Protein AF-D0LZI2-F1 (afdb_monomer)

Secondary structure (DSSP, 8-state):
-EEEEEE-TT--EEEEE--SSEEEEESSTT-SEE---TTS-SS-EEEEEETTTEEEEEE-S-SS-EEETTEEP-SEEEE-TT-EEEETTEEEEEEE-GGGSSS--------------------------------------------------------------------------------------------------PPP---------PPEEEEE-STTTTT-EEEE-SEEEEEESSTTSSEE---TTS-SEEEEEEEETTEEEEEE-S-SS-EEETTEE-SEEEE-TT-EEEETTEEEEEE-TT------GGG--PPP-----HHHHHHHHHHHHHHHHHHHTSS-----------------------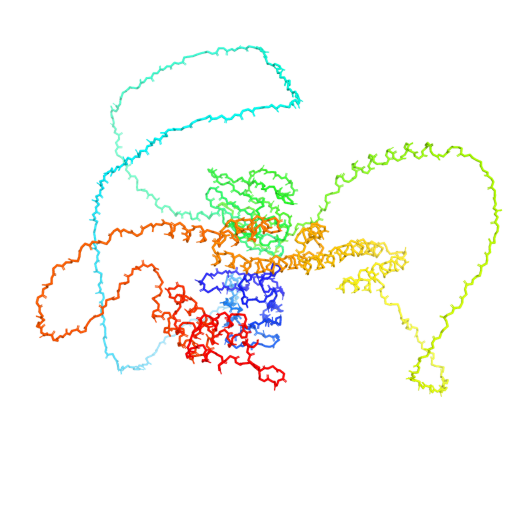--------------------------HHHHHHHHHHTT-HHHHHHHHHHHHHHTTT-HHHHHHHHHHHHHHHHHHHHHHHHHHHHHHHHTT-HHHHHHHHHTS-SSSTTHHHHHHHHHHHHHHHHHHHHHHHHHHHHTT-HHHHHHHHHHHHHH-HHHHHHHHHHHHHHHHHHHHHTSPPPPPPPPPPPPPPPPP-------------SSSPPHHHHHHHHHHHHHTT-HHHHHHHHHHHHHHSTT-HHHHHHHHHHHHHTT-HHHHHHHHHH--HHHHHHHHHH-EEEETTEEEES--

Organism: Haliangium ochraceum (strain DSM 14365 / JCM 11303 / SMP-2) (NCBI:txid502025)

Nearest PDB structures (foldseek):
  6i2p-assembly1_D  TM=9.419E-01  e=5.408E-08  Mycobacterium tuberculosis H37Rv
  8p5x-assembly1_G  TM=9.613E-01  e=8.010E-08  Corynebacterium glutamicum ATCC 13032
  7rj3-assembly3_C  TM=9.643E-01  e=1.444E-07  Mycobacterium tuberculosis
  3poa-assembly1_A  TM=9.545E-01  e=1.309E-07  Mycobacterium tuberculosis
  2kb4-assembly1_A  TM=6.415E-01  e=6.582E-08  Corynebacterium glutamicum

Mean predicted aligned error: 24.56 Å

Structure (mmCIF, N/CA/C/O backbone):
data_AF-D0LZI2-F1
#
_entry.id   AF-D0LZI2-F1
#
loop_
_atom_site.group_PDB
_atom_site.id
_atom_site.type_symbol
_atom_site.label_atom_id
_atom_site.label_alt_id
_atom_site.label_comp_id
_atom_site.label_asym_id
_atom_site.label_entity_id
_atom_site.label_seq_id
_atom_site.pdbx_PDB_ins_code
_atom_site.Cartn_x
_atom_site.Cartn_y
_atom_site.Cartn_z
_atom_site.occupancy
_atom_site.B_iso_or_equiv
_atom_site.auth_seq_id
_atom_site.auth_comp_id
_atom_site.auth_asym_id
_atom_site.auth_atom_id
_atom_site.pdbx_PDB_model_num
ATOM 1 N N . MET A 1 1 ? 21.015 -26.184 -4.230 1.00 70.06 1 MET A N 1
ATOM 2 C CA . MET A 1 1 ? 20.435 -24.818 -4.345 1.00 70.06 1 MET A CA 1
ATOM 3 C C . MET A 1 1 ? 20.454 -24.178 -2.949 1.00 70.06 1 MET A C 1
ATOM 5 O O . MET A 1 1 ? 20.970 -24.821 -2.039 1.00 70.06 1 MET A O 1
ATOM 9 N N . PHE A 1 2 ? 20.023 -22.926 -2.769 1.00 80.12 2 PHE A N 1
ATOM 10 C CA . PHE A 1 2 ? 19.838 -22.324 -1.442 1.00 80.12 2 PHE A CA 1
ATOM 11 C C . PHE A 1 2 ? 18.385 -21.895 -1.255 1.00 80.12 2 PHE A C 1
ATOM 13 O O . PHE A 1 2 ? 17.747 -21.439 -2.206 1.00 80.12 2 PHE A O 1
ATOM 20 N N . LYS A 1 3 ? 17.902 -21.945 -0.015 1.00 82.62 3 LYS A N 1
ATOM 21 C CA . LYS A 1 3 ? 16.569 -21.497 0.393 1.00 82.62 3 LYS A CA 1
ATOM 22 C C . LYS A 1 3 ? 16.627 -20.661 1.664 1.00 82.62 3 LYS A C 1
ATOM 24 O O . LYS A 1 3 ? 17.381 -20.953 2.590 1.00 82.62 3 LYS A O 1
ATOM 29 N N . LEU A 1 4 ? 15.810 -19.617 1.693 1.00 83.31 4 LEU A N 1
ATOM 30 C CA . LEU A 1 4 ? 15.556 -18.784 2.857 1.00 83.31 4 LEU A CA 1
ATOM 31 C C . LEU A 1 4 ? 14.408 -19.411 3.646 1.00 83.31 4 LEU A C 1
ATOM 33 O O . LEU A 1 4 ? 13.322 -19.618 3.107 1.00 83.31 4 LEU A O 1
ATOM 37 N N . VAL A 1 5 ? 14.652 -19.711 4.915 1.00 84.75 5 VAL A N 1
ATOM 38 C CA . VAL A 1 5 ? 13.642 -20.185 5.861 1.00 84.75 5 VAL A CA 1
ATOM 39 C C . VAL A 1 5 ? 13.272 -19.008 6.751 1.00 84.75 5 VAL A C 1
ATOM 41 O O . VAL A 1 5 ? 14.083 -18.563 7.560 1.00 84.75 5 VAL A O 1
ATOM 44 N N . ILE A 1 6 ? 12.070 -18.479 6.546 1.00 87.50 6 ILE A N 1
ATOM 45 C CA . ILE A 1 6 ? 11.542 -17.274 7.187 1.00 87.50 6 ILE A CA 1
ATOM 46 C C . ILE A 1 6 ? 10.562 -17.711 8.271 1.00 87.50 6 ILE A C 1
ATOM 48 O O . ILE A 1 6 ? 9.593 -18.397 7.959 1.00 87.50 6 ILE A O 1
ATOM 52 N N . GLN A 1 7 ? 10.783 -17.297 9.513 1.00 86.56 7 GLN A N 1
ATOM 53 C CA . GLN A 1 7 ? 9.899 -17.560 10.646 1.00 86.56 7 GLN A CA 1
ATOM 54 C C . GLN A 1 7 ? 9.341 -16.242 11.203 1.00 86.56 7 GLN A C 1
ATOM 56 O O . GLN A 1 7 ? 10.094 -15.279 11.360 1.00 86.56 7 GLN A O 1
ATOM 61 N N . ASP A 1 8 ? 8.037 -16.195 11.482 1.00 84.56 8 ASP A N 1
ATOM 62 C CA . ASP A 1 8 ? 7.358 -15.075 12.159 1.00 84.56 8 ASP A CA 1
ATOM 63 C C . ASP A 1 8 ? 7.297 -15.255 13.692 1.00 84.56 8 ASP A C 1
ATOM 65 O O . ASP A 1 8 ? 7.810 -16.240 14.231 1.00 84.56 8 ASP A O 1
ATOM 69 N N . ASP A 1 9 ? 6.711 -14.296 14.423 1.00 75.38 9 ASP A N 1
ATOM 70 C CA . ASP A 1 9 ? 6.623 -14.346 15.891 1.00 75.38 9 ASP A CA 1
ATOM 71 C C . ASP A 1 9 ? 5.506 -15.254 16.432 1.00 75.38 9 ASP A C 1
ATOM 73 O O . ASP A 1 9 ? 5.544 -15.623 17.609 1.00 75.38 9 ASP A O 1
ATOM 77 N N . GLU A 1 10 ? 4.583 -15.706 15.577 1.00 75.31 10 GLU A N 1
ATOM 78 C CA . GLU A 1 10 ? 3.695 -16.844 15.867 1.00 75.31 10 GLU A CA 1
ATOM 79 C C . GLU A 1 10 ? 4.410 -18.198 15.665 1.00 75.31 10 GLU A C 1
ATOM 81 O O . GLU A 1 10 ? 3.936 -19.242 16.120 1.00 75.31 10 GLU A O 1
ATOM 86 N N . GLY A 1 11 ? 5.592 -18.186 15.038 1.00 69.44 11 GLY A N 1
ATOM 87 C CA . GLY A 1 11 ? 6.448 -19.344 14.799 1.00 69.44 11 GLY A CA 1
ATOM 88 C C . GLY A 1 11 ? 6.156 -20.085 13.492 1.00 69.44 11 GLY A C 1
ATOM 89 O O . GLY A 1 11 ? 6.833 -21.081 13.202 1.00 69.44 11 GLY A O 1
ATOM 90 N N . LYS A 1 12 ? 5.197 -19.607 12.689 1.00 67.25 12 LYS A N 1
ATOM 91 C CA . LYS A 1 12 ? 4.894 -20.128 11.353 1.00 67.25 12 LYS A CA 1
ATOM 92 C C . LYS A 1 12 ? 6.088 -19.865 10.435 1.00 67.25 12 LYS A C 1
ATOM 94 O O . LYS A 1 12 ? 6.808 -18.878 10.560 1.00 67.25 12 LYS A O 1
ATOM 99 N N . THR A 1 13 ? 6.347 -20.820 9.543 1.00 70.69 13 THR A N 1
ATOM 100 C CA . THR A 1 13 ? 7.556 -20.850 8.713 1.00 70.69 13 THR A CA 1
ATOM 101 C C . THR A 1 13 ? 7.195 -20.857 7.231 1.00 70.69 13 THR A C 1
ATOM 103 O O . THR A 1 13 ? 6.404 -21.685 6.790 1.00 70.69 13 THR A O 1
ATOM 106 N N . THR A 1 14 ? 7.803 -19.954 6.463 1.00 69.62 14 THR A N 1
ATOM 107 C CA . THR A 1 14 ? 7.693 -19.846 5.001 1.00 69.62 14 THR A CA 1
ATOM 108 C C . THR A 1 14 ? 9.060 -20.122 4.377 1.00 69.62 14 THR A C 1
ATOM 110 O O . THR A 1 14 ? 10.078 -19.645 4.880 1.00 69.62 14 THR A O 1
ATOM 113 N N . VAL A 1 15 ? 9.108 -20.882 3.282 1.00 72.19 15 VAL A N 1
ATOM 114 C CA . VAL A 1 15 ? 10.356 -21.224 2.579 1.00 72.19 15 VAL A CA 1
ATOM 115 C C . VAL A 1 15 ? 10.374 -20.542 1.214 1.00 72.19 15 VAL A C 1
ATOM 117 O O . VAL A 1 15 ? 9.426 -20.680 0.449 1.00 72.19 15 VAL A O 1
ATOM 120 N N . VAL A 1 16 ? 11.446 -19.805 0.908 1.00 71.62 16 VAL A N 1
ATOM 121 C CA . VAL A 1 16 ? 11.609 -19.061 -0.354 1.00 71.62 16 VAL A CA 1
ATOM 122 C C . VAL A 1 16 ? 12.954 -19.426 -0.995 1.00 71.62 16 VAL A C 1
ATOM 124 O O . VAL A 1 16 ? 13.994 -19.156 -0.389 1.00 71.62 16 VAL A O 1
ATOM 127 N N . PRO A 1 17 ? 12.994 -20.028 -2.197 1.00 64.94 17 PRO A N 1
ATOM 128 C CA . PRO A 1 17 ? 14.251 -20.423 -2.824 1.00 64.94 17 PRO A CA 1
ATOM 129 C C . PRO A 1 17 ? 15.030 -19.207 -3.359 1.00 64.94 17 PRO A C 1
ATOM 131 O O . PRO A 1 17 ? 14.485 -18.291 -3.978 1.00 64.94 17 PRO A O 1
ATOM 134 N N . LEU A 1 18 ? 16.342 -19.194 -3.120 1.00 70.62 18 LEU A N 1
ATOM 135 C CA . LEU A 1 18 ? 17.259 -18.090 -3.424 1.00 70.62 18 LEU A CA 1
ATOM 136 C C . LEU A 1 18 ? 17.770 -18.181 -4.876 1.00 70.62 18 LEU A C 1
ATOM 138 O O . LEU A 1 18 ? 18.963 -18.343 -5.140 1.00 70.62 18 LEU A O 1
ATOM 142 N N . ILE A 1 19 ? 16.840 -18.112 -5.831 1.00 64.94 19 ILE A N 1
ATOM 143 C CA . ILE A 1 19 ? 17.110 -18.309 -7.269 1.00 64.94 19 ILE A CA 1
ATOM 144 C C . ILE A 1 19 ? 17.586 -17.052 -8.016 1.00 64.94 19 ILE A C 1
ATOM 146 O O . ILE A 1 19 ? 18.018 -17.169 -9.162 1.00 64.94 19 ILE A O 1
ATOM 150 N N . ARG A 1 20 ? 17.512 -15.866 -7.395 1.00 62.53 20 ARG A N 1
ATOM 151 C CA . ARG A 1 20 ? 17.868 -14.566 -8.002 1.00 62.53 20 ARG A CA 1
ATOM 152 C C . ARG A 1 20 ? 19.135 -13.979 -7.379 1.00 62.53 20 ARG A C 1
ATOM 154 O O . ARG A 1 20 ? 19.423 -14.235 -6.211 1.00 62.53 20 ARG A O 1
ATOM 161 N N . ASP A 1 21 ? 19.825 -13.138 -8.145 1.00 75.38 21 ASP A N 1
ATOM 162 C CA . ASP A 1 21 ? 21.045 -12.443 -7.707 1.00 75.38 21 ASP A CA 1
ATOM 163 C C . ASP A 1 21 ? 20.745 -11.225 -6.808 1.00 75.38 21 ASP A C 1
ATOM 165 O O . ASP A 1 21 ? 21.573 -10.845 -5.982 1.00 75.38 21 ASP A O 1
ATOM 169 N N . GLU A 1 22 ? 19.531 -10.663 -6.889 1.00 79.50 22 GLU A N 1
ATOM 170 C CA . GLU A 1 22 ? 18.967 -9.742 -5.892 1.00 79.50 22 GLU A CA 1
ATOM 171 C C . GLU A 1 22 ? 17.542 -10.175 -5.495 1.00 79.50 22 GLU A C 1
ATOM 173 O O . GLU A 1 22 ? 16.706 -10.503 -6.341 1.00 79.50 22 GLU A O 1
ATOM 178 N N . ILE A 1 23 ? 17.257 -10.157 -4.190 1.00 82.56 23 ILE A N 1
ATOM 179 C CA . ILE A 1 23 ? 15.934 -10.366 -3.588 1.00 82.56 23 ILE A CA 1
ATOM 180 C C . ILE A 1 23 ? 15.651 -9.207 -2.630 1.00 82.56 23 ILE A C 1
ATOM 182 O O . ILE A 1 23 ? 16.409 -8.969 -1.690 1.00 82.56 23 ILE A O 1
ATOM 186 N N . THR A 1 24 ? 14.543 -8.493 -2.836 1.00 84.31 24 THR A N 1
ATOM 187 C CA . THR A 1 24 ? 14.137 -7.368 -1.973 1.00 84.31 24 THR A CA 1
ATOM 188 C C . THR A 1 24 ? 13.210 -7.825 -0.850 1.00 84.31 24 THR A C 1
ATOM 190 O O . THR A 1 24 ? 12.344 -8.675 -1.055 1.00 84.31 24 THR A O 1
ATOM 193 N N . VAL A 1 25 ? 13.375 -7.254 0.345 1.00 89.31 25 VAL A N 1
ATOM 194 C CA . VAL A 1 25 ? 12.631 -7.623 1.559 1.00 89.31 25 VAL A CA 1
ATOM 195 C C . VAL A 1 25 ? 12.028 -6.369 2.195 1.00 89.31 25 VAL A C 1
ATOM 197 O O . VAL A 1 25 ? 12.748 -5.402 2.454 1.00 89.31 25 VAL A O 1
ATOM 200 N N . GLY A 1 26 ? 10.726 -6.366 2.487 1.00 83.06 26 GLY A N 1
ATOM 201 C CA . GLY A 1 26 ? 10.047 -5.214 3.100 1.00 83.06 26 GLY A CA 1
ATOM 202 C C . GLY A 1 26 ? 8.530 -5.377 3.213 1.00 83.06 26 GLY A C 1
ATOM 203 O O . GLY A 1 26 ? 7.976 -6.349 2.712 1.00 83.06 26 GLY A O 1
ATOM 204 N N . ARG A 1 27 ? 7.840 -4.423 3.857 1.00 79.19 27 ARG A N 1
ATOM 205 C CA . ARG A 1 27 ? 6.373 -4.503 4.062 1.00 79.19 27 ARG A CA 1
ATOM 206 C C . ARG A 1 27 ? 5.504 -3.916 2.954 1.00 79.19 27 ARG A C 1
ATOM 208 O O . ARG A 1 27 ? 4.287 -4.077 2.999 1.00 79.19 27 ARG A O 1
ATOM 215 N N . LYS A 1 28 ? 6.084 -3.178 2.000 1.00 67.75 28 LYS A N 1
ATOM 216 C CA . LYS A 1 28 ? 5.323 -2.661 0.850 1.00 67.75 28 LYS A CA 1
ATOM 217 C C . LYS A 1 28 ? 5.045 -3.803 -0.132 1.00 67.75 28 LYS A C 1
ATOM 219 O O . LYS A 1 28 ? 5.882 -4.691 -0.299 1.00 67.75 28 LYS A O 1
ATOM 224 N N . GLU A 1 29 ? 3.910 -3.740 -0.818 1.00 49.00 29 GLU A N 1
ATOM 225 C CA . GLU A 1 29 ? 3.664 -4.546 -2.018 1.00 49.00 29 GLU A CA 1
ATOM 226 C C . GLU A 1 29 ? 4.789 -4.287 -3.045 1.00 49.00 29 GLU A C 1
ATOM 228 O O . GLU A 1 29 ? 5.324 -3.175 -3.124 1.00 49.00 29 GLU A O 1
ATOM 233 N N . GLY A 1 30 ? 5.193 -5.319 -3.791 1.00 53.12 30 GLY A N 1
ATOM 234 C CA . GLY A 1 30 ? 6.291 -5.237 -4.764 1.00 53.12 30 GLY A CA 1
ATOM 235 C C . GLY A 1 30 ? 7.706 -5.504 -4.225 1.00 53.12 30 GLY A C 1
ATOM 236 O O . GLY A 1 30 ? 8.647 -5.481 -5.014 1.00 53.12 30 GLY A O 1
ATOM 237 N N . ASN A 1 31 ? 7.891 -5.802 -2.930 1.00 67.56 31 ASN A N 1
ATOM 238 C CA . ASN A 1 31 ? 9.111 -6.499 -2.490 1.00 67.56 31 ASN A CA 1
ATOM 239 C C . ASN A 1 31 ? 9.022 -7.982 -2.882 1.00 67.56 31 ASN A C 1
ATOM 241 O O . ASN A 1 31 ? 7.947 -8.573 -2.807 1.00 67.56 31 ASN A O 1
ATOM 245 N N . THR A 1 32 ? 10.155 -8.596 -3.227 1.00 73.94 32 THR A N 1
ATOM 246 C CA . THR A 1 32 ? 10.256 -10.032 -3.547 1.00 73.94 32 THR A CA 1
ATOM 247 C C . THR A 1 32 ? 9.830 -10.916 -2.371 1.00 73.94 32 THR A C 1
ATOM 249 O O . THR A 1 32 ? 9.230 -11.967 -2.565 1.00 73.94 32 THR A O 1
ATOM 252 N N . ILE A 1 33 ? 10.131 -10.479 -1.146 1.00 80.44 33 ILE A N 1
ATOM 253 C CA . ILE A 1 33 ? 9.667 -11.073 0.107 1.00 80.44 33 ILE A CA 1
ATOM 254 C C . ILE A 1 33 ? 8.896 -9.989 0.864 1.00 80.44 33 ILE A C 1
ATOM 256 O O . ILE A 1 33 ? 9.488 -9.053 1.419 1.00 80.44 33 ILE A O 1
ATOM 260 N N . ARG A 1 34 ? 7.564 -10.111 0.879 1.00 83.19 34 ARG A N 1
ATOM 261 C CA . ARG A 1 34 ? 6.681 -9.246 1.667 1.00 83.19 34 ARG A CA 1
ATOM 262 C C . ARG A 1 34 ? 6.668 -9.728 3.116 1.00 83.19 34 ARG A C 1
ATOM 264 O O . ARG A 1 34 ? 6.134 -10.788 3.413 1.00 83.19 34 ARG A O 1
ATOM 271 N N . LEU A 1 35 ? 7.233 -8.926 4.011 1.00 83.31 35 LEU A N 1
ATOM 272 C CA . LEU A 1 35 ? 7.170 -9.126 5.459 1.00 83.31 35 LEU A CA 1
ATOM 273 C C . LEU A 1 35 ? 6.229 -8.059 6.019 1.00 83.31 35 LEU A C 1
ATOM 275 O O . LEU A 1 35 ? 6.608 -6.892 6.078 1.00 83.31 35 LEU A O 1
ATOM 279 N N . THR A 1 36 ? 4.984 -8.424 6.326 1.00 76.56 36 THR A N 1
ATOM 280 C CA . THR A 1 36 ? 3.870 -7.477 6.527 1.00 76.56 36 THR A CA 1
ATOM 281 C C . THR A 1 36 ? 3.997 -6.609 7.779 1.00 76.56 36 THR A C 1
ATOM 283 O O . THR A 1 36 ? 3.414 -5.521 7.815 1.00 76.56 36 THR A O 1
ATOM 286 N N . GLU A 1 37 ? 4.781 -7.036 8.775 1.00 79.44 37 GLU A N 1
ATOM 287 C CA . GLU A 1 37 ? 4.765 -6.404 10.094 1.00 79.44 37 GLU A CA 1
ATOM 288 C C . GLU A 1 37 ? 5.142 -4.921 10.155 1.00 79.44 37 GLU A C 1
ATOM 290 O O . GLU A 1 37 ? 5.981 -4.393 9.419 1.00 79.44 37 GLU A O 1
ATOM 295 N N . ARG A 1 38 ? 4.536 -4.223 11.121 1.00 77.62 38 ARG A N 1
ATOM 296 C CA . ARG A 1 38 ? 4.619 -2.757 11.244 1.00 77.62 38 ARG A CA 1
ATOM 297 C C . ARG A 1 38 ? 6.013 -2.249 11.611 1.00 77.62 38 ARG A C 1
ATOM 299 O O . ARG A 1 38 ? 6.289 -1.064 11.421 1.00 77.62 38 ARG A O 1
ATOM 306 N N . ASN A 1 39 ? 6.883 -3.113 12.134 1.00 82.44 39 ASN A N 1
ATOM 307 C CA . ASN A 1 39 ? 8.285 -2.803 12.413 1.00 82.44 39 ASN A CA 1
ATOM 308 C C . ASN A 1 39 ? 9.226 -3.067 11.219 1.00 82.44 39 ASN A C 1
ATOM 310 O O . ASN A 1 39 ? 10.416 -2.746 11.298 1.00 82.44 39 ASN A O 1
ATOM 314 N N . VAL A 1 40 ? 8.713 -3.562 10.094 1.00 89.19 40 VAL A N 1
ATOM 315 C CA . VAL A 1 40 ? 9.464 -3.685 8.848 1.00 89.19 40 VAL A CA 1
ATOM 316 C C . VAL A 1 40 ? 9.340 -2.377 8.038 1.00 89.19 40 VAL A C 1
ATOM 318 O O . VAL A 1 40 ? 8.269 -1.774 7.943 1.00 89.19 40 VAL A O 1
ATOM 321 N N . SER A 1 41 ? 10.437 -1.883 7.449 1.00 78.75 41 SER A N 1
ATOM 322 C CA . SER A 1 41 ? 10.393 -0.744 6.513 1.00 78.75 41 SER A CA 1
ATOM 323 C C . SER A 1 41 ? 9.719 -1.113 5.181 1.00 78.75 41 SER A C 1
ATOM 325 O O . SER A 1 41 ? 9.659 -2.279 4.792 1.00 78.75 41 SER A O 1
ATOM 327 N N . ARG A 1 42 ? 9.219 -0.103 4.448 1.00 79.25 42 ARG A N 1
ATOM 328 C CA . ARG A 1 42 ? 8.534 -0.282 3.147 1.00 79.25 42 ARG A CA 1
ATOM 329 C C . ARG A 1 42 ? 9.389 -1.067 2.143 1.00 79.25 42 ARG A C 1
ATOM 331 O O . ARG A 1 42 ? 8.902 -2.048 1.597 1.00 79.25 42 ARG A O 1
ATOM 338 N N . ARG A 1 43 ? 10.656 -0.683 1.985 1.00 86.75 43 ARG A N 1
ATOM 339 C CA . ARG A 1 43 ? 11.779 -1.547 1.582 1.00 86.75 43 ARG A CA 1
ATOM 340 C C . ARG A 1 43 ? 12.699 -1.588 2.804 1.00 86.75 43 ARG A C 1
ATOM 342 O O . ARG A 1 43 ? 12.917 -0.535 3.396 1.00 86.75 43 ARG A O 1
ATOM 349 N N . HIS A 1 44 ? 13.134 -2.760 3.254 1.00 90.69 44 HIS A N 1
ATOM 350 C CA . HIS A 1 44 ? 13.894 -2.927 4.503 1.00 90.69 44 HIS A CA 1
ATOM 351 C C . HIS A 1 44 ? 15.309 -3.422 4.232 1.00 90.69 44 HIS A C 1
ATOM 353 O O . HIS A 1 44 ? 16.267 -2.871 4.761 1.00 90.69 44 HIS A O 1
ATOM 359 N N . ALA A 1 45 ? 15.441 -4.443 3.393 1.00 93.88 45 ALA A N 1
ATOM 360 C CA . ALA A 1 45 ? 16.724 -5.020 3.042 1.00 93.88 45 ALA A CA 1
ATOM 361 C C . ALA A 1 45 ? 16.728 -5.485 1.587 1.00 93.88 45 ALA A C 1
ATOM 363 O O . ALA A 1 45 ? 15.671 -5.659 0.971 1.00 93.88 45 ALA A O 1
ATOM 364 N N . ARG A 1 46 ? 17.921 -5.764 1.070 1.00 92.50 46 ARG A N 1
ATOM 365 C CA . ARG A 1 46 ? 18.090 -6.678 -0.059 1.00 92.50 46 ARG A CA 1
ATOM 366 C C . ARG A 1 46 ? 19.090 -7.769 0.284 1.00 92.50 46 ARG A C 1
ATOM 368 O O . ARG A 1 46 ? 20.097 -7.504 0.936 1.00 92.50 46 ARG A O 1
ATOM 375 N N . ILE A 1 47 ? 18.792 -8.983 -0.157 1.00 89.81 47 ILE A N 1
ATOM 376 C CA . ILE A 1 47 ? 19.705 -10.121 -0.137 1.00 89.81 47 ILE A CA 1
ATOM 377 C C . ILE A 1 47 ? 20.312 -10.205 -1.536 1.00 89.81 47 ILE A C 1
ATOM 379 O O . ILE A 1 47 ? 19.588 -10.204 -2.530 1.00 89.81 47 ILE A O 1
ATOM 383 N N . LEU A 1 48 ? 21.637 -10.225 -1.596 1.00 86.06 48 LEU A N 1
ATOM 384 C CA . LEU A 1 48 ? 22.437 -10.270 -2.812 1.00 86.06 48 LEU A CA 1
ATOM 385 C C . LEU A 1 48 ? 23.153 -11.617 -2.882 1.00 86.06 48 LEU A C 1
ATOM 387 O O . LEU A 1 48 ? 23.767 -12.032 -1.897 1.00 86.06 48 LEU A O 1
ATOM 391 N N . ARG A 1 49 ? 23.128 -12.261 -4.045 1.00 80.94 49 ARG A N 1
ATOM 392 C CA . ARG A 1 49 ? 23.876 -13.487 -4.333 1.00 80.94 49 ARG A CA 1
ATOM 393 C C . ARG A 1 49 ? 24.862 -13.210 -5.465 1.00 80.94 49 ARG A C 1
ATOM 395 O O . ARG A 1 49 ? 24.485 -12.678 -6.501 1.00 80.94 49 ARG A O 1
ATOM 402 N N . ALA A 1 50 ? 26.129 -13.545 -5.254 1.00 72.50 50 ALA A N 1
ATOM 403 C CA . ALA A 1 50 ? 27.206 -13.398 -6.225 1.00 72.50 50 ALA A CA 1
ATOM 404 C C . ALA A 1 50 ? 27.912 -14.744 -6.435 1.00 72.50 50 ALA A C 1
ATOM 406 O O . ALA A 1 50 ? 27.890 -15.606 -5.560 1.00 72.50 50 ALA A O 1
ATOM 407 N N . ASN A 1 51 ? 28.512 -14.940 -7.613 1.00 64.69 51 ASN A N 1
ATOM 408 C CA . ASN A 1 51 ? 29.329 -16.116 -7.959 1.00 64.69 51 ASN A CA 1
ATOM 409 C C . ASN A 1 51 ? 28.652 -17.493 -7.756 1.00 64.69 51 ASN A C 1
ATOM 411 O O . ASN A 1 51 ? 29.321 -18.518 -7.756 1.00 64.69 51 ASN A O 1
ATOM 415 N N . GLY A 1 52 ? 27.330 -17.536 -7.569 1.00 61.34 52 GLY A N 1
ATOM 416 C CA . GLY A 1 52 ? 26.575 -18.744 -7.234 1.00 61.34 52 GLY A CA 1
ATOM 417 C C . GLY A 1 52 ? 26.585 -19.130 -5.746 1.00 61.34 52 GLY A C 1
ATOM 418 O O . GLY A 1 52 ? 25.578 -19.676 -5.287 1.00 61.34 52 GLY A O 1
ATOM 419 N N . GLU A 1 53 ? 27.642 -18.810 -4.996 1.00 69.00 53 GLU A N 1
ATOM 420 C CA . GLU A 1 53 ? 27.849 -19.260 -3.605 1.00 69.00 53 GLU A CA 1
ATOM 421 C C . GLU A 1 53 ? 27.928 -18.125 -2.568 1.00 69.00 53 GLU A C 1
ATOM 423 O O . GLU A 1 53 ? 27.503 -18.316 -1.430 1.00 69.00 53 GLU A O 1
ATOM 428 N N . ASP A 1 54 ? 28.394 -16.930 -2.946 1.00 82.06 54 ASP A N 1
ATOM 429 C CA . ASP A 1 54 ? 28.532 -15.795 -2.027 1.00 82.06 54 ASP A CA 1
ATOM 430 C C . ASP A 1 54 ? 27.168 -15.145 -1.756 1.00 82.06 54 ASP A C 1
ATOM 432 O O . ASP A 1 54 ? 26.580 -14.528 -2.648 1.00 82.06 54 ASP A O 1
ATOM 436 N N . ILE A 1 55 ? 26.676 -15.204 -0.517 1.00 89.88 55 ILE A N 1
ATOM 437 C CA . ILE A 1 55 ? 25.445 -14.512 -0.104 1.00 89.88 55 ILE A CA 1
ATOM 438 C C . ILE A 1 55 ? 25.799 -13.321 0.792 1.00 89.88 55 ILE A C 1
ATOM 440 O O . ILE A 1 55 ? 26.675 -13.389 1.652 1.00 89.88 55 ILE A O 1
ATOM 444 N N . ALA A 1 56 ? 25.110 -12.201 0.598 1.00 90.94 56 ALA A N 1
ATOM 445 C CA . ALA A 1 56 ? 25.218 -11.008 1.426 1.00 90.94 56 ALA A CA 1
ATOM 446 C C . ALA A 1 56 ? 23.842 -10.367 1.645 1.00 90.94 56 ALA A C 1
ATOM 448 O O . ALA A 1 56 ? 22.911 -10.587 0.876 1.00 90.94 56 ALA A O 1
ATOM 449 N N . ILE A 1 57 ? 23.725 -9.526 2.666 1.00 94.69 57 ILE A N 1
ATOM 450 C CA . ILE A 1 57 ? 22.540 -8.709 2.934 1.00 94.69 57 ILE A CA 1
ATOM 451 C C . ILE A 1 57 ? 22.928 -7.247 3.141 1.00 94.69 57 ILE A C 1
ATOM 453 O O . ILE A 1 57 ? 24.003 -6.945 3.653 1.00 94.69 57 ILE A O 1
ATOM 457 N N . GLU A 1 58 ? 22.054 -6.332 2.742 1.00 92.94 58 GLU A N 1
ATOM 458 C CA . GLU A 1 58 ? 22.247 -4.890 2.876 1.00 92.94 58 GLU A CA 1
ATOM 459 C C . GLU A 1 58 ? 20.992 -4.236 3.474 1.00 92.94 58 GLU A C 1
ATOM 461 O O . GLU A 1 58 ? 19.876 -4.485 3.011 1.00 92.94 58 GLU A O 1
ATOM 466 N N . ASP A 1 59 ? 21.180 -3.425 4.522 1.00 95.19 59 ASP A N 1
ATOM 467 C CA . ASP A 1 59 ? 20.129 -2.635 5.184 1.00 95.19 59 ASP A CA 1
ATOM 468 C C . ASP A 1 59 ? 19.784 -1.414 4.311 1.00 95.19 59 ASP A C 1
ATOM 470 O O . ASP A 1 59 ? 20.610 -0.514 4.152 1.00 95.19 59 ASP A O 1
ATOM 474 N N . LEU A 1 60 ? 18.575 -1.377 3.738 1.00 90.12 60 LEU A N 1
ATOM 475 C CA . LEU A 1 60 ? 18.101 -0.302 2.851 1.00 90.12 60 LEU A CA 1
ATOM 476 C C . LEU A 1 60 ? 17.576 0.886 3.675 1.00 90.12 60 LEU A C 1
ATOM 478 O O . LEU A 1 60 ? 16.400 1.242 3.600 1.00 90.12 60 LEU A O 1
ATOM 482 N N . GLU A 1 61 ? 18.456 1.441 4.513 1.00 87.94 61 GLU A N 1
ATOM 483 C CA . GLU A 1 61 ? 18.183 2.527 5.468 1.00 87.94 61 GLU A CA 1
ATOM 484 C C . GLU A 1 61 ? 16.938 2.273 6.341 1.00 87.94 61 GLU A C 1
ATOM 486 O O . GLU A 1 61 ? 16.123 3.159 6.614 1.00 87.94 61 GLU A O 1
ATOM 491 N N . SER A 1 62 ? 16.754 1.028 6.788 1.00 88.50 62 SER A N 1
ATOM 492 C CA . SER A 1 62 ? 15.544 0.650 7.507 1.00 88.50 62 SER A CA 1
ATOM 493 C C . SER A 1 62 ? 15.465 1.259 8.910 1.00 88.50 62 SER A C 1
ATOM 495 O O . SER A 1 62 ? 16.452 1.397 9.644 1.00 88.50 62 SER A O 1
ATOM 497 N N . TYR A 1 63 ? 14.234 1.571 9.322 1.00 75.81 63 TYR A N 1
ATOM 498 C CA . TYR A 1 63 ? 13.954 2.268 10.575 1.00 75.81 63 TYR A CA 1
ATOM 499 C C . TYR A 1 63 ? 14.442 1.462 11.793 1.00 75.81 63 TYR A C 1
ATOM 501 O O . TYR A 1 63 ? 15.180 1.972 12.636 1.00 75.81 63 TYR A O 1
ATOM 509 N N . ASN A 1 64 ? 14.104 0.168 11.847 1.00 83.31 64 ASN A N 1
ATOM 510 C CA . ASN A 1 64 ? 14.480 -0.720 12.954 1.00 83.31 64 ASN A CA 1
ATOM 511 C C . ASN A 1 64 ? 15.804 -1.474 12.742 1.00 83.31 64 ASN A C 1
ATOM 513 O O . ASN A 1 64 ? 16.373 -1.977 13.720 1.00 83.31 64 ASN A O 1
ATOM 517 N N . GLY A 1 65 ? 16.316 -1.516 11.511 1.00 90.75 65 GLY A N 1
ATOM 518 C CA . GLY A 1 65 ? 17.583 -2.143 11.155 1.00 90.75 65 GLY A CA 1
ATOM 519 C C . GLY A 1 65 ? 17.527 -3.635 10.893 1.00 90.75 65 GLY A C 1
ATOM 520 O O . GLY A 1 65 ? 16.869 -4.379 11.624 1.00 90.75 65 GLY A O 1
ATOM 521 N N . VAL A 1 66 ? 18.361 -4.067 9.949 1.00 96.00 66 VAL A N 1
ATOM 522 C CA . VAL A 1 66 ? 18.743 -5.473 9.793 1.00 96.00 66 VAL A CA 1
ATOM 523 C C . VAL A 1 66 ? 19.719 -5.859 10.908 1.00 96.00 66 VAL A C 1
ATOM 525 O O . VAL A 1 66 ? 20.674 -5.130 11.199 1.00 96.00 66 VAL A O 1
ATOM 528 N N . ARG A 1 67 ? 19.510 -7.020 11.533 1.00 93.31 67 ARG A N 1
ATOM 529 C CA . ARG A 1 67 ? 20.483 -7.642 12.448 1.00 93.31 67 ARG A CA 1
ATOM 530 C C . ARG A 1 67 ? 20.971 -8.964 11.877 1.00 93.31 67 ARG A C 1
ATOM 532 O O . ARG A 1 67 ? 20.194 -9.682 11.261 1.00 93.31 67 ARG A O 1
ATOM 539 N N . VAL A 1 68 ? 22.232 -9.295 12.131 1.00 95.25 68 VAL A N 1
ATOM 540 C CA . VAL A 1 68 ? 22.837 -10.599 11.837 1.00 95.25 68 VAL A CA 1
ATOM 541 C C . VAL A 1 68 ? 23.460 -11.110 13.131 1.00 95.25 68 VAL A C 1
ATOM 543 O O . VAL A 1 68 ? 24.212 -10.386 13.785 1.00 95.25 68 VAL A O 1
ATOM 546 N N . ASN A 1 69 ? 23.085 -12.317 13.558 1.00 90.44 69 ASN A N 1
ATOM 547 C CA . ASN A 1 69 ? 23.490 -12.917 14.836 1.00 90.44 69 ASN A CA 1
ATOM 548 C C . ASN A 1 69 ? 23.277 -11.961 16.034 1.00 90.44 69 ASN A C 1
ATOM 550 O O . ASN A 1 69 ? 24.133 -11.801 16.903 1.00 90.44 69 ASN A O 1
ATOM 554 N N . GLY A 1 70 ? 22.135 -11.261 16.037 1.00 84.12 70 GLY A N 1
ATOM 555 C CA . GLY A 1 70 ? 21.748 -10.260 17.042 1.00 84.12 70 GLY A CA 1
ATOM 556 C C . GLY A 1 70 ? 22.399 -8.873 16.897 1.00 84.12 70 GLY A C 1
ATOM 557 O O . GLY A 1 70 ? 21.896 -7.907 17.470 1.00 84.12 70 GLY A O 1
ATOM 558 N N . SER A 1 71 ? 23.461 -8.729 16.100 1.00 87.50 71 SER A N 1
ATOM 559 C CA . SER A 1 71 ? 24.181 -7.460 15.910 1.00 87.50 71 SER A CA 1
ATOM 560 C C . SER A 1 71 ? 23.606 -6.657 14.738 1.00 87.50 71 SER A C 1
ATOM 562 O O . SER A 1 71 ? 23.443 -7.200 13.648 1.00 87.50 71 SER A O 1
ATOM 564 N N . ARG A 1 72 ? 23.297 -5.361 14.923 1.00 91.19 72 ARG A N 1
ATOM 565 C CA . ARG A 1 72 ? 22.814 -4.499 13.820 1.00 91.19 72 ARG A CA 1
ATOM 566 C C . ARG A 1 72 ? 23.956 -4.214 12.838 1.00 91.19 72 ARG A C 1
ATOM 568 O O . ARG A 1 72 ? 25.000 -3.712 13.252 1.00 91.19 72 ARG A O 1
ATOM 575 N N . ILE A 1 73 ? 23.733 -4.493 11.555 1.00 93.31 73 ILE A N 1
ATOM 576 C CA . ILE A 1 73 ? 24.715 -4.246 10.488 1.00 93.31 73 ILE A CA 1
ATOM 577 C C . ILE A 1 73 ? 24.711 -2.777 10.040 1.00 93.31 73 ILE A C 1
ATOM 579 O O . ILE A 1 73 ? 23.817 -2.003 10.389 1.00 93.31 73 ILE A O 1
ATOM 583 N N . LYS A 1 74 ? 25.721 -2.385 9.256 1.00 79.81 74 LYS A N 1
ATOM 584 C CA . LYS A 1 74 ? 25.791 -1.090 8.564 1.00 79.81 74 LYS A CA 1
ATOM 585 C C . LYS A 1 74 ? 26.340 -1.314 7.155 1.00 79.81 74 LYS A C 1
ATOM 587 O O . LYS A 1 74 ? 27.481 -1.744 7.023 1.00 79.81 74 LYS A O 1
ATOM 592 N N . GLY A 1 75 ? 25.541 -1.022 6.129 1.00 79.56 75 GLY A N 1
ATOM 593 C CA . GLY A 1 75 ? 25.867 -1.365 4.740 1.00 79.56 75 GLY A CA 1
ATOM 594 C C . GLY A 1 75 ? 25.777 -2.872 4.462 1.00 79.56 75 GLY A C 1
ATOM 595 O O . GLY A 1 75 ? 25.076 -3.601 5.168 1.00 79.56 75 GLY A O 1
ATOM 596 N N . ARG A 1 76 ? 26.476 -3.327 3.416 1.00 91.12 76 ARG A N 1
ATOM 597 C CA . ARG A 1 76 ? 26.493 -4.724 2.956 1.00 91.12 76 ARG A CA 1
ATOM 598 C C . ARG A 1 76 ? 27.326 -5.633 3.874 1.00 91.12 76 ARG A C 1
ATOM 600 O O . ARG A 1 76 ? 28.519 -5.411 4.057 1.00 91.12 76 ARG A O 1
ATOM 607 N N . GLN A 1 77 ? 26.707 -6.702 4.366 1.00 92.06 77 GLN A N 1
ATOM 608 C CA . GLN A 1 77 ? 27.282 -7.729 5.237 1.00 92.06 77 GLN A CA 1
ATOM 609 C C . GLN A 1 77 ? 27.223 -9.107 4.542 1.00 92.06 77 GLN A C 1
ATOM 611 O O . GLN A 1 77 ? 26.126 -9.533 4.179 1.00 92.06 77 GLN A O 1
ATOM 616 N N . PRO A 1 78 ? 28.346 -9.832 4.362 1.00 92.00 78 PRO A N 1
ATOM 617 C CA . PRO A 1 78 ? 28.332 -11.239 3.943 1.00 92.00 78 PRO A CA 1
ATOM 618 C C . PRO A 1 78 ? 27.608 -12.139 4.955 1.00 92.00 78 PRO A C 1
ATOM 620 O O . PRO A 1 78 ? 27.677 -11.878 6.159 1.00 92.00 78 PRO A O 1
ATOM 623 N N . LEU A 1 79 ? 26.945 -13.191 4.466 1.00 90.94 79 LEU A N 1
ATOM 624 C CA . LEU A 1 79 ? 26.181 -14.160 5.254 1.00 90.94 79 LEU A CA 1
ATOM 625 C C . LEU A 1 79 ? 26.652 -15.597 5.010 1.00 90.94 79 LEU A C 1
ATOM 627 O O . LEU A 1 79 ? 26.844 -16.029 3.876 1.00 90.94 79 LEU A O 1
ATOM 631 N N . SER A 1 80 ? 26.743 -16.349 6.099 1.00 88.19 80 SER A N 1
ATOM 632 C CA . SER A 1 80 ? 27.006 -17.786 6.157 1.00 88.19 80 SER A CA 1
ATOM 633 C C . SER A 1 80 ? 25.695 -18.568 6.292 1.00 88.19 80 SER A C 1
ATOM 635 O O . SER A 1 80 ? 24.707 -18.049 6.806 1.00 88.19 80 SER A O 1
ATOM 637 N N . LEU A 1 81 ? 25.695 -19.863 5.958 1.00 85.94 81 LEU A N 1
ATOM 638 C CA . LEU A 1 81 ? 24.531 -20.745 6.183 1.00 85.94 81 LEU A CA 1
ATOM 639 C C . LEU A 1 81 ? 24.158 -20.909 7.672 1.00 85.94 81 LEU A C 1
ATOM 641 O O . LEU A 1 81 ? 23.032 -21.258 8.006 1.00 85.94 81 LEU A O 1
ATOM 645 N N . SER A 1 82 ? 25.097 -20.631 8.577 1.00 82.38 82 SER A N 1
ATOM 646 C CA . SER A 1 82 ? 24.871 -20.634 10.028 1.00 82.38 82 SER A CA 1
ATOM 647 C C . SER A 1 82 ? 24.298 -19.317 10.570 1.00 82.38 82 SER A C 1
ATOM 649 O O . SER A 1 82 ? 23.993 -19.246 11.761 1.00 82.38 82 SER A O 1
ATOM 651 N N . ASP A 1 83 ? 24.207 -18.264 9.749 1.00 90.50 83 ASP A N 1
ATOM 652 C CA . ASP A 1 83 ? 23.884 -16.918 10.223 1.00 90.50 83 ASP A CA 1
ATOM 653 C C . ASP A 1 83 ? 22.376 -16.680 10.329 1.00 90.50 83 ASP A C 1
ATOM 655 O O . ASP A 1 83 ? 21.583 -17.018 9.448 1.00 90.50 83 ASP A O 1
ATOM 659 N N . ARG A 1 84 ? 21.985 -16.033 11.430 1.00 91.81 84 ARG A N 1
ATOM 660 C CA . ARG A 1 84 ? 20.602 -15.669 11.738 1.00 91.81 84 ARG A CA 1
ATOM 661 C C . ARG A 1 84 ? 20.360 -14.199 11.455 1.00 91.81 84 ARG A C 1
ATOM 663 O O . ARG A 1 84 ? 20.792 -13.330 12.216 1.00 91.81 84 ARG A O 1
ATOM 670 N N . VAL A 1 85 ? 19.649 -13.929 10.367 1.00 95.69 85 VAL A N 1
ATOM 671 C CA . VAL A 1 85 ? 19.188 -12.592 9.990 1.00 95.69 85 VAL A CA 1
ATOM 672 C C . VAL A 1 85 ? 17.883 -12.293 10.729 1.00 95.69 85 VAL A C 1
ATOM 674 O O . VAL A 1 85 ? 16.976 -13.115 10.723 1.00 95.69 85 VAL A O 1
ATOM 677 N N . GLN A 1 86 ? 17.751 -11.113 11.333 1.00 94.38 86 GLN A N 1
ATOM 678 C CA . GLN A 1 86 ? 16.489 -10.637 11.908 1.00 94.38 86 GLN A CA 1
ATOM 679 C C . GLN A 1 86 ? 16.054 -9.332 11.233 1.00 94.38 86 GLN A C 1
ATOM 681 O O . GLN A 1 86 ? 16.834 -8.376 11.144 1.00 94.38 86 GLN A O 1
ATOM 686 N N . ILE A 1 87 ? 14.793 -9.296 10.794 1.00 94.44 87 ILE A N 1
ATOM 687 C CA . ILE A 1 87 ? 14.144 -8.165 10.121 1.00 94.44 87 ILE A CA 1
ATOM 688 C C . ILE A 1 87 ? 12.787 -7.929 10.791 1.00 94.44 87 ILE A C 1
ATOM 690 O O . ILE A 1 87 ? 11.832 -8.669 10.573 1.00 94.44 87 ILE A O 1
ATOM 694 N N . GLY A 1 88 ? 12.698 -6.890 11.625 1.00 91.06 88 GLY A N 1
ATOM 695 C CA . GLY A 1 88 ? 11.524 -6.697 12.480 1.00 91.06 88 GLY A CA 1
ATOM 696 C C . GLY A 1 88 ? 11.405 -7.817 13.519 1.00 91.06 88 GLY A C 1
ATOM 697 O O . GLY A 1 88 ? 12.387 -8.126 14.198 1.00 91.06 88 GLY A O 1
ATOM 698 N N . ASP A 1 89 ? 10.222 -8.423 13.629 1.00 86.62 89 ASP A N 1
ATOM 699 C CA . ASP A 1 89 ? 10.007 -9.615 14.461 1.00 86.62 89 ASP A CA 1
ATOM 700 C C . ASP A 1 89 ? 10.334 -10.936 13.716 1.00 86.62 89 ASP A C 1
ATOM 702 O O . ASP A 1 89 ? 10.459 -11.972 14.362 1.00 86.62 89 ASP A O 1
ATOM 706 N N . TYR A 1 90 ? 10.575 -10.912 12.393 1.00 92.06 90 TYR A N 1
ATOM 707 C CA . TYR A 1 90 ? 10.915 -12.113 11.614 1.00 92.06 90 TYR A CA 1
ATOM 708 C C . TYR A 1 90 ? 12.380 -12.545 11.770 1.00 92.06 90 TYR A C 1
ATOM 710 O O . TYR A 1 90 ? 13.301 -11.718 11.738 1.00 92.06 90 TYR A O 1
ATOM 718 N N . LEU A 1 91 ? 12.591 -13.862 11.817 1.00 92.06 91 LEU A N 1
ATOM 719 C CA . LEU A 1 91 ? 13.888 -14.534 11.729 1.00 92.06 91 LEU A CA 1
ATOM 720 C C . LEU A 1 91 ? 14.052 -15.163 10.336 1.00 92.06 91 LEU A C 1
ATOM 722 O O . LEU A 1 91 ? 13.123 -15.777 9.823 1.00 92.06 91 LEU A O 1
ATOM 726 N N . ILE A 1 92 ? 15.230 -15.038 9.726 1.00 92.62 92 ILE A N 1
ATOM 727 C CA . ILE A 1 92 ? 15.564 -15.655 8.437 1.00 92.62 92 ILE A CA 1
ATOM 728 C C . ILE A 1 92 ? 16.866 -16.450 8.591 1.00 92.62 92 ILE A C 1
ATOM 730 O O . ILE A 1 92 ? 17.901 -15.898 8.972 1.00 92.62 92 ILE A O 1
ATOM 734 N N . GLU A 1 93 ? 16.809 -17.744 8.281 1.00 90.19 93 GLU A N 1
ATOM 735 C CA . GLU A 1 93 ? 17.964 -18.647 8.169 1.00 90.19 93 GLU A CA 1
ATOM 736 C C . GLU A 1 93 ? 18.199 -19.009 6.695 1.00 90.19 93 GLU A C 1
ATOM 738 O O . GLU A 1 93 ? 17.241 -19.220 5.949 1.00 90.19 93 GLU A O 1
ATOM 743 N N . ILE A 1 94 ? 19.459 -19.135 6.270 1.00 89.62 94 ILE A N 1
ATOM 744 C CA . ILE A 1 94 ? 19.804 -19.647 4.934 1.00 89.62 94 ILE A CA 1
ATOM 745 C C . ILE A 1 94 ? 20.120 -21.137 5.047 1.00 89.62 94 ILE A C 1
ATOM 747 O O . ILE A 1 94 ? 20.941 -21.528 5.869 1.00 89.62 94 ILE A O 1
ATOM 751 N N . LYS A 1 95 ? 19.517 -21.979 4.205 1.00 85.75 95 LYS A N 1
ATOM 752 C CA . LYS A 1 95 ? 19.824 -23.417 4.144 1.00 85.75 95 LYS A CA 1
ATOM 753 C C . LYS A 1 95 ? 20.224 -23.812 2.733 1.00 85.75 95 LYS A C 1
ATOM 755 O O . LYS A 1 95 ? 19.711 -23.257 1.761 1.00 85.75 95 LYS A O 1
ATOM 760 N N . ALA A 1 96 ? 21.136 -24.771 2.626 1.00 80.69 96 ALA A N 1
ATOM 761 C CA . ALA A 1 96 ? 21.353 -25.481 1.377 1.00 80.69 96 ALA A CA 1
ATOM 762 C C . ALA A 1 96 ? 20.160 -26.407 1.082 1.00 80.69 96 ALA A C 1
ATOM 764 O O . ALA A 1 96 ? 19.431 -26.835 1.981 1.00 80.69 96 ALA A O 1
ATOM 765 N N . ASP A 1 97 ? 19.963 -26.708 -0.195 1.00 68.50 97 ASP A N 1
ATOM 766 C CA . ASP A 1 97 ? 19.215 -27.878 -0.639 1.00 68.50 97 ASP A CA 1
ATOM 767 C C . ASP A 1 97 ? 20.197 -29.033 -0.811 1.00 68.50 97 ASP A C 1
ATOM 769 O O . ASP A 1 97 ? 20.899 -29.105 -1.823 1.00 68.50 97 ASP A O 1
ATOM 773 N N . ASP A 1 98 ? 20.226 -29.923 0.181 1.00 52.44 98 ASP A N 1
ATOM 774 C CA . ASP A 1 98 ? 21.101 -31.101 0.213 1.00 52.44 98 ASP A CA 1
ATOM 775 C C . ASP A 1 98 ? 20.686 -32.194 -0.801 1.00 52.44 98 ASP A C 1
ATOM 777 O O . ASP A 1 98 ? 21.418 -33.157 -1.017 1.00 52.44 98 ASP A O 1
ATOM 781 N N . GLU A 1 99 ? 19.568 -32.016 -1.517 1.00 48.50 99 GLU A N 1
ATOM 782 C CA . GLU A 1 99 ? 19.132 -32.878 -2.634 1.00 48.50 99 GLU A CA 1
ATOM 783 C C . GLU A 1 99 ? 19.906 -32.629 -3.951 1.00 48.50 99 GLU A C 1
ATOM 785 O O . GLU A 1 99 ? 19.467 -33.013 -5.031 1.00 48.50 99 GLU A O 1
ATOM 790 N N . ALA A 1 100 ? 21.083 -31.999 -3.874 1.00 37.00 100 ALA A N 1
ATOM 791 C CA . ALA A 1 100 ? 21.965 -31.729 -5.013 1.00 37.00 100 ALA A CA 1
ATOM 792 C C . ALA A 1 100 ? 23.389 -32.310 -4.855 1.00 37.00 100 ALA A C 1
ATOM 794 O O . ALA A 1 100 ? 24.308 -31.861 -5.535 1.00 37.00 100 ALA A O 1
ATOM 795 N N . VAL A 1 101 ? 23.587 -33.317 -3.989 1.00 39.69 101 VAL A N 1
ATOM 796 C CA . VAL A 1 101 ? 24.889 -34.003 -3.796 1.00 39.69 101 VAL A CA 1
ATOM 797 C C . VAL A 1 101 ? 24.760 -35.525 -3.988 1.00 39.69 101 VAL A C 1
ATOM 799 O O . VAL A 1 101 ? 25.178 -36.327 -3.157 1.00 39.69 101 VAL A O 1
ATOM 802 N N . ALA A 1 102 ? 24.150 -35.933 -5.106 1.00 38.25 102 ALA A N 1
ATOM 803 C CA . ALA A 1 102 ? 23.945 -37.343 -5.469 1.00 38.25 102 ALA A CA 1
ATOM 804 C C . ALA A 1 102 ? 24.203 -37.646 -6.965 1.00 38.25 102 ALA A C 1
ATOM 806 O O . ALA A 1 102 ? 23.686 -38.629 -7.492 1.00 38.25 102 ALA A O 1
ATOM 807 N N . ALA A 1 103 ? 24.978 -36.799 -7.660 1.00 37.81 103 ALA A N 1
ATOM 808 C CA . ALA A 1 103 ? 25.153 -36.871 -9.119 1.00 37.81 103 ALA A CA 1
ATOM 809 C C . ALA A 1 103 ? 26.600 -36.701 -9.640 1.00 37.81 103 ALA A C 1
ATOM 811 O O . ALA A 1 103 ? 26.796 -36.666 -10.851 1.00 37.81 103 ALA A O 1
ATOM 812 N N . GLU A 1 104 ? 27.620 -36.673 -8.773 1.00 32.97 104 GLU A N 1
ATOM 813 C CA . GLU A 1 104 ? 29.015 -36.883 -9.192 1.00 32.97 104 GLU A CA 1
ATOM 814 C C . GLU A 1 104 ? 29.587 -38.125 -8.503 1.00 32.97 104 GLU A C 1
ATOM 816 O O . GLU A 1 104 ? 29.643 -38.207 -7.278 1.00 32.97 104 GLU A O 1
ATOM 821 N N . VAL A 1 105 ? 29.997 -39.112 -9.305 1.00 35.38 105 VAL A N 1
ATOM 822 C CA . VAL A 1 105 ? 30.610 -40.363 -8.838 1.00 35.38 105 VAL A CA 1
ATOM 823 C C . VAL A 1 105 ? 32.131 -40.246 -8.968 1.00 35.38 105 VAL A C 1
ATOM 825 O O . VAL A 1 105 ? 32.635 -40.245 -10.096 1.00 35.38 105 VAL A O 1
ATOM 828 N N . PRO A 1 106 ? 32.900 -40.207 -7.864 1.00 38.97 106 PRO A N 1
ATOM 829 C CA . PRO A 1 106 ? 34.351 -40.300 -7.934 1.00 38.97 106 PRO A CA 1
ATOM 830 C C . PRO A 1 106 ? 34.741 -41.721 -8.355 1.00 38.97 106 PRO A C 1
ATOM 832 O O . PRO A 1 106 ? 34.504 -42.686 -7.626 1.00 38.97 106 PRO A O 1
ATOM 835 N N . VAL A 1 107 ? 35.337 -41.870 -9.540 1.00 36.62 107 VAL A N 1
ATOM 836 C CA . VAL A 1 107 ? 35.795 -43.175 -10.039 1.00 36.62 107 VAL A CA 1
ATOM 837 C C . VAL A 1 107 ? 37.007 -43.637 -9.227 1.00 36.62 107 VAL A C 1
ATOM 839 O O . VAL A 1 107 ? 38.117 -43.135 -9.405 1.00 36.62 107 VAL A O 1
ATOM 842 N N . ALA A 1 108 ? 36.798 -44.609 -8.340 1.00 36.72 108 ALA A N 1
ATOM 843 C CA . ALA A 1 108 ? 37.860 -45.214 -7.543 1.00 36.72 108 ALA A CA 1
ATOM 844 C C . ALA A 1 108 ? 38.594 -46.333 -8.319 1.00 36.72 108 ALA A C 1
ATOM 846 O O . ALA A 1 108 ? 37.937 -47.245 -8.829 1.00 36.72 108 ALA A O 1
ATOM 847 N N . PRO A 1 109 ? 39.940 -46.325 -8.379 1.00 39.19 109 PRO A N 1
ATOM 848 C CA . PRO A 1 109 ? 40.729 -47.516 -8.687 1.00 39.19 109 PRO A CA 1
ATOM 849 C C . PRO A 1 109 ? 40.854 -48.436 -7.444 1.00 39.19 109 PRO A C 1
ATOM 851 O O . PRO A 1 109 ? 40.685 -47.957 -6.320 1.00 39.19 109 PRO A O 1
ATOM 854 N N . PRO A 1 110 ? 41.118 -49.747 -7.617 1.00 48.59 110 PRO A N 1
ATOM 855 C CA . PRO A 1 110 ? 40.905 -50.753 -6.568 1.00 48.59 110 PRO A CA 1
ATOM 856 C C . PRO A 1 110 ? 42.158 -51.130 -5.738 1.00 48.59 110 PRO A C 1
ATOM 858 O O . PRO A 1 110 ? 43.245 -50.592 -5.927 1.00 48.59 110 PRO A O 1
ATOM 861 N N . ASP A 1 111 ? 41.954 -52.135 -4.875 1.00 33.53 111 ASP A N 1
ATOM 862 C CA . ASP A 1 111 ? 42.930 -53.034 -4.231 1.00 33.53 111 ASP A CA 1
ATOM 863 C C . ASP A 1 111 ? 43.762 -52.528 -3.032 1.00 33.53 111 ASP A C 1
ATOM 865 O O . ASP A 1 111 ? 44.865 -52.005 -3.184 1.00 33.53 111 ASP A O 1
ATOM 869 N N . SER A 1 112 ? 43.299 -52.861 -1.812 1.00 35.41 112 SER A N 1
ATOM 870 C CA . SER A 1 112 ? 44.091 -53.571 -0.773 1.00 35.41 112 SER A CA 1
ATOM 871 C C . SER A 1 112 ? 43.248 -53.935 0.468 1.00 35.41 112 SER A C 1
ATOM 873 O O . SER A 1 112 ? 42.804 -53.054 1.201 1.00 35.41 112 SER A O 1
ATOM 875 N N . GLU A 1 113 ? 43.084 -55.234 0.745 1.00 31.05 113 GLU A N 1
ATOM 876 C CA . GLU A 1 113 ? 42.611 -55.768 2.042 1.00 31.05 113 GLU A CA 1
ATOM 877 C C . GLU A 1 113 ? 43.818 -56.164 2.962 1.00 31.05 113 GLU A C 1
ATOM 879 O O . GLU A 1 113 ? 44.949 -55.778 2.669 1.00 31.05 113 GLU A O 1
ATOM 884 N N . PRO A 1 114 ? 43.661 -56.885 4.098 1.00 50.62 114 PRO A N 1
ATOM 885 C CA . PRO A 1 114 ? 43.275 -56.289 5.381 1.00 50.62 114 PRO A CA 1
ATOM 886 C C . PRO A 1 114 ? 44.223 -56.672 6.548 1.00 50.62 114 PRO A C 1
ATOM 888 O O . PRO A 1 114 ? 44.931 -57.680 6.504 1.00 50.62 114 PRO A O 1
ATOM 891 N N . THR A 1 115 ? 44.200 -55.946 7.676 1.00 31.05 115 THR A N 1
ATOM 892 C CA . THR A 1 115 ? 44.824 -56.433 8.932 1.00 31.05 115 THR A CA 1
ATOM 893 C C . THR A 1 115 ? 44.125 -55.894 10.187 1.00 31.05 115 THR A C 1
ATOM 895 O O . THR A 1 115 ? 43.760 -54.725 10.244 1.00 31.05 115 THR A O 1
ATOM 898 N N . GLN A 1 116 ? 43.939 -56.757 11.194 1.00 34.66 116 GLN A N 1
ATOM 899 C CA . GLN A 1 116 ? 43.406 -56.426 12.530 1.00 34.66 116 GLN A CA 1
ATOM 900 C C . GLN A 1 116 ? 44.544 -56.467 13.605 1.00 34.66 116 GLN A C 1
ATOM 902 O O . GLN A 1 116 ? 45.704 -56.307 13.229 1.00 34.66 116 GLN A O 1
ATOM 907 N N . PRO A 1 117 ? 44.295 -56.650 14.924 1.00 62.88 117 PRO A N 1
ATOM 908 C CA . PRO A 1 117 ? 44.045 -55.569 15.891 1.00 62.88 117 PRO A CA 1
ATOM 909 C C . PRO A 1 117 ? 44.980 -55.621 17.131 1.00 62.88 117 PRO A C 1
ATOM 911 O O . PRO A 1 117 ? 45.721 -56.586 17.296 1.00 62.88 117 PRO A O 1
ATOM 914 N N . ILE A 1 118 ? 44.887 -54.651 18.060 1.00 36.56 118 ILE A N 1
ATOM 915 C CA . ILE A 1 118 ? 45.237 -54.844 19.494 1.00 36.56 118 ILE A CA 1
ATOM 916 C C . ILE A 1 118 ? 44.581 -53.807 20.435 1.00 36.56 118 ILE A C 1
ATOM 918 O O . ILE A 1 118 ? 44.156 -52.738 20.003 1.00 36.56 118 ILE A O 1
ATOM 922 N N . ASP A 1 119 ? 44.518 -54.175 21.722 1.00 34.72 119 ASP A N 1
ATOM 923 C CA . ASP A 1 119 ? 44.019 -53.447 22.908 1.00 34.72 119 ASP A CA 1
ATOM 924 C C . ASP A 1 119 ? 44.843 -52.159 23.268 1.00 34.72 119 ASP A C 1
ATOM 926 O O . ASP A 1 119 ? 45.809 -51.837 22.584 1.00 34.72 119 ASP A O 1
ATOM 930 N N . ALA A 1 120 ? 44.586 -51.358 24.326 1.00 32.31 120 ALA A N 1
ATOM 931 C CA . ALA A 1 120 ? 43.833 -51.603 25.568 1.00 32.31 120 ALA A CA 1
ATOM 932 C C . ALA A 1 120 ? 43.480 -50.328 26.387 1.00 32.31 120 ALA A C 1
ATOM 934 O O . ALA A 1 120 ? 44.225 -49.356 26.334 1.00 32.31 120 ALA A O 1
ATOM 935 N N . LEU A 1 121 ? 42.481 -50.453 27.291 1.00 34.38 121 LEU A N 1
ATOM 936 C CA . LEU A 1 121 ? 42.325 -49.745 28.598 1.00 34.38 121 LEU A CA 1
ATOM 937 C C . LEU A 1 121 ? 42.100 -48.196 28.586 1.00 34.38 121 LEU A C 1
ATOM 939 O O . LEU A 1 121 ? 42.612 -47.490 27.734 1.00 34.38 121 LEU A O 1
ATOM 943 N N . ALA A 1 122 ? 41.349 -47.550 29.501 1.00 32.78 122 ALA A N 1
ATOM 944 C CA . ALA A 1 122 ? 40.619 -47.981 30.710 1.00 32.78 122 ALA A CA 1
ATOM 945 C C . ALA A 1 122 ? 39.327 -47.142 30.981 1.00 32.78 122 ALA A C 1
ATOM 947 O O . ALA A 1 122 ? 38.986 -46.215 30.252 1.00 32.78 122 ALA A O 1
ATOM 948 N N . ARG A 1 123 ? 38.620 -47.476 32.072 1.00 30.78 123 ARG A N 1
ATOM 949 C CA . ARG A 1 123 ? 37.377 -46.898 32.661 1.00 30.78 123 ARG A CA 1
ATOM 950 C C . ARG A 1 123 ? 37.518 -46.976 34.208 1.00 30.78 123 ARG A C 1
ATOM 952 O O . ARG A 1 123 ? 38.459 -47.645 34.638 1.00 30.78 123 ARG A O 1
ATOM 959 N N . PRO A 1 124 ? 36.545 -46.576 35.064 1.00 61.69 124 PRO A N 1
ATOM 960 C CA . PRO A 1 124 ? 35.529 -45.496 35.079 1.00 61.69 124 PRO A CA 1
ATOM 961 C C . PRO A 1 124 ? 35.690 -44.729 36.447 1.00 61.69 124 PRO A C 1
ATOM 963 O O . PRO A 1 124 ? 36.850 -44.521 36.801 1.00 61.69 124 PRO A O 1
ATOM 966 N N . PRO A 1 125 ? 34.685 -44.399 37.314 1.00 57.69 125 PRO A N 1
ATOM 967 C CA . PRO A 1 125 ? 33.232 -44.130 37.187 1.00 57.69 125 PRO A CA 1
ATOM 968 C C . PRO A 1 125 ? 32.739 -42.805 37.842 1.00 57.69 125 PRO A C 1
ATOM 970 O O . PRO A 1 125 ? 33.503 -42.090 38.482 1.00 57.69 125 PRO A O 1
ATOM 973 N N . GLY A 1 126 ? 31.430 -42.506 37.732 1.00 29.98 126 GLY A N 1
ATOM 974 C CA . GLY A 1 126 ? 30.799 -41.332 38.376 1.00 29.98 126 GLY A CA 1
ATOM 975 C C . GLY A 1 126 ? 29.258 -41.227 38.312 1.00 29.98 126 GLY A C 1
ATOM 976 O O . GLY A 1 126 ? 28.729 -40.124 38.321 1.00 29.98 126 GLY A O 1
ATOM 977 N N . SER A 1 127 ? 28.536 -42.347 38.199 1.00 35.53 127 SER A N 1
ATOM 978 C CA . SER A 1 127 ? 27.056 -42.466 38.273 1.00 35.53 127 SER A CA 1
ATOM 979 C C . SER A 1 127 ? 26.602 -42.828 39.711 1.00 35.53 127 SER A C 1
ATOM 981 O O . SER A 1 127 ? 27.497 -43.091 40.519 1.00 35.53 127 SER A O 1
ATOM 983 N N . PRO A 1 128 ? 25.299 -42.975 40.073 1.00 49.66 128 PRO A N 1
ATOM 984 C CA . PRO A 1 128 ? 24.043 -42.959 39.290 1.00 49.66 128 PRO A CA 1
ATOM 985 C C . PRO A 1 128 ? 23.042 -41.906 39.851 1.00 49.66 128 PRO A C 1
ATOM 987 O O . PRO A 1 128 ? 23.517 -40.913 40.386 1.00 49.66 128 PRO A O 1
ATOM 990 N N . GLU A 1 129 ? 21.699 -41.947 39.791 1.00 34.56 129 GLU A N 1
ATOM 991 C CA . GLU A 1 129 ? 20.584 -42.788 39.253 1.00 34.56 129 GLU A CA 1
ATOM 992 C C . GLU A 1 129 ? 19.438 -41.778 38.894 1.00 34.56 129 GLU A C 1
ATOM 994 O O . GLU A 1 129 ? 19.574 -40.599 39.211 1.00 34.56 129 GLU A O 1
ATOM 999 N N . ALA A 1 130 ? 18.240 -42.066 38.359 1.00 30.03 130 ALA A N 1
ATOM 1000 C CA . ALA A 1 130 ? 17.625 -43.081 37.486 1.00 30.03 130 ALA A CA 1
ATOM 1001 C C . ALA A 1 130 ? 16.082 -43.031 37.683 1.00 30.03 130 ALA A C 1
ATOM 1003 O O . ALA A 1 130 ? 15.632 -42.820 38.804 1.00 30.03 130 ALA A O 1
ATOM 1004 N N . ARG A 1 131 ? 15.303 -43.377 36.635 1.00 29.41 131 ARG A N 1
ATOM 1005 C CA . ARG A 1 131 ? 13.888 -43.860 36.677 1.00 29.41 131 ARG A CA 1
ATOM 1006 C C . ARG A 1 131 ? 12.779 -42.894 37.178 1.00 29.41 131 ARG A C 1
ATOM 1008 O O . ARG A 1 131 ? 13.042 -41.961 37.915 1.00 29.41 131 ARG A O 1
ATOM 1015 N N . ALA A 1 132 ? 11.488 -43.093 36.860 1.00 28.53 132 ALA A N 1
ATOM 1016 C CA . ALA A 1 132 ? 10.830 -43.748 35.710 1.00 28.53 132 ALA A CA 1
ATOM 1017 C C . ALA A 1 132 ? 9.315 -43.399 35.658 1.00 28.53 132 ALA A C 1
ATOM 1019 O O . ALA A 1 132 ? 8.742 -42.997 36.661 1.00 28.53 132 ALA A O 1
ATOM 1020 N N . ALA A 1 133 ? 8.712 -43.606 34.478 1.00 29.70 133 ALA A N 1
ATOM 1021 C CA . ALA A 1 133 ? 7.294 -43.828 34.130 1.00 29.70 133 ALA A CA 1
ATOM 1022 C C . ALA A 1 133 ? 6.159 -43.674 35.177 1.00 29.70 133 ALA A C 1
ATOM 1024 O O . ALA A 1 133 ? 6.185 -44.326 36.216 1.00 29.70 133 ALA A O 1
ATOM 1025 N N . ALA A 1 134 ? 5.045 -43.049 34.755 1.00 29.58 134 ALA A N 1
ATOM 1026 C CA . ALA A 1 134 ? 3.728 -43.715 34.654 1.00 29.58 134 ALA A CA 1
ATOM 1027 C C . ALA A 1 134 ? 2.661 -42.833 33.960 1.00 29.58 134 ALA A C 1
ATOM 1029 O O . ALA A 1 134 ? 2.630 -41.621 34.150 1.00 29.58 134 ALA A O 1
ATOM 1030 N N . ALA A 1 135 ? 1.742 -43.469 33.228 1.00 33.97 135 ALA A N 1
ATOM 1031 C CA . ALA A 1 135 ? 0.403 -42.945 32.928 1.00 33.97 135 ALA A CA 1
ATOM 1032 C C . ALA A 1 135 ? -0.638 -43.720 33.764 1.00 33.97 135 ALA A C 1
ATOM 1034 O O . ALA A 1 135 ? -0.313 -44.776 34.316 1.00 33.97 135 ALA A O 1
ATOM 1035 N N . PRO A 1 136 ? -1.890 -43.243 33.845 1.00 43.25 136 PRO A N 1
ATOM 1036 C CA . PRO A 1 136 ? -2.967 -44.094 33.318 1.00 43.25 136 PRO A CA 1
ATOM 1037 C C . PRO A 1 136 ? -4.065 -43.313 32.570 1.00 43.25 136 PRO A C 1
ATOM 1039 O O . PRO A 1 136 ? -4.135 -42.089 32.633 1.00 43.25 136 PRO A O 1
ATOM 1042 N N . ALA A 1 137 ? -4.956 -44.045 31.894 1.00 31.09 137 ALA A N 1
ATOM 1043 C CA . ALA A 1 137 ? -6.115 -43.507 31.178 1.00 31.09 137 ALA A CA 1
ATOM 1044 C C . ALA A 1 137 ? -7.440 -44.095 31.701 1.00 31.09 137 ALA A C 1
ATOM 1046 O O . ALA A 1 137 ? -7.501 -45.276 32.039 1.00 31.09 137 ALA A O 1
ATOM 1047 N N . ALA A 1 138 ? -8.489 -43.267 31.730 1.00 30.62 138 ALA A N 1
ATOM 1048 C CA . ALA A 1 138 ? -9.907 -43.599 31.938 1.00 30.62 138 ALA A CA 1
ATOM 1049 C C . ALA A 1 138 ? -10.742 -42.309 31.753 1.00 30.62 138 ALA A C 1
ATOM 1051 O O . ALA A 1 138 ? -10.201 -41.224 31.946 1.00 30.62 138 ALA A O 1
ATOM 1052 N N . ALA A 1 139 ? -12.048 -42.305 31.476 1.00 28.95 139 ALA A N 1
ATOM 1053 C CA . ALA A 1 139 ? -12.950 -43.244 30.795 1.00 28.95 139 ALA A CA 1
ATOM 1054 C C . ALA A 1 139 ? -14.279 -42.485 30.527 1.00 28.95 139 ALA A C 1
ATOM 1056 O O . ALA A 1 139 ? -14.524 -41.439 31.125 1.00 28.95 139 ALA A O 1
ATOM 1057 N N . ALA A 1 140 ? -15.126 -42.979 29.621 1.00 28.98 140 ALA A N 1
ATOM 1058 C CA . ALA A 1 140 ? -16.315 -42.261 29.146 1.00 28.98 140 ALA A CA 1
ATOM 1059 C C . ALA A 1 140 ? -17.473 -42.138 30.162 1.00 28.98 140 ALA A C 1
ATOM 1061 O O . ALA A 1 140 ? -17.684 -43.021 30.992 1.00 28.98 140 ALA A O 1
ATOM 1062 N N . ALA A 1 141 ? -18.313 -41.113 29.973 1.00 30.67 141 ALA A N 1
ATOM 1063 C CA . ALA A 1 141 ? -19.747 -41.141 30.279 1.00 30.67 141 ALA A CA 1
ATOM 1064 C C . ALA A 1 141 ? -20.496 -40.131 29.385 1.00 30.67 141 ALA A C 1
ATOM 1066 O O . ALA A 1 141 ? -19.956 -39.075 29.061 1.00 30.67 141 ALA A O 1
ATOM 1067 N N . ALA A 1 142 ? -21.737 -40.443 29.001 1.00 28.91 142 ALA A N 1
ATOM 1068 C CA . ALA A 1 142 ? -22.603 -39.572 28.203 1.00 28.91 142 ALA A CA 1
ATOM 1069 C C . ALA A 1 142 ? -24.015 -39.514 28.805 1.00 28.91 142 ALA A C 1
ATOM 1071 O O . ALA A 1 142 ? -24.484 -40.503 29.366 1.00 28.91 142 ALA A O 1
ATOM 1072 N N . ALA A 1 143 ? -24.699 -38.378 28.651 1.00 31.59 143 ALA A N 1
ATOM 1073 C CA . ALA A 1 143 ? -26.141 -38.242 28.856 1.00 31.59 143 ALA A CA 1
ATOM 1074 C C . ALA A 1 143 ? -26.662 -36.992 28.126 1.00 31.59 143 ALA A C 1
ATOM 1076 O O . ALA A 1 143 ? -25.998 -35.957 28.127 1.00 31.59 143 ALA A O 1
ATOM 1077 N N . ALA A 1 144 ? -27.858 -37.080 27.546 1.00 32.03 144 ALA A N 1
ATOM 1078 C CA . ALA A 1 144 ? -28.586 -35.957 26.955 1.00 32.03 144 ALA A CA 1
ATOM 1079 C C . ALA A 1 144 ? -29.985 -35.864 27.580 1.00 32.03 144 ALA A C 1
ATOM 1081 O O . ALA A 1 144 ? -30.582 -36.895 27.887 1.00 32.03 144 ALA A O 1
ATOM 1082 N N . VAL A 1 145 ? -30.509 -34.644 27.745 1.00 33.03 145 VAL A N 1
ATOM 1083 C CA . VAL A 1 145 ? -31.927 -34.365 28.043 1.00 33.03 145 VAL A CA 1
ATOM 1084 C C . VAL A 1 145 ? -32.346 -33.094 27.286 1.00 33.03 145 VAL A C 1
ATOM 1086 O O . VAL A 1 145 ? -31.506 -32.287 26.891 1.00 33.03 145 VAL A O 1
ATOM 1089 N N . GLU A 1 146 ? -33.644 -32.964 27.038 1.00 31.03 146 GLU A N 1
ATOM 1090 C CA . GLU A 1 146 ? -34.282 -32.148 26.001 1.00 31.03 146 GLU A CA 1
ATOM 1091 C C . GLU A 1 146 ? -35.143 -30.999 26.584 1.00 31.03 146 GLU A C 1
ATOM 1093 O O . GLU A 1 146 ? -35.460 -30.996 27.775 1.00 31.03 146 GLU A O 1
ATOM 1098 N N . SER A 1 147 ? -35.622 -30.097 25.712 1.00 32.38 147 SER A N 1
ATOM 1099 C CA . SER A 1 147 ? -36.660 -29.061 25.932 1.00 32.38 147 SER A CA 1
ATOM 1100 C C . SER A 1 147 ? -36.264 -27.824 26.774 1.00 32.38 147 SER A C 1
ATOM 1102 O O . SER A 1 147 ? -35.376 -27.878 27.614 1.00 32.38 147 SER A O 1
ATOM 1104 N N . GLY A 1 148 ? -36.875 -26.645 26.581 1.00 29.89 148 GLY A N 1
ATOM 1105 C CA . GLY A 1 148 ? -37.899 -26.263 25.596 1.00 29.89 148 GLY A CA 1
ATOM 1106 C C . GLY A 1 148 ? -38.185 -24.747 25.597 1.00 29.89 148 GLY A C 1
ATOM 1107 O O . GLY A 1 148 ? -37.888 -24.053 26.567 1.00 29.89 148 GLY A O 1
ATOM 1108 N N . VAL A 1 149 ? -38.750 -24.225 24.502 1.00 38.78 149 VAL A N 1
ATOM 1109 C CA . VAL A 1 149 ? -39.038 -22.786 24.287 1.00 38.78 149 VAL A CA 1
ATOM 1110 C C . VAL A 1 149 ? -40.490 -22.457 24.668 1.00 38.78 149 VAL A C 1
ATOM 1112 O O . VAL A 1 149 ? -41.373 -23.289 24.457 1.00 38.78 149 VAL A O 1
ATOM 1115 N N . PRO A 1 150 ? -40.777 -21.237 25.164 1.00 47.81 150 PRO A N 1
ATOM 1116 C CA . PRO A 1 150 ? -41.884 -20.492 24.549 1.00 47.81 150 PRO A CA 1
ATOM 1117 C C . PRO A 1 150 ? -41.622 -18.986 24.342 1.00 47.81 150 PRO A C 1
ATOM 1119 O O . PRO A 1 150 ? -40.935 -18.321 25.115 1.00 47.81 150 PRO A O 1
ATOM 1122 N N . VAL A 1 151 ? -42.258 -18.444 23.301 1.00 40.38 151 VAL A N 1
ATOM 1123 C CA . VAL A 1 151 ? -42.343 -17.011 22.950 1.00 40.38 151 VAL A CA 1
ATOM 1124 C C . VAL A 1 151 ? -43.737 -16.478 23.321 1.00 40.38 151 VAL A C 1
ATOM 1126 O O . VAL A 1 151 ? -44.699 -17.245 23.257 1.00 40.38 151 VAL A O 1
ATOM 1129 N N . PRO A 1 152 ? -43.898 -15.174 23.617 1.00 47.09 152 PRO A N 1
ATOM 1130 C CA . PRO A 1 152 ? -45.187 -14.500 23.445 1.00 47.09 152 PRO A CA 1
ATOM 1131 C C . PRO A 1 152 ? -45.129 -13.275 22.505 1.00 47.09 152 PRO A C 1
ATOM 1133 O O . PRO A 1 152 ? -44.180 -12.494 22.523 1.00 47.09 152 PRO A O 1
ATOM 1136 N N . GLN A 1 153 ? -46.197 -13.074 21.724 1.00 38.03 153 GLN A N 1
ATOM 1137 C CA . GLN A 1 153 ? -46.498 -11.850 20.960 1.00 38.03 153 GLN A CA 1
ATOM 1138 C C . GLN A 1 153 ? -47.787 -11.196 21.485 1.00 38.03 153 GLN A C 1
ATOM 1140 O O . GLN A 1 153 ? -48.666 -11.920 21.942 1.00 38.03 153 GLN A O 1
ATOM 1145 N N . VAL A 1 154 ? -47.951 -9.877 21.296 1.00 34.75 154 VAL A N 1
ATOM 1146 C CA . VAL A 1 154 ? -49.234 -9.206 20.955 1.00 34.75 154 VAL A CA 1
ATOM 1147 C C . VAL A 1 154 ? -48.983 -7.767 20.456 1.00 34.75 154 VAL A C 1
ATOM 1149 O O . VAL A 1 154 ? -48.094 -7.088 20.962 1.00 34.75 154 VAL A O 1
ATOM 1152 N N . GLY A 1 155 ? -49.777 -7.300 19.481 1.00 32.91 155 GLY A N 1
ATOM 1153 C CA . GLY A 1 155 ? -49.963 -5.872 19.129 1.00 32.91 155 GLY A CA 1
ATOM 1154 C C . GLY A 1 155 ? -51.330 -5.372 19.640 1.00 32.91 155 GLY A C 1
ATOM 1155 O O . GLY A 1 155 ? -51.758 -5.856 20.689 1.00 32.91 155 GLY A O 1
ATOM 1156 N N . PRO A 1 156 ? -52.104 -4.540 18.902 1.00 61.34 156 PRO A N 1
ATOM 1157 C CA . PRO A 1 156 ? -51.780 -3.659 17.759 1.00 61.34 156 PRO A CA 1
ATOM 1158 C C . PRO A 1 156 ? -52.386 -2.225 17.902 1.00 61.34 156 PRO A C 1
ATOM 1160 O O . PRO A 1 156 ? -53.187 -1.997 18.799 1.00 61.34 156 PRO A O 1
ATOM 1163 N N . TYR A 1 157 ? -52.102 -1.281 16.984 1.00 37.00 157 TYR A N 1
ATOM 1164 C CA . TYR A 1 157 ? -52.917 -0.059 16.730 1.00 37.00 157 TYR A CA 1
ATOM 1165 C C . TYR A 1 157 ? -52.738 0.454 15.277 1.00 37.00 157 TYR A C 1
ATOM 1167 O O . TYR A 1 157 ? -51.804 0.024 14.602 1.00 37.00 157 TYR A O 1
ATOM 1175 N N . ALA A 1 158 ? -53.637 1.321 14.776 1.00 30.44 158 ALA A N 1
ATOM 1176 C CA . ALA A 1 158 ? -53.763 1.667 13.346 1.00 30.44 158 ALA A CA 1
ATOM 1177 C C . ALA A 1 158 ? -54.251 3.114 13.056 1.00 30.44 158 ALA A C 1
ATOM 1179 O O . ALA A 1 158 ? -54.823 3.742 13.941 1.00 30.44 158 ALA A O 1
ATOM 1180 N N . GLU A 1 159 ? -54.099 3.548 11.785 1.00 30.67 159 GLU A N 1
ATOM 1181 C CA . GLU A 1 159 ? -54.760 4.695 11.092 1.00 30.67 159 GLU A CA 1
ATOM 1182 C C . GLU A 1 159 ? -54.493 6.137 11.609 1.00 30.67 159 GLU A C 1
ATOM 1184 O O . GLU A 1 159 ? -54.233 6.342 12.785 1.00 30.67 159 GLU A O 1
ATOM 1189 N N . THR A 1 160 ? -54.525 7.241 10.832 1.00 30.00 160 THR A N 1
ATOM 1190 C CA . THR A 1 160 ? -54.661 7.582 9.378 1.00 30.00 160 THR A CA 1
ATOM 1191 C C . THR A 1 160 ? -53.829 8.882 9.112 1.00 30.00 160 THR A C 1
ATOM 1193 O O . THR A 1 160 ? -53.471 9.568 10.062 1.00 30.00 160 THR A O 1
ATOM 1196 N N . THR A 1 161 ? -53.436 9.335 7.902 1.00 32.38 161 THR A N 1
ATOM 1197 C CA . THR A 1 161 ? -54.293 9.930 6.839 1.00 32.38 161 THR A CA 1
ATOM 1198 C C . THR A 1 161 ? -53.534 10.336 5.543 1.00 32.38 161 THR A C 1
ATOM 1200 O O . THR A 1 161 ? -52.463 10.919 5.608 1.00 32.38 161 THR A O 1
ATOM 1203 N N . LYS A 1 162 ? -54.223 10.173 4.394 1.00 28.44 162 LYS A N 1
ATOM 1204 C CA . LYS A 1 162 ? -54.277 11.024 3.164 1.00 28.44 162 LYS A CA 1
ATOM 1205 C C . LYS A 1 162 ? -53.083 11.203 2.176 1.00 28.44 162 LYS A C 1
ATOM 1207 O O . LYS A 1 162 ? -52.118 11.911 2.418 1.00 28.44 162 LYS A O 1
ATOM 1212 N N . MET A 1 163 ? -53.344 10.677 0.967 1.00 28.73 163 MET A N 1
ATOM 1213 C CA . MET A 1 163 ? -52.894 11.021 -0.412 1.00 28.73 163 MET A CA 1
ATOM 1214 C C . MET A 1 163 ? -53.246 12.472 -0.867 1.00 28.73 163 MET A C 1
ATOM 1216 O O . MET A 1 163 ? -53.965 13.117 -0.095 1.00 28.73 163 MET A O 1
ATOM 1220 N N . PRO A 1 164 ? -52.855 13.002 -2.074 1.00 49.31 164 PRO A N 1
ATOM 1221 C CA . PRO A 1 164 ? -52.579 12.333 -3.385 1.00 49.31 164 PRO A CA 1
ATOM 1222 C C . PRO A 1 164 ? -51.280 12.748 -4.152 1.00 49.31 164 PRO A C 1
ATOM 1224 O O . PRO A 1 164 ? -50.693 13.778 -3.857 1.00 49.31 164 PRO A O 1
ATOM 1227 N N . SER A 1 165 ? -50.677 11.875 -4.988 1.00 37.41 165 SER A N 1
ATOM 1228 C CA . SER A 1 165 ? -50.780 11.743 -6.483 1.00 37.41 165 SER A CA 1
ATOM 1229 C C . SER A 1 165 ? -50.227 12.940 -7.300 1.00 37.41 165 SER A C 1
ATOM 1231 O O . SER A 1 165 ? -50.463 14.079 -6.930 1.00 37.41 165 SER A O 1
ATOM 1233 N N . GLN A 1 166 ? -49.511 12.764 -8.426 1.00 31.39 166 GLN A N 1
ATOM 1234 C CA . GLN A 1 166 ? -49.947 12.062 -9.653 1.00 31.39 166 GLN A CA 1
ATOM 1235 C C . GLN A 1 166 ? -48.816 11.556 -10.597 1.00 31.39 166 GLN A C 1
ATOM 1237 O O . GLN A 1 166 ? -47.804 12.227 -10.720 1.00 31.39 166 GLN A O 1
ATOM 1242 N N . LEU A 1 167 ? -49.129 10.458 -11.325 1.00 34.56 167 LEU A N 1
ATOM 1243 C CA . LEU A 1 167 ? -48.823 10.100 -12.743 1.00 34.56 167 LEU A CA 1
ATOM 1244 C C . LEU A 1 167 ? -47.352 10.075 -13.269 1.00 34.56 167 LEU A C 1
ATOM 1246 O O . LEU A 1 167 ? -46.510 10.832 -12.818 1.00 34.56 167 LEU A O 1
ATOM 1250 N N . SER A 1 168 ? -46.973 9.244 -14.260 1.00 31.89 168 SER A N 1
ATOM 1251 C CA . SER A 1 168 ? -47.732 8.255 -15.070 1.00 31.89 168 SER A CA 1
ATOM 1252 C C . SER A 1 168 ? -46.829 7.288 -15.868 1.00 31.89 168 SER A C 1
ATOM 1254 O O . SER A 1 168 ? -45.901 7.771 -16.501 1.00 31.89 168 SER A O 1
ATOM 1256 N N . LEU A 1 169 ? -47.268 6.015 -15.978 1.00 34.12 169 LEU A N 1
ATOM 1257 C CA . LEU A 1 169 ? -47.179 5.111 -17.159 1.00 34.12 169 LEU A CA 1
ATOM 1258 C C . LEU A 1 169 ? -45.761 4.678 -17.660 1.00 34.12 169 LEU A C 1
ATOM 1260 O O . LEU A 1 169 ? -44.776 5.359 -17.429 1.00 34.12 169 LEU A O 1
ATOM 1264 N N . GLU A 1 170 ? -45.554 3.528 -18.324 1.00 30.95 170 GLU A N 1
ATOM 1265 C CA . GLU A 1 170 ? -46.469 2.429 -18.697 1.00 30.95 170 GLU A CA 1
ATOM 1266 C C . GLU A 1 170 ? -45.771 1.046 -18.701 1.00 30.95 170 GLU A C 1
ATOM 1268 O O . GLU A 1 170 ? -44.561 0.934 -18.525 1.00 30.95 170 GLU A O 1
ATOM 1273 N N . THR A 1 171 ? -46.528 -0.037 -18.906 1.00 34.06 171 THR A N 1
ATOM 1274 C CA . THR A 1 171 ? -46.005 -1.408 -19.069 1.00 34.06 171 THR A CA 1
ATOM 1275 C C . THR A 1 171 ? -46.818 -2.153 -20.124 1.00 34.06 171 THR A C 1
ATOM 1277 O O . THR A 1 171 ? -48.044 -2.161 -20.059 1.00 34.06 171 THR A O 1
ATOM 1280 N N . THR A 1 172 ? -46.147 -2.840 -21.050 1.00 30.42 172 THR A N 1
ATOM 1281 C CA . THR A 1 172 ? -46.769 -3.764 -22.015 1.00 30.42 172 THR A CA 1
ATOM 1282 C C . THR A 1 172 ? -46.272 -5.200 -21.813 1.00 30.42 172 THR A C 1
ATOM 1284 O O . THR A 1 172 ? -45.234 -5.441 -21.199 1.00 30.42 172 THR A O 1
ATOM 1287 N N . LYS A 1 173 ? -47.083 -6.180 -22.234 1.00 29.45 173 LYS A N 1
ATOM 1288 C CA . LYS A 1 173 ? -46.957 -7.608 -21.887 1.00 29.45 173 LYS A CA 1
ATOM 1289 C C . LYS A 1 173 ? -47.599 -8.478 -22.982 1.00 29.45 173 LYS A C 1
ATOM 1291 O O . LYS A 1 173 ? -48.455 -7.982 -23.707 1.00 29.45 173 LYS A O 1
ATOM 1296 N N . MET A 1 174 ? -47.307 -9.787 -22.950 1.00 30.88 174 MET A N 1
ATOM 1297 C CA . MET A 1 174 ? -47.925 -10.893 -23.723 1.00 30.88 174 MET A CA 1
ATOM 1298 C C . MET A 1 174 ? -47.366 -11.093 -25.150 1.00 30.88 174 MET A C 1
ATOM 1300 O O . MET A 1 174 ? -46.796 -10.149 -25.689 1.00 30.88 174 MET A O 1
ATOM 1304 N N . PRO A 1 175 ? -47.563 -12.273 -25.793 1.00 48.00 175 PRO A N 1
ATOM 1305 C CA . PRO A 1 175 ? -48.161 -13.535 -25.308 1.00 48.00 175 PRO A CA 1
ATOM 1306 C C . PRO A 1 175 ? -47.267 -14.793 -25.481 1.00 48.00 175 PRO A C 1
ATOM 1308 O O . PRO A 1 175 ? -46.163 -14.743 -26.011 1.00 48.00 175 PRO A O 1
ATOM 1311 N N . SER A 1 176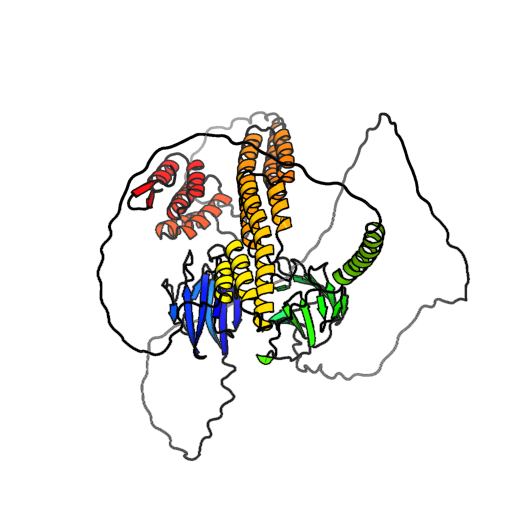 ? -47.792 -15.957 -25.082 1.00 36.59 176 SER A N 1
ATOM 1312 C CA . SER A 1 176 ? -47.302 -17.302 -25.451 1.00 36.59 176 SER A CA 1
ATOM 1313 C C . SER A 1 176 ? -48.489 -18.185 -25.852 1.00 36.59 176 SER A C 1
ATOM 1315 O O . SER A 1 176 ? -49.530 -18.041 -25.211 1.00 36.59 176 SER A O 1
ATOM 1317 N N . GLN A 1 177 ? -48.354 -19.110 -26.823 1.00 36.28 177 GLN A N 1
ATOM 1318 C CA . GLN A 1 177 ? -49.286 -20.249 -27.007 1.00 36.28 177 GLN A CA 1
ATOM 1319 C C . GLN A 1 177 ? -48.864 -21.290 -28.084 1.00 36.28 177 GLN A C 1
ATOM 1321 O O . GLN A 1 177 ? -48.450 -20.882 -29.161 1.00 36.28 177 GLN A O 1
ATOM 1326 N N . LEU A 1 178 ? -49.139 -22.587 -27.802 1.00 38.56 178 LEU A N 1
ATOM 1327 C CA . LEU A 1 178 ? -49.399 -23.739 -28.724 1.00 38.56 178 LEU A CA 1
ATOM 1328 C C . LEU A 1 178 ? -48.209 -24.253 -29.606 1.00 38.56 178 LEU A C 1
ATOM 1330 O O . LEU A 1 178 ? -47.436 -23.435 -30.078 1.00 38.56 178 LEU A O 1
ATOM 1334 N N . VAL A 1 179 ? -47.971 -25.542 -29.961 1.00 34.41 179 VAL A N 1
ATOM 1335 C CA . VAL A 1 179 ? -48.472 -26.944 -29.702 1.00 34.41 179 VAL A CA 1
ATOM 1336 C C . VAL A 1 179 ? -47.499 -27.963 -30.400 1.00 34.41 179 VAL A C 1
ATOM 1338 O O . VAL A 1 179 ? -46.673 -27.476 -31.172 1.00 34.41 179 VAL A O 1
ATOM 1341 N N . PRO A 1 180 ? -47.611 -29.327 -30.334 1.00 50.34 180 PRO A N 1
ATOM 1342 C CA . PRO A 1 180 ? -48.200 -30.265 -29.347 1.00 50.34 180 PRO A CA 1
ATOM 1343 C C . PRO A 1 180 ? -47.330 -31.524 -28.981 1.00 50.34 180 PRO A C 1
ATOM 1345 O O . PRO A 1 180 ? -46.224 -31.736 -29.461 1.00 50.34 180 PRO A O 1
ATOM 1348 N N . GLU A 1 181 ? -47.935 -32.367 -28.134 1.00 34.53 181 GLU A N 1
ATOM 1349 C CA . GLU A 1 181 ? -47.650 -33.718 -27.586 1.00 34.53 181 GLU A CA 1
ATOM 1350 C C . GLU A 1 181 ? -46.977 -34.845 -28.418 1.00 34.53 181 GLU A C 1
ATOM 1352 O O . GLU A 1 181 ? -47.234 -35.001 -29.610 1.00 34.53 181 GLU A O 1
ATOM 1357 N N . ALA A 1 182 ? -46.352 -35.799 -27.689 1.00 29.11 182 ALA A N 1
ATOM 1358 C CA . ALA A 1 182 ? -46.489 -37.256 -27.917 1.00 29.11 182 ALA A CA 1
ATOM 1359 C C . ALA A 1 182 ? -46.223 -38.125 -26.642 1.00 29.11 182 ALA A C 1
ATOM 1361 O O . ALA A 1 182 ? -45.099 -38.175 -26.165 1.00 29.11 182 ALA A O 1
ATOM 1362 N N . LEU A 1 183 ? -47.273 -38.801 -26.128 1.00 32.62 183 LEU A N 1
ATOM 1363 C CA . LEU A 1 183 ? -47.370 -40.080 -25.350 1.00 32.62 183 LEU A CA 1
ATOM 1364 C C . LEU A 1 183 ? -46.238 -40.513 -24.352 1.00 32.62 183 LEU A C 1
ATOM 1366 O O . LEU A 1 183 ? -45.088 -40.629 -24.744 1.00 32.62 183 LEU A O 1
ATOM 1370 N N . LYS A 1 184 ? -46.459 -40.772 -23.038 1.00 33.66 184 LYS A N 1
ATOM 1371 C CA . LYS A 1 184 ? -47.279 -41.815 -22.322 1.00 33.66 184 LYS A CA 1
ATOM 1372 C C . LYS A 1 184 ? -46.725 -43.266 -22.398 1.00 33.66 184 LYS A C 1
ATOM 1374 O O . LYS A 1 184 ? -46.393 -43.686 -23.495 1.00 33.66 184 LYS A O 1
ATOM 1379 N N . GLN A 1 185 ? -46.706 -44.125 -21.351 1.00 33.25 185 GLN A N 1
ATOM 1380 C CA . GLN A 1 185 ? -47.012 -44.042 -19.889 1.00 33.25 185 GLN A CA 1
ATOM 1381 C C . GLN A 1 185 ? -46.533 -45.342 -19.139 1.00 33.25 185 GLN A C 1
ATOM 1383 O O . GLN A 1 185 ? -45.911 -46.173 -19.786 1.00 33.25 185 GLN A O 1
ATOM 1388 N N . VAL A 1 186 ? -46.922 -45.534 -17.851 1.00 32.94 186 VAL A N 1
ATOM 1389 C CA . VAL A 1 186 ? -46.858 -46.742 -16.944 1.00 32.94 186 VAL A CA 1
ATOM 1390 C C . VAL A 1 186 ? -45.519 -47.118 -16.258 1.00 32.94 186 VAL A C 1
ATOM 1392 O O . VAL A 1 186 ? -44.473 -46.926 -16.864 1.00 32.94 186 VAL A O 1
ATOM 1395 N N . ALA A 1 187 ? -45.459 -47.712 -15.042 1.00 33.47 187 ALA A N 1
ATOM 1396 C CA . ALA A 1 187 ? -46.343 -47.740 -13.835 1.00 33.47 187 ALA A CA 1
ATOM 1397 C C . ALA A 1 187 ? -45.597 -48.371 -12.609 1.00 33.47 187 ALA A C 1
ATOM 1399 O O . ALA A 1 187 ? -44.475 -48.848 -12.770 1.00 33.47 187 ALA A O 1
ATOM 1400 N N . GLU A 1 188 ? -46.197 -48.367 -11.404 1.00 33.84 188 GLU A N 1
ATOM 1401 C CA . GLU A 1 188 ? -45.602 -48.833 -10.123 1.00 33.84 188 GLU A CA 1
ATOM 1402 C C . GLU A 1 188 ? -45.356 -50.362 -9.966 1.00 33.84 188 GLU A C 1
ATOM 1404 O O . GLU A 1 188 ? -45.964 -51.180 -10.656 1.00 33.84 188 GLU A O 1
ATOM 1409 N N . GLY A 1 189 ? -44.539 -50.755 -8.967 1.00 29.67 189 GLY A N 1
ATOM 1410 C CA . GLY A 1 189 ? -44.431 -52.135 -8.446 1.00 29.67 189 GLY A CA 1
ATOM 1411 C C . GLY A 1 189 ? -43.373 -52.314 -7.332 1.00 29.67 189 GLY A C 1
ATOM 1412 O O . GLY A 1 189 ? -42.268 -51.798 -7.458 1.00 29.67 189 GLY A O 1
ATOM 1413 N N . GLU A 1 190 ? -43.695 -53.048 -6.255 1.00 35.00 190 GLU A N 1
ATOM 1414 C CA . GLU A 1 190 ? -42.861 -53.211 -5.035 1.00 35.00 190 GLU A CA 1
ATOM 1415 C C . GLU A 1 190 ? -42.415 -54.685 -4.799 1.00 35.00 190 GLU A C 1
ATOM 1417 O O . GLU A 1 190 ? -42.971 -55.606 -5.398 1.00 35.00 190 GLU A O 1
ATOM 1422 N N . ALA A 1 191 ? -41.387 -54.924 -3.966 1.00 38.81 191 ALA A N 1
ATOM 1423 C CA . ALA A 1 191 ? -40.664 -56.211 -3.837 1.00 38.81 191 ALA A CA 1
ATOM 1424 C C . ALA A 1 191 ? -41.171 -57.153 -2.715 1.00 38.81 191 ALA A C 1
ATOM 1426 O O . ALA A 1 191 ? -41.778 -56.685 -1.751 1.00 38.81 191 ALA A O 1
ATOM 1427 N N . PRO A 1 192 ? -40.934 -58.486 -2.816 1.00 46.97 192 PRO A N 1
ATOM 1428 C CA . PRO A 1 192 ? -40.145 -59.241 -1.797 1.00 46.97 192 PRO A CA 1
ATOM 1429 C C . PRO A 1 192 ? -39.429 -60.523 -2.376 1.00 46.97 192 PRO A C 1
ATOM 1431 O O . PRO A 1 192 ? -39.392 -60.668 -3.595 1.00 46.97 192 PRO A O 1
ATOM 1434 N N . PRO A 1 193 ? -38.929 -61.524 -1.596 1.00 47.44 193 PRO A N 1
ATOM 1435 C CA . PRO A 1 193 ? -37.814 -61.483 -0.625 1.00 47.44 193 PRO A CA 1
ATOM 1436 C C . PRO A 1 193 ? -36.740 -62.629 -0.748 1.00 47.44 193 PRO A C 1
ATOM 1438 O O . PRO A 1 193 ? -36.968 -63.663 -1.361 1.00 47.44 193 PRO A O 1
ATOM 1441 N N . ALA A 1 194 ? -35.590 -62.434 -0.078 1.00 32.06 194 ALA A N 1
ATOM 1442 C CA . ALA A 1 194 ? -34.594 -63.369 0.523 1.00 32.06 194 ALA A CA 1
ATOM 1443 C C . ALA A 1 194 ? -34.388 -64.871 0.099 1.00 32.06 194 ALA A C 1
ATOM 1445 O O . ALA A 1 194 ? -35.217 -65.710 0.430 1.00 32.06 194 ALA A O 1
ATOM 1446 N N . GLN A 1 195 ? -33.160 -65.180 -0.397 1.00 39.50 195 GLN A N 1
ATOM 1447 C CA . GLN A 1 195 ? -32.125 -66.161 0.102 1.00 39.50 195 GLN A CA 1
ATOM 1448 C C . GLN A 1 195 ? -32.436 -67.695 0.262 1.00 39.50 195 GLN A C 1
ATOM 1450 O O . GLN A 1 195 ? -33.613 -68.044 0.233 1.00 39.50 195 GLN A O 1
ATOM 1455 N N . PRO A 1 196 ? -31.446 -68.647 0.401 1.00 48.31 196 PRO A N 1
ATOM 1456 C CA . PRO A 1 196 ? -30.048 -68.503 0.898 1.00 48.31 196 PRO A CA 1
ATOM 1457 C C . PRO A 1 196 ? -28.863 -69.299 0.235 1.00 48.31 196 PRO A C 1
ATOM 1459 O O . PRO A 1 196 ? -29.052 -70.249 -0.515 1.00 48.31 196 PRO A O 1
ATOM 1462 N N . GLU A 1 197 ? -27.641 -68.866 0.605 1.00 38.88 197 GLU A N 1
ATOM 1463 C CA . GLU A 1 197 ? -26.350 -69.560 0.915 1.00 38.88 197 GLU A CA 1
ATOM 1464 C C . GLU A 1 197 ? -25.765 -70.778 0.141 1.00 38.88 197 GLU A C 1
ATOM 1466 O O . GLU A 1 197 ? -26.324 -71.871 0.144 1.00 38.88 197 GLU A O 1
ATOM 1471 N N . LEU A 1 198 ? -24.512 -70.620 -0.338 1.00 35.09 198 LEU A N 1
ATOM 1472 C CA . LEU A 1 198 ? -23.242 -71.276 0.106 1.00 35.09 198 LEU A CA 1
ATOM 1473 C C . LEU A 1 198 ? -22.065 -70.663 -0.717 1.00 35.09 198 LEU A C 1
ATOM 1475 O O . LEU A 1 198 ? -22.312 -70.226 -1.838 1.00 35.09 198 LEU A O 1
ATOM 1479 N N . SER A 1 199 ? -20.790 -70.576 -0.302 1.00 35.53 199 SER A N 1
ATOM 1480 C CA . SER A 1 199 ? -20.054 -70.943 0.931 1.00 35.53 199 SER A CA 1
ATOM 1481 C C . SER A 1 199 ? -18.817 -70.024 1.119 1.00 35.53 199 SER A C 1
ATOM 1483 O O . SER A 1 199 ? -18.468 -69.290 0.197 1.00 35.53 199 SER A O 1
ATOM 1485 N N . ASP A 1 200 ? -18.136 -70.085 2.272 1.00 40.59 200 ASP A N 1
ATOM 1486 C CA . ASP A 1 200 ? -16.928 -69.295 2.598 1.00 40.59 200 ASP A CA 1
ATOM 1487 C C . ASP A 1 200 ? -15.732 -69.466 1.638 1.00 40.59 200 ASP A C 1
ATOM 1489 O O . ASP A 1 200 ? -15.414 -70.584 1.240 1.00 40.59 200 ASP A O 1
ATOM 1493 N N . GLU A 1 201 ? -14.989 -68.374 1.403 1.00 36.69 201 GLU A N 1
ATOM 1494 C CA . GLU A 1 201 ? -13.580 -68.241 1.836 1.00 36.69 201 GLU A CA 1
ATOM 1495 C C . GLU A 1 201 ? -13.133 -66.762 1.787 1.00 36.69 201 GLU A C 1
ATOM 1497 O O . GLU A 1 201 ? -13.374 -66.063 0.803 1.00 36.69 201 GLU A O 1
ATOM 1502 N N . THR A 1 202 ? -12.480 -66.264 2.845 1.00 35.41 202 THR A N 1
ATOM 1503 C CA . THR A 1 202 ? -11.965 -64.883 2.930 1.00 35.41 202 THR A CA 1
ATOM 1504 C C . THR A 1 202 ? -10.469 -64.807 2.612 1.00 35.41 202 THR A C 1
ATOM 1506 O O . THR A 1 202 ? -9.655 -65.290 3.402 1.00 35.41 202 THR A O 1
ATOM 1509 N N . PRO A 1 203 ? -10.057 -64.094 1.548 1.00 39.09 203 PRO A N 1
ATOM 1510 C CA . PRO A 1 203 ? -8.731 -63.497 1.487 1.00 39.09 203 PRO A CA 1
ATOM 1511 C C . PRO A 1 203 ? -8.657 -62.323 2.473 1.00 39.09 203 PRO A C 1
ATOM 1513 O O . PRO A 1 203 ? -9.622 -61.577 2.652 1.00 39.09 203 PRO A O 1
ATOM 1516 N N . THR A 1 204 ? -7.498 -62.125 3.095 1.00 39.62 204 THR A N 1
ATOM 1517 C CA . THR A 1 204 ? -7.204 -60.912 3.871 1.00 39.62 204 THR A CA 1
ATOM 1518 C C . THR A 1 204 ? -7.271 -59.663 2.986 1.00 39.62 204 THR A C 1
ATOM 1520 O O . THR A 1 204 ? -6.860 -59.747 1.827 1.00 39.62 204 THR A O 1
ATOM 1523 N N . PRO A 1 205 ? -7.685 -58.491 3.509 1.00 44.72 205 PRO A N 1
ATOM 1524 C CA . PRO A 1 205 ? -7.462 -57.234 2.807 1.00 44.72 205 PRO A CA 1
ATOM 1525 C C . PRO A 1 205 ? -5.951 -57.010 2.686 1.00 44.72 205 PRO A C 1
ATOM 1527 O O . PRO A 1 205 ? -5.270 -56.775 3.684 1.00 44.72 205 PRO A O 1
ATOM 1530 N N . ASP A 1 206 ? -5.433 -57.129 1.466 1.00 38.53 206 ASP A N 1
ATOM 1531 C CA . ASP A 1 206 ? -4.053 -56.778 1.160 1.00 38.53 206 ASP A CA 1
ATOM 1532 C C . ASP A 1 206 ? -3.872 -55.277 1.397 1.00 38.53 206 ASP A C 1
ATOM 1534 O O . ASP A 1 206 ? -4.502 -54.447 0.734 1.00 38.53 206 ASP A O 1
ATOM 1538 N N . VAL A 1 207 ? -3.033 -54.923 2.372 1.00 47.75 207 VAL A N 1
ATOM 1539 C CA . VAL A 1 207 ? -2.649 -53.531 2.622 1.00 47.75 207 VAL A CA 1
ATOM 1540 C C . VAL A 1 207 ? -1.537 -53.186 1.639 1.00 47.75 207 VAL A C 1
ATOM 1542 O O . VAL A 1 207 ? -0.381 -52.975 2.010 1.00 47.75 207 VAL A O 1
ATOM 1545 N N . GLY A 1 208 ? -1.918 -53.126 0.361 1.00 45.50 208 GLY A N 1
ATOM 1546 C CA . GLY A 1 208 ? -1.117 -52.478 -0.664 1.00 45.50 208 GLY A CA 1
ATOM 1547 C C . GLY A 1 208 ? -0.767 -51.055 -0.212 1.00 45.50 208 GLY A C 1
ATOM 1548 O O . GLY A 1 208 ? -1.538 -50.442 0.539 1.00 45.50 208 GLY A O 1
ATOM 1549 N N . PRO A 1 209 ? 0.397 -50.519 -0.617 1.00 41.28 209 PRO A N 1
ATOM 1550 C CA . PRO A 1 209 ? 0.841 -49.213 -0.160 1.00 41.28 209 PRO A CA 1
ATOM 1551 C C . PRO A 1 209 ? -0.226 -48.174 -0.498 1.00 41.28 209 PRO A C 1
ATOM 1553 O O . PRO A 1 209 ? -0.543 -47.956 -1.668 1.00 41.28 209 PRO A O 1
ATOM 1556 N N . LYS A 1 210 ? -0.787 -47.540 0.538 1.00 39.47 210 LYS A N 1
ATOM 1557 C CA . LYS A 1 210 ? -1.694 -46.407 0.379 1.00 39.47 210 LYS A CA 1
ATOM 1558 C C . LYS A 1 210 ? -0.893 -45.290 -0.282 1.00 39.47 210 LYS A C 1
ATOM 1560 O O . LYS A 1 210 ? -0.149 -44.591 0.399 1.00 39.47 210 LYS A O 1
ATOM 1565 N N . VAL A 1 211 ? -1.023 -45.162 -1.600 1.00 44.56 211 VAL A N 1
ATOM 1566 C CA . VAL A 1 211 ? -0.429 -44.061 -2.356 1.00 44.56 211 VAL A CA 1
ATOM 1567 C C . VAL A 1 211 ? -0.978 -42.773 -1.759 1.00 44.56 211 VAL A C 1
ATOM 1569 O O . VAL A 1 211 ? -2.186 -42.539 -1.775 1.00 44.56 211 VAL A O 1
ATOM 1572 N N . GLU A 1 212 ? -0.096 -41.967 -1.177 1.00 46.09 212 GLU A N 1
ATOM 1573 C CA . GLU A 1 212 ? -0.446 -40.651 -0.659 1.00 46.09 212 GLU A CA 1
ATOM 1574 C C . GLU A 1 212 ? -0.577 -39.703 -1.854 1.00 46.09 212 GLU A C 1
ATOM 1576 O O . GLU A 1 212 ? 0.351 -38.984 -2.219 1.00 46.09 212 GLU A O 1
ATOM 1581 N N . THR A 1 213 ? -1.736 -39.786 -2.514 1.00 56.88 213 THR A N 1
ATOM 1582 C CA . THR A 1 213 ? -2.146 -38.894 -3.600 1.00 56.88 213 THR A CA 1
ATOM 1583 C C . THR A 1 213 ? -2.035 -37.459 -3.110 1.00 56.88 213 THR A C 1
ATOM 1585 O O . THR A 1 213 ? -2.729 -37.070 -2.164 1.00 56.88 213 THR A O 1
ATOM 1588 N N . ARG A 1 214 ? -1.142 -36.687 -3.730 1.00 68.62 214 ARG A N 1
ATOM 1589 C CA . ARG A 1 214 ? -0.938 -35.277 -3.391 1.00 68.62 214 ARG A CA 1
ATOM 1590 C C . ARG A 1 214 ? -2.222 -34.498 -3.708 1.00 68.62 214 ARG A C 1
ATOM 1592 O O . ARG A 1 214 ? -2.932 -34.881 -4.636 1.00 68.62 214 ARG A O 1
ATOM 1599 N N . PRO A 1 215 ? -2.557 -33.428 -2.972 1.00 80.94 215 PRO A N 1
ATOM 1600 C CA . PRO A 1 215 ? -3.640 -32.548 -3.394 1.00 80.94 215 PRO A CA 1
ATOM 1601 C C . PRO A 1 215 ? -3.309 -31.919 -4.756 1.00 80.94 215 PRO A C 1
ATOM 1603 O O . PRO A 1 215 ? -2.139 -31.728 -5.097 1.00 80.94 215 PRO A O 1
ATOM 1606 N N . ALA A 1 216 ? -4.345 -31.568 -5.522 1.00 88.81 216 ALA A N 1
ATOM 1607 C CA . ALA A 1 216 ? -4.169 -30.705 -6.687 1.00 88.81 216 ALA A CA 1
ATOM 1608 C C . ALA A 1 216 ? -3.561 -29.365 -6.254 1.00 88.81 216 ALA A C 1
ATOM 1610 O O . ALA A 1 216 ? -3.798 -28.900 -5.136 1.00 88.81 216 ALA A O 1
ATOM 1611 N N . ARG A 1 217 ? -2.775 -28.741 -7.130 1.00 91.19 217 ARG A N 1
ATOM 1612 C CA . ARG A 1 217 ? -1.992 -27.548 -6.798 1.00 91.19 217 ARG A CA 1
ATOM 1613 C C . ARG A 1 217 ? -1.841 -26.600 -7.983 1.00 91.19 217 ARG A C 1
ATOM 1615 O O . ARG A 1 217 ? -1.707 -27.032 -9.127 1.00 91.19 217 ARG A O 1
ATOM 1622 N N . PHE A 1 218 ? -1.801 -25.302 -7.703 1.00 92.00 218 PHE A N 1
ATOM 1623 C CA . PHE A 1 218 ? -1.271 -24.309 -8.635 1.00 92.00 218 PHE A CA 1
ATOM 1624 C C . PHE A 1 218 ? 0.214 -24.091 -8.375 1.00 92.00 218 PHE A C 1
ATOM 1626 O O . PHE A 1 218 ? 0.607 -23.861 -7.235 1.00 92.00 218 PHE A O 1
ATOM 1633 N N . ILE A 1 219 ? 1.018 -24.110 -9.435 1.00 87.62 219 ILE A N 1
ATOM 1634 C CA . ILE A 1 219 ? 2.467 -23.886 -9.401 1.00 87.62 219 ILE A CA 1
ATOM 1635 C C . ILE A 1 219 ? 2.756 -22.592 -10.163 1.00 87.62 219 ILE A C 1
ATOM 1637 O O . ILE A 1 219 ? 2.455 -22.499 -11.352 1.00 87.62 219 ILE A O 1
ATOM 1641 N N . VAL A 1 220 ? 3.302 -21.569 -9.507 1.00 83.19 220 VAL A N 1
ATOM 1642 C CA . VAL A 1 220 ? 3.548 -20.267 -10.147 1.00 83.19 220 VAL A CA 1
ATOM 1643 C C . VAL A 1 220 ? 4.760 -20.340 -11.082 1.00 83.19 220 VAL A C 1
ATOM 1645 O O . VAL A 1 220 ? 5.835 -20.778 -10.670 1.00 83.19 220 VAL A O 1
ATOM 1648 N N . LEU A 1 221 ? 4.606 -19.861 -12.322 1.00 79.62 221 LEU A N 1
ATOM 1649 C CA . LEU A 1 221 ? 5.665 -19.825 -13.341 1.00 79.62 221 LEU A CA 1
ATOM 1650 C C . LEU A 1 221 ? 6.236 -18.418 -13.606 1.00 79.62 221 LEU A C 1
ATOM 1652 O O . LEU A 1 221 ? 7.352 -18.310 -14.108 1.00 79.62 221 LEU A O 1
ATOM 1656 N N . SER A 1 222 ? 5.517 -17.339 -13.278 1.00 71.56 222 SER A N 1
ATOM 1657 C CA . SER A 1 222 ? 5.998 -15.966 -13.529 1.00 71.56 222 SER A CA 1
ATOM 1658 C C . SER A 1 222 ? 7.274 -15.616 -12.761 1.00 71.56 222 SER A C 1
ATOM 1660 O O . SER A 1 222 ? 7.404 -15.918 -11.576 1.00 71.56 222 SER A O 1
ATOM 1662 N N . SER A 1 223 ? 8.202 -14.902 -13.399 1.00 53.53 223 SER A N 1
ATOM 1663 C CA . SER A 1 223 ? 9.574 -14.667 -12.917 1.00 53.53 223 SER A CA 1
ATOM 1664 C C . SER A 1 223 ? 9.669 -13.919 -11.581 1.00 53.53 223 SER A C 1
ATOM 1666 O O . SER A 1 223 ? 10.688 -14.004 -10.885 1.00 53.53 223 SER A O 1
ATOM 1668 N N . ASN A 1 224 ? 8.603 -13.224 -11.179 1.00 52.97 224 ASN A N 1
ATOM 1669 C CA . ASN A 1 224 ? 8.473 -12.500 -9.914 1.00 52.97 224 ASN A CA 1
ATOM 1670 C C . ASN A 1 224 ? 8.039 -13.387 -8.725 1.00 52.97 224 ASN A C 1
ATOM 1672 O O . ASN A 1 224 ? 8.447 -13.116 -7.596 1.00 52.97 224 ASN A O 1
ATOM 1676 N N . LEU A 1 225 ? 7.286 -14.461 -8.973 1.00 61.47 225 LEU A N 1
ATOM 1677 C CA . LEU A 1 225 ? 6.637 -15.315 -7.964 1.00 61.47 225 LEU A CA 1
ATOM 1678 C C . LEU A 1 225 ? 6.887 -16.825 -8.187 1.00 61.47 225 LEU A C 1
ATOM 1680 O O . LEU A 1 225 ? 6.281 -17.654 -7.515 1.00 61.47 225 LEU A O 1
ATOM 1684 N N . ALA A 1 226 ? 7.776 -17.164 -9.124 1.00 57.69 226 ALA A N 1
ATOM 1685 C CA . ALA A 1 226 ? 8.108 -18.516 -9.562 1.00 57.69 226 ALA A CA 1
ATOM 1686 C C . ALA A 1 226 ? 8.361 -19.512 -8.416 1.00 57.69 226 ALA A C 1
ATOM 1688 O O . ALA A 1 226 ? 8.976 -19.166 -7.407 1.00 57.69 226 ALA A O 1
ATOM 1689 N N . SER A 1 227 ? 7.919 -20.754 -8.635 1.00 56.97 227 SER A N 1
ATOM 1690 C CA . SER A 1 227 ? 8.009 -21.902 -7.720 1.00 56.97 227 SER A CA 1
ATOM 1691 C C . SER A 1 227 ? 7.299 -21.749 -6.365 1.00 56.97 227 SER A C 1
ATOM 1693 O O . SER A 1 227 ? 7.605 -22.491 -5.430 1.00 56.97 227 SER A O 1
ATOM 1695 N N . LEU A 1 228 ? 6.355 -20.813 -6.232 1.00 72.62 228 LEU A N 1
ATOM 1696 C CA . LEU A 1 228 ? 5.331 -20.905 -5.189 1.00 72.62 228 LEU A CA 1
ATOM 1697 C C . LEU A 1 228 ? 4.303 -21.973 -5.581 1.00 72.62 228 LEU A C 1
ATOM 1699 O O . LEU A 1 228 ? 3.912 -22.058 -6.747 1.00 72.62 228 LEU A O 1
ATOM 1703 N N . GLU A 1 229 ? 3.849 -22.756 -4.605 1.00 82.31 229 GLU A N 1
ATOM 1704 C CA . GLU A 1 229 ? 2.808 -23.769 -4.783 1.00 82.31 229 GLU A CA 1
ATOM 1705 C C . GLU A 1 229 ? 1.634 -23.510 -3.833 1.00 82.31 229 GLU A C 1
ATOM 1707 O O . GLU A 1 229 ? 1.833 -23.136 -2.676 1.00 82.31 229 GLU A O 1
ATOM 1712 N N . TYR A 1 230 ? 0.413 -23.713 -4.327 1.00 86.12 230 TYR A N 1
ATOM 1713 C CA . TYR A 1 230 ? -0.829 -23.508 -3.582 1.00 86.12 230 TYR A CA 1
ATOM 1714 C C . TYR A 1 230 ? -1.745 -24.724 -3.743 1.00 86.12 230 TYR A C 1
ATOM 1716 O O . TYR A 1 230 ? -2.155 -25.032 -4.862 1.00 86.12 230 TYR A O 1
ATOM 1724 N N . GLU A 1 231 ? -2.069 -25.406 -2.644 1.00 88.88 231 GLU A N 1
ATOM 1725 C CA . GLU A 1 231 ? -2.956 -26.578 -2.638 1.00 88.88 231 GLU A CA 1
ATOM 1726 C C . GLU A 1 231 ? -4.430 -26.196 -2.877 1.00 88.88 231 GLU A C 1
ATOM 1728 O O . GLU A 1 231 ? -4.893 -25.132 -2.465 1.00 88.88 231 GLU A O 1
ATOM 1733 N N . ILE A 1 232 ? -5.178 -27.091 -3.524 1.00 89.19 232 ILE A N 1
ATOM 1734 C CA . ILE A 1 232 ? -6.595 -26.935 -3.869 1.00 89.19 232 ILE A CA 1
ATOM 1735 C C . ILE A 1 232 ? -7.373 -28.073 -3.194 1.00 89.19 232 ILE A C 1
ATOM 1737 O O . ILE A 1 232 ? -7.328 -29.227 -3.631 1.00 89.19 232 ILE A O 1
ATOM 1741 N N . GLY A 1 233 ? -8.067 -27.743 -2.102 1.00 82.19 233 GLY A N 1
ATOM 1742 C CA . GLY A 1 233 ? -8.871 -28.687 -1.317 1.00 82.19 233 GLY A CA 1
ATOM 1743 C C . GLY A 1 233 ? -10.185 -29.097 -1.995 1.00 82.19 233 GLY A C 1
ATOM 1744 O O . GLY A 1 233 ? -10.447 -28.756 -3.146 1.00 82.19 233 GLY A O 1
ATOM 1745 N N . GLU A 1 234 ? -11.040 -29.840 -1.290 1.00 82.69 234 GLU A N 1
ATOM 1746 C CA . GLU A 1 234 ? -12.442 -30.032 -1.702 1.00 82.69 234 GLU A CA 1
ATOM 1747 C C . GLU A 1 234 ? -13.273 -28.761 -1.452 1.00 82.69 234 GLU A C 1
ATOM 1749 O O . GLU A 1 234 ? -13.047 -28.042 -0.477 1.00 82.69 234 GLU A O 1
ATOM 1754 N N . GLY A 1 235 ? -14.274 -28.500 -2.300 1.00 88.62 235 GLY A N 1
ATOM 1755 C CA . GLY A 1 235 ? -15.192 -27.370 -2.138 1.00 88.62 235 GLY A CA 1
ATOM 1756 C C . GLY A 1 235 ? -14.825 -26.171 -3.011 1.00 88.62 235 GLY A C 1
ATOM 1757 O O . GLY A 1 235 ? -14.818 -26.274 -4.234 1.00 88.62 235 GLY A O 1
ATOM 1758 N N . THR A 1 236 ? -14.606 -24.998 -2.413 1.00 92.12 236 THR A N 1
ATOM 1759 C CA . THR A 1 236 ? -14.258 -23.760 -3.136 1.00 92.12 236 THR A CA 1
ATOM 1760 C C . THR A 1 236 ? -12.985 -23.154 -2.561 1.00 92.12 236 THR A C 1
ATOM 1762 O O . THR A 1 236 ? -12.857 -23.047 -1.347 1.00 92.12 236 THR A O 1
ATOM 1765 N N . THR A 1 237 ? -12.083 -22.725 -3.442 1.00 92.56 237 THR A N 1
ATOM 1766 C CA . THR A 1 237 ? -10.827 -22.035 -3.120 1.00 92.56 237 THR A CA 1
ATOM 1767 C C . THR A 1 237 ? -10.778 -20.734 -3.916 1.00 92.56 237 THR A C 1
ATOM 1769 O O . THR A 1 237 ? -10.813 -20.763 -5.147 1.00 92.56 237 THR A O 1
ATOM 1772 N N . VAL A 1 238 ? -10.735 -19.588 -3.240 1.00 92.38 238 VAL A N 1
ATOM 1773 C CA . VAL A 1 238 ? -10.696 -18.255 -3.860 1.00 92.38 238 VAL A CA 1
ATOM 1774 C C . VAL A 1 238 ? -9.247 -17.802 -4.057 1.00 92.38 238 VAL A C 1
ATOM 1776 O O . VAL A 1 238 ? -8.412 -17.948 -3.166 1.00 92.38 238 VAL A O 1
ATOM 1779 N N . LEU A 1 239 ? -8.952 -17.247 -5.234 1.00 93.88 239 LEU A N 1
ATOM 1780 C CA . LEU A 1 239 ? -7.653 -16.707 -5.627 1.00 93.88 239 LEU A CA 1
ATOM 1781 C C . LEU A 1 239 ? -7.751 -15.187 -5.791 1.00 93.88 239 LEU A C 1
ATOM 1783 O O . LEU A 1 239 ? -8.624 -14.689 -6.510 1.00 93.88 239 LEU A O 1
ATOM 1787 N N . GLY A 1 240 ? -6.820 -14.447 -5.192 1.00 85.19 240 GLY A N 1
ATOM 1788 C CA . GLY A 1 240 ? -6.844 -12.986 -5.235 1.00 85.19 240 GLY A CA 1
ATOM 1789 C C . GLY A 1 240 ? -5.586 -12.322 -4.683 1.00 85.19 240 GLY A C 1
ATOM 1790 O O . GLY A 1 240 ? -4.657 -12.991 -4.231 1.00 85.19 240 GLY A O 1
ATOM 1791 N N . ARG A 1 241 ? -5.534 -10.986 -4.745 1.00 80.81 241 ARG A N 1
ATOM 1792 C CA . ARG A 1 241 ? -4.408 -10.190 -4.224 1.00 80.81 241 ARG A CA 1
ATOM 1793 C C . ARG A 1 241 ? -4.464 -9.986 -2.707 1.00 80.81 241 ARG A C 1
ATOM 1795 O O . ARG A 1 241 ? -3.412 -9.775 -2.105 1.00 80.81 241 ARG A O 1
ATOM 1802 N N . THR A 1 242 ? -5.648 -9.996 -2.093 1.00 68.19 242 THR A N 1
ATOM 1803 C CA . THR A 1 242 ? -5.827 -9.618 -0.679 1.00 68.19 242 THR A CA 1
ATOM 1804 C C . THR A 1 242 ? -5.948 -10.813 0.269 1.00 68.19 242 THR A C 1
ATOM 1806 O O . THR A 1 242 ? -6.275 -11.926 -0.133 1.00 68.19 242 THR A O 1
ATOM 1809 N N . GLU A 1 243 ? -5.641 -10.573 1.547 1.00 71.44 243 GLU A N 1
ATOM 1810 C CA . GLU A 1 243 ? -5.500 -11.590 2.607 1.00 71.44 243 GLU A CA 1
ATOM 1811 C C . GLU A 1 243 ? -6.827 -12.269 3.022 1.00 71.44 243 GLU A C 1
ATOM 1813 O O . GLU A 1 243 ? -6.827 -13.152 3.872 1.00 71.44 243 GLU A O 1
ATOM 1818 N N . ASP A 1 244 ? -7.951 -11.877 2.414 1.00 78.56 244 ASP A N 1
ATOM 1819 C CA . ASP A 1 244 ? -9.281 -12.486 2.536 1.00 78.56 244 ASP A CA 1
ATOM 1820 C C . ASP A 1 244 ? -9.540 -13.642 1.544 1.00 78.56 244 ASP A C 1
ATOM 1822 O O . ASP A 1 244 ? -10.636 -14.200 1.525 1.00 78.56 244 ASP A O 1
ATOM 1826 N N . ASN A 1 245 ? -8.540 -14.016 0.738 1.00 84.88 245 ASN A N 1
ATOM 1827 C CA . ASN A 1 245 ? -8.589 -15.130 -0.214 1.00 84.88 245 ASN A CA 1
ATOM 1828 C C . ASN A 1 245 ? -7.854 -16.360 0.341 1.00 84.88 245 ASN A C 1
ATOM 1830 O O . ASN A 1 245 ? -6.814 -16.221 0.984 1.00 84.88 245 ASN A O 1
ATOM 1834 N N . ASP A 1 246 ? -8.334 -17.566 0.021 1.00 85.06 246 ASP A N 1
ATOM 1835 C CA . ASP A 1 246 ? -7.670 -18.824 0.403 1.00 85.06 246 ASP A CA 1
ATOM 1836 C C . ASP A 1 246 ? -6.263 -18.942 -0.217 1.00 85.06 246 ASP A C 1
ATOM 1838 O O . ASP A 1 246 ? -5.336 -19.479 0.390 1.00 85.06 246 ASP A O 1
ATOM 1842 N N . VAL A 1 247 ? -6.097 -18.403 -1.431 1.00 84.62 247 VAL A N 1
ATOM 1843 C CA . VAL A 1 247 ? -4.846 -18.370 -2.196 1.00 84.62 247 VAL A CA 1
ATOM 1844 C C . VAL A 1 247 ? -4.484 -16.918 -2.515 1.00 84.62 247 VAL A C 1
ATOM 1846 O O . VAL A 1 247 ? -5.017 -16.295 -3.437 1.00 84.62 247 VAL A O 1
ATOM 1849 N N . VAL A 1 248 ? -3.555 -16.371 -1.727 1.00 83.94 248 VAL A N 1
ATOM 1850 C CA . VAL A 1 248 ? -3.124 -14.968 -1.818 1.00 83.94 248 VAL A CA 1
ATOM 1851 C C . VAL A 1 248 ? -1.917 -14.830 -2.751 1.00 83.94 248 VAL A C 1
ATOM 1853 O O . VAL A 1 248 ? -0.787 -15.189 -2.401 1.00 83.94 248 VAL A O 1
ATOM 1856 N N . ILE A 1 249 ? -2.140 -14.257 -3.934 1.00 82.31 249 ILE A N 1
ATOM 1857 C CA . ILE A 1 249 ? -1.122 -14.017 -4.963 1.00 82.31 249 ILE A CA 1
ATOM 1858 C C . ILE A 1 249 ? -0.863 -12.507 -5.038 1.00 82.31 249 ILE A C 1
ATOM 1860 O O . ILE A 1 249 ? -1.588 -11.741 -5.671 1.00 82.31 249 ILE A O 1
ATOM 1864 N N . ASN A 1 250 ? 0.192 -12.068 -4.350 1.00 71.25 250 ASN A N 1
ATOM 1865 C CA . ASN A 1 250 ? 0.524 -10.660 -4.107 1.00 71.25 250 ASN A CA 1
ATOM 1866 C C . ASN A 1 250 ? 1.073 -9.936 -5.364 1.00 71.25 250 ASN A C 1
ATOM 1868 O O . ASN A 1 250 ? 2.243 -9.554 -5.405 1.00 71.25 250 ASN A O 1
ATOM 1872 N N . HIS A 1 251 ? 0.248 -9.724 -6.397 1.00 75.81 251 HIS A N 1
ATOM 1873 C CA . HIS A 1 251 ? 0.660 -9.044 -7.633 1.00 75.81 251 HIS A CA 1
ATOM 1874 C C . HIS A 1 251 ? -0.341 -7.992 -8.132 1.00 75.81 251 HIS A C 1
ATOM 1876 O O . HIS A 1 251 ? -1.537 -8.246 -8.184 1.00 75.81 251 HIS A O 1
ATOM 1882 N N . ARG A 1 252 ? 0.143 -6.814 -8.563 1.00 75.06 252 ARG A N 1
ATOM 1883 C CA . ARG A 1 252 ? -0.704 -5.633 -8.847 1.00 75.06 252 ARG A CA 1
ATOM 1884 C C . ARG A 1 252 ? -1.789 -5.830 -9.915 1.00 75.06 252 ARG A C 1
ATOM 1886 O O . ARG A 1 252 ? -2.851 -5.238 -9.788 1.00 75.06 252 ARG A O 1
ATOM 1893 N N . SER A 1 253 ? -1.549 -6.666 -10.930 1.00 78.06 253 SER A N 1
ATOM 1894 C CA . SER A 1 253 ? -2.546 -6.976 -11.974 1.00 78.06 253 SER A CA 1
ATOM 1895 C C . SER A 1 253 ? -3.551 -8.064 -11.570 1.00 78.06 253 SER A C 1
ATOM 1897 O O . SER A 1 253 ? -4.392 -8.457 -12.377 1.00 78.06 253 SER A O 1
ATOM 1899 N N . ILE A 1 254 ? -3.500 -8.533 -10.320 1.00 87.75 254 ILE A N 1
ATOM 1900 C CA . ILE A 1 254 ? -4.508 -9.413 -9.737 1.00 87.75 254 ILE A CA 1
ATOM 1901 C C . ILE A 1 254 ? -5.492 -8.558 -8.923 1.00 87.75 254 ILE A C 1
ATOM 1903 O O . ILE A 1 254 ? -5.109 -7.826 -8.003 1.00 87.75 254 ILE A O 1
ATOM 1907 N N . SER A 1 255 ? -6.777 -8.636 -9.279 1.00 74.00 255 SER A N 1
ATOM 1908 C CA . SER A 1 255 ? -7.878 -8.037 -8.519 1.00 74.00 255 SER A CA 1
ATOM 1909 C C . SER A 1 255 ? -7.941 -8.588 -7.090 1.00 74.00 255 SER A C 1
ATOM 1911 O O . SER A 1 255 ? -7.439 -9.675 -6.813 1.00 74.00 255 SER A O 1
ATOM 1913 N N . ARG A 1 256 ? -8.546 -7.826 -6.168 1.00 78.19 256 ARG A N 1
ATOM 1914 C CA . ARG A 1 256 ? -8.611 -8.172 -4.732 1.00 78.19 256 ARG A CA 1
ATOM 1915 C C . ARG A 1 256 ? -9.072 -9.611 -4.524 1.00 78.19 256 ARG A C 1
ATOM 1917 O O . ARG A 1 256 ? -8.290 -10.403 -4.020 1.00 78.19 256 ARG A O 1
ATOM 1924 N N . ASN A 1 257 ? -10.231 -9.937 -5.090 1.00 88.31 257 ASN A N 1
ATOM 1925 C CA . ASN A 1 257 ? -10.685 -11.299 -5.348 1.00 88.31 257 ASN A CA 1
ATOM 1926 C C . ASN A 1 257 ? -10.741 -11.407 -6.878 1.00 88.31 257 ASN A C 1
ATOM 1928 O O . ASN A 1 257 ? -11.286 -10.507 -7.518 1.00 88.31 257 ASN A O 1
ATOM 1932 N N . HIS A 1 258 ? -10.095 -12.410 -7.471 1.00 90.12 258 HIS A N 1
ATOM 1933 C CA . HIS A 1 258 ? -9.856 -12.472 -8.921 1.00 90.12 258 HIS A CA 1
ATOM 1934 C C . HIS A 1 258 ? -10.577 -13.656 -9.556 1.00 90.12 258 HIS A C 1
ATOM 1936 O O . HIS A 1 258 ? -11.290 -13.503 -10.539 1.00 90.12 258 HIS A O 1
ATOM 1942 N N . ALA A 1 259 ? -10.409 -14.836 -8.969 1.00 94.69 259 ALA A N 1
ATOM 1943 C CA . ALA A 1 259 ? -11.010 -16.067 -9.447 1.00 94.69 259 ALA A CA 1
ATOM 1944 C C . ALA A 1 259 ? -11.381 -16.961 -8.264 1.00 94.69 259 ALA A C 1
ATOM 1946 O O . ALA A 1 259 ? -10.951 -16.743 -7.133 1.00 94.69 259 ALA A O 1
ATOM 1947 N N . LYS A 1 260 ? -12.138 -18.019 -8.524 1.00 95.56 260 LYS A N 1
ATOM 1948 C CA . LYS A 1 260 ? -12.268 -19.156 -7.609 1.00 95.56 260 LYS A CA 1
ATOM 1949 C C . LYS A 1 260 ? -12.195 -20.460 -8.378 1.00 95.56 260 LYS A C 1
ATOM 1951 O O . LYS A 1 260 ? -12.730 -20.552 -9.481 1.00 95.56 260 LYS A O 1
ATOM 1956 N N . VAL A 1 261 ? -11.592 -21.475 -7.776 1.00 95.94 261 VAL A N 1
ATOM 1957 C CA . VAL A 1 261 ? -11.719 -22.862 -8.220 1.00 95.94 261 VAL A CA 1
ATOM 1958 C C . VAL A 1 261 ? -12.774 -23.552 -7.369 1.00 95.94 261 VAL A C 1
ATOM 1960 O O . VAL A 1 261 ? -12.776 -23.441 -6.146 1.00 95.94 261 VAL A O 1
ATOM 1963 N N . ILE A 1 262 ? -13.680 -24.257 -8.036 1.00 94.25 262 ILE A N 1
ATOM 1964 C CA . ILE A 1 262 ? -14.647 -25.171 -7.436 1.00 94.25 262 ILE A CA 1
ATOM 1965 C C . ILE A 1 262 ? -14.146 -26.587 -7.721 1.00 94.25 262 ILE A C 1
ATOM 1967 O O . ILE A 1 262 ? -14.002 -26.961 -8.887 1.00 94.25 262 ILE A O 1
ATOM 1971 N N . HIS A 1 263 ? -13.871 -27.357 -6.672 1.00 93.31 263 HIS A N 1
ATOM 1972 C CA . HIS A 1 263 ? -13.474 -28.757 -6.750 1.00 93.31 263 HIS A CA 1
ATOM 1973 C C . HIS A 1 263 ? -14.612 -29.639 -6.221 1.00 93.31 263 HIS A C 1
ATOM 1975 O O . HIS A 1 263 ? -14.865 -29.703 -5.016 1.00 93.31 263 HIS A O 1
ATOM 1981 N N . GLU A 1 264 ? -15.297 -30.323 -7.140 1.00 89.31 264 GLU A N 1
ATOM 1982 C CA . GLU A 1 264 ? -16.431 -31.203 -6.840 1.00 89.31 264 GLU A CA 1
ATOM 1983 C C . GLU A 1 264 ? -16.343 -32.506 -7.647 1.00 89.31 264 GLU A C 1
ATOM 1985 O O . GLU A 1 264 ? -16.354 -32.505 -8.882 1.00 89.31 264 GLU A O 1
ATOM 1990 N N . GLY A 1 265 ? -16.299 -33.646 -6.948 1.00 82.38 265 GLY A N 1
ATOM 1991 C CA . GLY A 1 265 ? -16.340 -34.973 -7.572 1.00 82.38 265 GLY A CA 1
ATOM 1992 C C . GLY A 1 265 ? -15.193 -35.231 -8.555 1.00 82.38 265 GLY A C 1
ATOM 1993 O O . GLY A 1 265 ? -15.439 -35.763 -9.639 1.00 82.38 265 GLY A O 1
ATOM 1994 N N . GLY A 1 266 ? -13.975 -34.804 -8.200 1.00 83.12 266 GLY A N 1
ATOM 1995 C CA . GLY A 1 266 ? -12.758 -34.976 -9.000 1.00 83.12 266 GLY A CA 1
ATOM 1996 C C . GLY A 1 266 ? -12.620 -34.039 -10.205 1.00 83.12 266 GLY A C 1
ATOM 1997 O O . GLY A 1 266 ? -11.666 -34.180 -10.963 1.00 83.12 266 GLY A O 1
ATOM 1998 N N . ARG A 1 267 ? -13.547 -33.088 -10.405 1.00 88.00 267 ARG A N 1
ATOM 1999 C CA . ARG A 1 267 ? -13.423 -32.030 -11.422 1.00 88.00 267 ARG A CA 1
ATOM 2000 C C . ARG A 1 267 ? -13.090 -30.698 -10.771 1.00 88.00 267 ARG A C 1
ATOM 2002 O O . ARG A 1 267 ? -13.671 -30.349 -9.744 1.00 88.00 267 ARG A O 1
ATOM 2009 N N . TYR A 1 268 ? -12.222 -29.938 -11.428 1.00 92.75 268 TYR A N 1
ATOM 2010 C CA . TYR A 1 268 ? -11.778 -28.613 -11.010 1.00 92.75 268 TYR A CA 1
ATOM 2011 C C . TYR A 1 268 ? -12.308 -27.587 -12.008 1.00 92.75 268 TYR A C 1
ATOM 2013 O O . TYR A 1 268 ? -12.047 -27.684 -13.201 1.00 92.75 268 TYR A O 1
ATOM 2021 N N . THR A 1 269 ? -13.093 -26.616 -11.552 1.00 90.25 269 THR A N 1
ATOM 2022 C CA . THR A 1 269 ? -13.692 -25.587 -12.413 1.00 90.25 269 THR A CA 1
ATOM 2023 C C . THR A 1 269 ? -13.294 -24.209 -11.919 1.00 90.25 269 THR A C 1
ATOM 2025 O O . THR A 1 269 ? -13.703 -23.818 -10.827 1.00 90.25 269 THR A O 1
ATOM 2028 N N . ILE A 1 270 ? -12.523 -23.469 -12.714 1.00 93.75 270 ILE A N 1
ATOM 2029 C CA . ILE A 1 270 ? -12.207 -22.070 -12.423 1.00 93.75 270 ILE A CA 1
ATOM 2030 C C . ILE A 1 270 ? -13.342 -21.161 -12.904 1.00 93.75 270 ILE A C 1
ATOM 2032 O O . ILE A 1 270 ? -14.012 -21.446 -13.900 1.00 93.75 270 ILE A O 1
ATOM 2036 N N . VAL A 1 271 ? -13.585 -20.090 -12.154 1.00 86.75 271 VAL A N 1
ATOM 2037 C CA . VAL A 1 271 ? -14.597 -19.063 -12.416 1.00 86.75 271 VAL A CA 1
ATOM 2038 C C . VAL A 1 271 ? -13.967 -17.704 -12.123 1.00 86.75 271 VAL A C 1
ATOM 2040 O O . VAL A 1 271 ? -13.419 -17.525 -11.032 1.00 86.75 271 VAL A O 1
ATOM 2043 N N . ASP A 1 272 ? -14.047 -16.765 -13.062 1.00 90.56 272 ASP A N 1
ATOM 2044 C CA . ASP A 1 272 ? -13.667 -15.365 -12.844 1.00 90.56 272 ASP A CA 1
ATOM 2045 C C . ASP A 1 272 ? -14.632 -14.686 -11.844 1.00 90.56 272 ASP A C 1
ATOM 2047 O O . ASP A 1 272 ? -15.786 -15.099 -11.688 1.00 90.56 272 ASP A O 1
ATOM 2051 N N . LEU A 1 273 ? -14.154 -13.679 -11.110 1.00 87.25 273 LEU A N 1
ATOM 2052 C CA . LEU A 1 273 ? -14.928 -12.939 -10.104 1.00 87.25 273 LEU A CA 1
ATOM 2053 C C . LEU A 1 273 ? -15.092 -11.453 -10.460 1.00 87.25 273 LEU A C 1
ATOM 2055 O O . LEU A 1 273 ? -14.971 -10.593 -9.589 1.00 87.25 273 LEU A O 1
ATOM 2059 N N . GLU A 1 274 ? -15.376 -11.173 -11.733 1.00 83.31 274 GLU A N 1
ATOM 2060 C CA . GLU A 1 274 ? -15.404 -9.832 -12.332 1.00 83.31 274 GLU A CA 1
ATOM 2061 C C . GLU A 1 274 ? -14.025 -9.152 -12.217 1.00 83.31 274 GLU A C 1
ATOM 2063 O O . GLU A 1 274 ? -13.883 -8.009 -11.767 1.00 83.31 274 GLU A O 1
ATOM 2068 N N . SER A 1 275 ? -12.972 -9.896 -12.580 1.00 82.06 275 SER A N 1
ATOM 2069 C CA . SER A 1 275 ? -11.593 -9.430 -12.458 1.00 82.06 275 SER A CA 1
ATOM 2070 C C . SER A 1 275 ? -11.227 -8.388 -13.518 1.00 82.06 275 SER A C 1
ATOM 2072 O O . SER A 1 275 ? -11.769 -8.316 -14.617 1.00 82.06 275 SER A O 1
ATOM 2074 N N . SER A 1 276 ? -10.253 -7.548 -13.181 1.00 73.38 276 SER A N 1
ATOM 2075 C CA . SER A 1 276 ? -9.885 -6.362 -13.962 1.00 73.38 276 SER A CA 1
ATOM 2076 C C . SER A 1 276 ? -9.018 -6.674 -15.187 1.00 73.38 276 SER A C 1
ATOM 2078 O O . SER A 1 276 ? -8.764 -5.776 -15.981 1.00 73.38 276 SER A O 1
ATOM 2080 N N . ASN A 1 277 ? -8.527 -7.914 -15.314 1.00 76.12 277 ASN A N 1
ATOM 2081 C CA . ASN A 1 277 ? -7.640 -8.360 -16.398 1.00 76.12 277 ASN A CA 1
ATOM 2082 C C . ASN A 1 277 ? -8.003 -9.753 -16.963 1.00 76.12 277 ASN A C 1
ATOM 2084 O O . ASN A 1 277 ? -7.254 -10.262 -17.800 1.00 76.12 277 ASN A O 1
ATOM 2088 N N . GLY A 1 278 ? -9.104 -10.354 -16.496 1.00 80.81 278 GLY A N 1
ATOM 2089 C CA . GLY A 1 278 ? -9.599 -11.665 -16.918 1.00 80.81 278 GLY A CA 1
ATOM 2090 C C . GLY A 1 278 ? -8.775 -12.865 -16.431 1.00 80.81 278 GLY A C 1
ATOM 2091 O O . GLY A 1 278 ? -7.557 -12.796 -16.228 1.00 80.81 278 GLY A O 1
ATOM 2092 N N . VAL A 1 279 ? -9.453 -14.011 -16.317 1.00 87.25 279 VAL A N 1
ATOM 2093 C CA . VAL A 1 279 ? -8.827 -15.339 -16.239 1.00 87.25 279 VAL A CA 1
ATOM 2094 C C . VAL A 1 279 ? -8.590 -15.852 -17.657 1.00 87.25 279 VAL A C 1
ATOM 2096 O O . VAL A 1 279 ? -9.536 -16.004 -18.433 1.00 87.25 279 VAL A O 1
ATOM 2099 N N . ARG A 1 280 ? -7.338 -16.184 -17.997 1.00 83.94 280 ARG A N 1
ATOM 2100 C CA . ARG A 1 280 ? -7.005 -16.810 -19.289 1.00 83.94 280 ARG A CA 1
ATOM 2101 C C . ARG A 1 280 ? -6.373 -18.185 -19.104 1.00 83.94 280 ARG A C 1
ATOM 2103 O O . ARG A 1 280 ? -5.393 -18.316 -18.379 1.00 83.94 280 ARG A O 1
ATOM 2110 N N . ILE A 1 281 ? -6.892 -19.198 -19.796 1.00 85.81 281 ILE A N 1
ATOM 2111 C CA . ILE A 1 281 ? -6.362 -20.567 -19.810 1.00 85.81 281 ILE A CA 1
ATOM 2112 C C . ILE A 1 281 ? -5.698 -20.833 -21.158 1.00 85.81 281 ILE A C 1
ATOM 2114 O O . ILE A 1 281 ? -6.303 -20.634 -22.208 1.00 85.81 281 ILE A O 1
ATOM 2118 N N . ASN A 1 282 ? -4.433 -21.254 -21.148 1.00 79.25 282 ASN A N 1
ATOM 2119 C CA . ASN A 1 282 ? -3.621 -21.503 -22.346 1.00 79.25 282 ASN A CA 1
ATOM 2120 C C . ASN A 1 282 ? -3.616 -20.319 -23.349 1.00 79.25 282 ASN A C 1
ATOM 2122 O O . ASN A 1 282 ? -3.451 -20.500 -24.556 1.00 79.25 282 ASN A O 1
ATOM 2126 N N . ASN A 1 283 ? -3.712 -19.095 -22.811 1.00 74.56 283 ASN A N 1
ATOM 2127 C CA . ASN A 1 283 ? -3.851 -17.786 -23.472 1.00 74.56 283 ASN A CA 1
ATOM 2128 C C . ASN A 1 283 ? -5.256 -17.397 -24.007 1.00 74.56 283 ASN A C 1
ATOM 2130 O O . ASN A 1 283 ? -5.388 -16.275 -24.490 1.00 74.56 283 ASN A O 1
ATOM 2134 N N . GLU A 1 284 ? -6.294 -18.230 -23.879 1.00 61.47 284 GLU A N 1
ATOM 2135 C CA . GLU A 1 284 ? -7.697 -17.902 -24.225 1.00 61.47 284 GLU A CA 1
ATOM 2136 C C . GLU A 1 284 ? -8.497 -17.486 -22.971 1.00 61.47 284 GLU A C 1
ATOM 2138 O O . GLU A 1 284 ? -8.218 -17.979 -21.884 1.00 61.47 284 GLU A O 1
ATOM 2143 N N . GLU A 1 285 ? -9.445 -16.548 -23.079 1.00 71.19 285 GLU A N 1
ATOM 2144 C CA . GLU A 1 285 ? -10.147 -15.920 -21.937 1.00 71.19 285 GLU A CA 1
ATOM 2145 C C . GLU A 1 285 ? -11.477 -16.613 -21.596 1.00 71.19 285 GLU A C 1
ATOM 2147 O O . GLU A 1 285 ? -12.249 -16.943 -22.497 1.00 71.19 285 GLU A O 1
ATOM 2152 N N . PHE A 1 286 ? -11.753 -16.838 -20.302 1.00 72.62 286 PHE A N 1
ATOM 2153 C CA . PHE A 1 286 ? -12.923 -17.602 -19.850 1.00 72.62 286 PHE A CA 1
ATOM 2154 C C . PHE A 1 286 ? -13.552 -17.063 -18.554 1.00 72.62 286 PHE A C 1
ATOM 2156 O O . PHE A 1 286 ? -12.933 -17.122 -17.493 1.00 72.62 286 PHE A O 1
ATOM 2163 N N . ASP A 1 287 ? -14.847 -16.724 -18.598 1.00 59.94 287 ASP A N 1
ATOM 2164 C CA . ASP A 1 287 ? -15.663 -16.474 -17.393 1.00 59.94 287 ASP A CA 1
ATOM 2165 C C . ASP A 1 287 ? -15.714 -17.709 -16.469 1.00 59.94 287 ASP A C 1
ATOM 2167 O O . ASP A 1 287 ? -15.780 -17.605 -15.242 1.00 59.94 287 ASP A O 1
ATOM 2171 N N . LYS A 1 288 ? -15.748 -18.907 -17.074 1.00 83.38 288 LYS A N 1
ATOM 2172 C CA . LYS A 1 288 ? -15.847 -20.203 -16.394 1.00 83.38 288 LYS A CA 1
ATOM 2173 C C . LYS A 1 288 ? -15.372 -21.347 -17.289 1.00 83.38 288 LYS A C 1
ATOM 2175 O O . LYS A 1 288 ? -15.891 -21.513 -18.391 1.00 83.38 288 LYS A O 1
ATOM 2180 N N . VAL A 1 289 ? -14.474 -22.196 -16.786 1.00 88.75 289 VAL A N 1
ATOM 2181 C CA . VAL A 1 289 ? -13.929 -23.345 -17.536 1.00 88.75 289 VAL A CA 1
ATOM 2182 C C . VAL A 1 289 ? -13.428 -24.463 -16.608 1.00 88.75 289 VAL A C 1
ATOM 2184 O O . VAL A 1 289 ? -13.077 -24.228 -15.453 1.00 88.75 289 VAL A O 1
ATOM 2187 N N . GLU A 1 290 ? -13.450 -25.705 -17.095 1.00 88.38 290 GLU A N 1
ATOM 2188 C CA . GLU A 1 290 ? -12.934 -26.888 -16.392 1.00 88.38 290 GLU A CA 1
ATOM 2189 C C . GLU A 1 290 ? -11.423 -27.031 -16.635 1.00 88.38 290 GLU A C 1
ATOM 2191 O O . GLU A 1 290 ? -10.994 -27.132 -17.785 1.00 88.38 290 GLU A O 1
ATOM 2196 N N . LEU A 1 291 ? -10.634 -27.031 -15.557 1.00 90.12 291 LEU A N 1
ATOM 2197 C CA . LEU A 1 291 ? -9.175 -27.145 -15.583 1.00 90.12 291 LEU A CA 1
ATOM 2198 C C . LEU A 1 291 ? -8.732 -28.592 -15.813 1.00 90.12 291 LEU A C 1
ATOM 2200 O O . LEU A 1 291 ? -9.318 -29.535 -15.276 1.00 90.12 291 LEU A O 1
ATOM 2204 N N . ARG A 1 292 ? -7.648 -28.760 -16.571 1.00 88.62 292 ARG A N 1
ATOM 2205 C CA . ARG A 1 292 ? -7.029 -30.046 -16.909 1.00 88.62 292 ARG A CA 1
ATOM 2206 C C . ARG A 1 292 ? -5.554 -30.057 -16.533 1.00 88.62 292 ARG A C 1
ATOM 2208 O O . ARG A 1 292 ? -4.901 -29.017 -16.496 1.00 88.62 292 ARG A O 1
ATOM 2215 N N . ARG A 1 293 ? -5.019 -31.258 -16.287 1.00 86.69 293 ARG A N 1
ATOM 2216 C CA . ARG A 1 293 ? -3.607 -31.488 -15.949 1.00 86.69 293 ARG A CA 1
ATOM 2217 C C . ARG A 1 293 ? -2.666 -30.721 -16.882 1.00 86.69 293 ARG A C 1
ATOM 2219 O O . ARG A 1 293 ? -2.587 -31.011 -18.074 1.00 86.69 293 ARG A O 1
ATOM 2226 N N . GLY A 1 294 ? -1.914 -29.791 -16.307 1.00 82.50 294 GLY A N 1
ATOM 2227 C CA . GLY A 1 294 ? -0.903 -28.997 -16.989 1.00 82.50 294 GLY A CA 1
ATOM 2228 C C . GLY A 1 294 ? -1.384 -27.727 -17.686 1.00 82.50 294 GLY A C 1
ATOM 2229 O O . GLY A 1 294 ? -0.546 -27.076 -18.310 1.00 82.50 294 GLY A O 1
ATOM 2230 N N . ASP A 1 295 ? -2.662 -27.354 -17.569 1.00 87.56 295 ASP A N 1
ATOM 2231 C CA . ASP A 1 295 ? -3.174 -26.080 -18.089 1.00 87.56 295 ASP A CA 1
ATOM 2232 C C . ASP A 1 295 ? -2.413 -24.881 -17.504 1.00 87.56 295 ASP A C 1
ATOM 2234 O O . ASP A 1 295 ? -2.147 -24.811 -16.298 1.00 87.56 295 ASP A O 1
ATOM 2238 N N . LEU A 1 296 ? -2.096 -23.911 -18.364 1.00 87.81 296 LEU A N 1
ATOM 2239 C CA . LEU A 1 296 ? -1.490 -22.643 -17.969 1.00 87.81 296 LEU A CA 1
ATOM 2240 C C . LEU A 1 296 ? -2.587 -21.621 -17.667 1.00 87.81 296 LEU A C 1
ATOM 2242 O O . LEU A 1 296 ? -3.350 -21.256 -18.558 1.00 87.81 296 LEU A O 1
ATOM 2246 N N . VAL A 1 297 ? -2.654 -21.156 -16.422 1.00 91.38 297 VAL A N 1
ATOM 2247 C CA . VAL A 1 297 ? -3.664 -20.213 -15.925 1.00 91.38 297 VAL A CA 1
ATOM 2248 C C . VAL A 1 297 ? -3.009 -18.858 -15.697 1.00 91.38 297 VAL A C 1
ATOM 2250 O O . VAL A 1 297 ? -2.245 -18.686 -14.749 1.00 91.38 297 VAL A O 1
ATOM 2253 N N . ASP A 1 298 ? -3.308 -17.888 -16.552 1.00 88.75 298 ASP A N 1
ATOM 2254 C CA . ASP A 1 298 ? -2.878 -16.507 -16.372 1.00 88.75 298 ASP A CA 1
ATOM 2255 C C . ASP A 1 298 ? -3.938 -15.729 -15.581 1.00 88.75 298 ASP A C 1
ATOM 2257 O O . ASP A 1 298 ? -5.079 -15.589 -16.027 1.00 88.75 298 ASP A O 1
ATOM 2261 N N . LEU A 1 299 ? -3.535 -15.173 -14.437 1.00 89.19 299 LEU 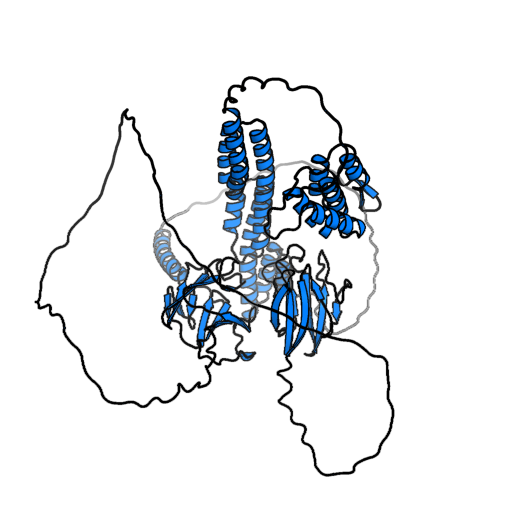A N 1
ATOM 2262 C CA . LEU A 1 299 ? -4.309 -14.218 -13.644 1.00 89.19 299 LEU A CA 1
ATOM 2263 C C . LEU A 1 299 ? -3.684 -12.830 -13.825 1.00 89.19 299 LEU A C 1
ATOM 2265 O O . LEU A 1 299 ? -2.666 -12.486 -13.209 1.00 89.19 299 LEU A O 1
ATOM 2269 N N . GLY A 1 300 ? -4.246 -12.040 -14.742 1.00 86.88 300 GLY A N 1
ATOM 2270 C CA . GLY A 1 300 ? -3.633 -10.794 -15.200 1.00 86.88 300 GLY A CA 1
ATOM 2271 C C . GLY A 1 300 ? -2.254 -11.025 -15.827 1.00 86.88 300 GLY A C 1
ATOM 2272 O O . GLY A 1 300 ? -2.165 -11.460 -16.974 1.00 86.88 300 GLY A O 1
ATOM 2273 N N . HIS A 1 301 ? -1.178 -10.714 -15.086 1.00 82.31 301 HIS A N 1
ATOM 2274 C CA . HIS A 1 301 ? 0.212 -10.933 -15.533 1.00 82.31 301 HIS A CA 1
ATOM 2275 C C . HIS A 1 301 ? 0.928 -12.104 -14.832 1.00 82.31 301 HIS A C 1
ATOM 2277 O O . HIS A 1 301 ? 2.094 -12.349 -15.135 1.00 82.31 301 HIS A O 1
ATOM 2283 N N . VAL A 1 302 ? 0.289 -12.787 -13.874 1.00 83.69 302 VAL A N 1
ATOM 2284 C CA . VAL A 1 302 ? 0.898 -13.939 -13.188 1.00 83.69 302 VAL A CA 1
ATOM 2285 C C . VAL A 1 302 ? 0.433 -15.220 -13.858 1.00 83.69 302 VAL A C 1
ATOM 2287 O O . VAL A 1 302 ? -0.764 -15.492 -13.895 1.00 83.69 302 VAL A O 1
ATOM 2290 N N . ARG A 1 303 ? 1.381 -16.018 -14.342 1.00 88.62 303 ARG A N 1
ATOM 2291 C CA . ARG A 1 303 ? 1.144 -17.351 -14.886 1.00 88.62 303 ARG A CA 1
ATOM 2292 C C . ARG A 1 303 ? 1.274 -18.411 -13.802 1.00 88.62 303 ARG A C 1
ATOM 2294 O O . ARG A 1 303 ? 2.271 -18.456 -13.079 1.00 88.62 303 ARG A O 1
ATOM 2301 N N . LEU A 1 304 ? 0.288 -19.293 -13.744 1.00 92.25 304 LEU A N 1
ATOM 2302 C CA . LEU A 1 304 ? 0.259 -20.519 -12.958 1.00 92.25 304 LEU A CA 1
ATOM 2303 C C . LEU A 1 304 ? 0.235 -21.721 -13.913 1.00 92.25 304 LEU A C 1
ATOM 2305 O O . LEU A 1 304 ? -0.243 -21.613 -15.040 1.00 92.25 304 LEU A O 1
ATOM 2309 N N . ARG A 1 305 ? 0.668 -22.885 -13.441 1.00 91.56 305 ARG A N 1
ATOM 2310 C CA . ARG A 1 305 ? 0.342 -24.196 -14.011 1.00 91.56 305 ARG A CA 1
ATOM 2311 C C . ARG A 1 305 ? -0.590 -24.920 -13.046 1.00 91.56 305 ARG A C 1
ATOM 2313 O O . ARG A 1 305 ? -0.289 -24.986 -11.855 1.00 91.56 305 ARG A O 1
ATOM 2320 N N . PHE A 1 306 ? -1.689 -25.476 -13.544 1.00 93.25 306 PHE A N 1
ATOM 2321 C CA . PHE A 1 306 ? -2.523 -26.397 -12.775 1.00 93.25 306 PHE A CA 1
ATOM 2322 C C . PHE A 1 306 ? -1.931 -27.813 -12.816 1.00 93.25 306 PHE A C 1
ATOM 2324 O O . PHE A 1 306 ? -1.694 -28.366 -13.890 1.00 93.25 306 PHE A O 1
ATOM 2331 N N . ALA A 1 307 ? -1.717 -28.406 -11.646 1.00 90.31 307 ALA A N 1
ATOM 2332 C CA . ALA A 1 307 ? -1.296 -29.787 -11.457 1.00 90.31 307 ALA A CA 1
ATOM 2333 C C . ALA A 1 307 ? -2.399 -30.538 -10.695 1.00 90.31 307 ALA A C 1
ATOM 2335 O O . ALA A 1 307 ? -2.853 -30.083 -9.645 1.00 90.31 307 ALA A O 1
ATOM 2336 N N . ASP A 1 308 ? -2.843 -31.675 -11.231 1.00 88.38 308 ASP A N 1
ATOM 2337 C CA . ASP A 1 308 ? -3.840 -32.536 -10.588 1.00 88.38 308 ASP A CA 1
ATOM 2338 C C . ASP A 1 308 ? -3.170 -33.499 -9.572 1.00 88.38 308 ASP A C 1
ATOM 2340 O O . ASP A 1 308 ? -1.941 -33.489 -9.445 1.00 88.38 308 ASP A O 1
ATOM 2344 N N . PRO A 1 309 ? -3.932 -34.325 -8.823 1.00 84.56 309 PRO A N 1
ATOM 2345 C CA . PRO A 1 309 ? -3.371 -35.257 -7.836 1.00 84.56 309 PRO A CA 1
ATOM 2346 C C . PRO A 1 309 ? -2.400 -36.311 -8.394 1.00 84.56 309 PRO A C 1
ATOM 2348 O O . PRO A 1 309 ? -1.723 -36.989 -7.616 1.00 84.56 309 PRO A O 1
ATOM 2351 N N . GLU A 1 310 ? -2.338 -36.465 -9.721 1.00 79.81 310 GLU A N 1
ATOM 2352 C CA . GLU A 1 310 ? -1.466 -37.401 -10.432 1.00 79.81 310 GLU A CA 1
ATOM 2353 C C . GLU A 1 310 ? -0.316 -36.682 -11.179 1.00 79.81 310 GLU A C 1
ATOM 2355 O O . GLU A 1 310 ? 0.501 -37.357 -11.814 1.00 79.81 310 GLU A O 1
ATOM 2360 N N . ASP A 1 311 ? -0.207 -35.341 -11.110 1.00 80.25 311 ASP A N 1
ATOM 2361 C CA . ASP A 1 311 ? 0.847 -34.564 -11.783 1.00 80.25 311 ASP A CA 1
ATOM 2362 C C . ASP A 1 311 ? 2.146 -34.482 -10.966 1.00 80.25 311 ASP A C 1
ATOM 2364 O O . ASP A 1 311 ? 2.377 -33.593 -10.135 1.00 80.25 311 ASP A O 1
ATOM 2368 N N . ASP A 1 312 ? 3.041 -35.412 -11.293 1.00 75.81 312 ASP A N 1
ATOM 2369 C CA . ASP A 1 312 ? 4.416 -35.550 -10.814 1.00 75.81 312 ASP A CA 1
ATOM 2370 C C . ASP A 1 312 ? 5.368 -34.425 -11.272 1.00 75.81 312 ASP A C 1
ATOM 2372 O O . ASP A 1 312 ? 6.551 -34.454 -10.938 1.00 75.81 312 ASP A O 1
ATOM 2376 N N . TYR A 1 313 ? 4.848 -33.410 -11.974 1.00 77.62 313 TYR A N 1
ATOM 2377 C CA . TYR A 1 313 ? 5.572 -32.231 -12.452 1.00 77.62 313 TYR A CA 1
ATOM 2378 C C . TYR A 1 313 ? 6.543 -31.647 -11.410 1.00 77.62 313 TYR A C 1
ATOM 2380 O O . TYR A 1 313 ? 6.151 -31.230 -10.311 1.00 77.62 313 TYR A O 1
ATOM 2388 N N . VAL A 1 314 ? 7.814 -31.569 -11.809 1.00 67.88 314 VAL A N 1
ATOM 2389 C CA . VAL A 1 314 ? 8.902 -30.921 -11.075 1.00 67.88 314 VAL A CA 1
ATOM 2390 C C . VAL A 1 314 ? 9.209 -29.598 -11.766 1.00 67.88 314 VAL A C 1
ATOM 2392 O O . VAL A 1 314 ? 9.573 -29.584 -12.937 1.00 67.88 314 VAL A O 1
ATOM 2395 N N . PHE A 1 315 ? 9.072 -28.491 -11.038 1.00 68.56 315 PHE A N 1
ATOM 2396 C CA . PHE A 1 315 ? 9.383 -27.159 -11.549 1.00 68.56 315 PHE A CA 1
ATOM 2397 C C . PHE A 1 315 ? 10.891 -26.999 -11.812 1.00 68.56 315 PHE A C 1
ATOM 2399 O O . PHE A 1 315 ? 11.709 -27.215 -10.914 1.00 68.56 315 PHE A O 1
ATOM 2406 N N . THR A 1 316 ? 11.262 -26.568 -13.018 1.00 65.19 316 THR A N 1
ATOM 2407 C CA . THR A 1 316 ? 12.643 -26.259 -13.409 1.00 65.19 316 THR A CA 1
ATOM 2408 C C . THR A 1 316 ? 12.825 -24.766 -13.702 1.00 65.19 316 THR A C 1
ATOM 2410 O O . THR A 1 316 ? 11.868 -23.999 -13.802 1.00 65.19 316 THR A O 1
ATOM 2413 N N . LYS A 1 317 ? 14.079 -24.317 -13.850 1.00 47.75 317 LYS A N 1
ATOM 2414 C CA . LYS A 1 317 ? 14.374 -22.909 -14.172 1.00 47.75 317 LYS A CA 1
ATOM 2415 C C . LYS A 1 317 ? 13.863 -22.500 -15.562 1.00 47.75 317 LYS A C 1
ATOM 2417 O O . LYS A 1 317 ? 13.551 -21.328 -15.758 1.00 47.75 317 LYS A O 1
ATOM 2422 N N . ASP A 1 318 ? 13.770 -23.445 -16.493 1.00 61.16 318 ASP A N 1
ATOM 2423 C CA . ASP A 1 318 ? 13.401 -23.174 -17.886 1.00 61.16 318 ASP A CA 1
ATOM 2424 C C . ASP A 1 318 ? 11.875 -23.041 -18.071 1.00 61.16 318 ASP A C 1
ATOM 2426 O O . ASP A 1 318 ? 11.422 -22.501 -19.078 1.00 61.16 318 ASP A O 1
ATOM 2430 N N . ASP A 1 319 ? 11.081 -23.441 -17.068 1.00 62.81 319 ASP A N 1
ATOM 2431 C CA . ASP A 1 319 ? 9.620 -23.270 -17.042 1.00 62.81 319 ASP A CA 1
ATOM 2432 C C . ASP A 1 319 ? 9.179 -21.837 -16.675 1.00 62.81 319 ASP A C 1
ATOM 2434 O O . ASP A 1 319 ? 7.988 -21.508 -16.736 1.00 62.81 319 ASP A O 1
ATOM 2438 N N . ILE A 1 320 ? 10.122 -20.967 -16.284 1.00 67.06 320 ILE A N 1
ATOM 2439 C CA . ILE A 1 320 ? 9.840 -19.571 -15.933 1.00 67.06 320 ILE A CA 1
ATOM 2440 C C . ILE A 1 320 ? 9.348 -18.823 -17.174 1.00 67.06 320 ILE A C 1
ATOM 2442 O O . ILE A 1 320 ? 10.108 -18.567 -18.108 1.00 67.06 320 ILE A O 1
ATOM 2446 N N . SER A 1 321 ? 8.080 -18.414 -17.165 1.00 69.56 321 SER A N 1
ATOM 2447 C CA . SER A 1 321 ? 7.484 -17.643 -18.257 1.00 69.56 321 SER A CA 1
ATOM 2448 C C . SER A 1 321 ? 6.528 -16.573 -17.741 1.00 69.56 321 SER A C 1
ATOM 2450 O O . SER A 1 321 ? 5.586 -16.846 -16.997 1.00 69.56 321 SER A O 1
ATOM 2452 N N . ASP A 1 322 ? 6.776 -15.333 -18.162 1.00 62.88 322 ASP A N 1
ATOM 2453 C CA . ASP A 1 322 ? 5.910 -14.196 -17.873 1.00 62.88 322 ASP A CA 1
ATOM 2454 C C . ASP A 1 322 ? 4.859 -13.989 -18.962 1.00 62.88 322 ASP A C 1
ATOM 2456 O O . ASP A 1 322 ? 5.050 -14.310 -20.138 1.00 62.88 322 ASP A O 1
ATOM 2460 N N . VAL A 1 323 ? 3.733 -13.410 -18.555 1.00 60.91 323 VAL A N 1
ATOM 2461 C CA . VAL A 1 323 ? 2.665 -13.001 -19.462 1.00 60.91 323 VAL A CA 1
ATOM 2462 C C . VAL A 1 323 ? 3.102 -11.745 -20.217 1.00 60.91 323 VAL A C 1
ATOM 2464 O O . VAL A 1 323 ? 3.338 -10.697 -19.615 1.00 60.91 323 VAL A O 1
ATOM 2467 N N . ALA A 1 324 ? 3.163 -11.824 -21.547 1.00 46.94 324 ALA A N 1
ATOM 2468 C CA . ALA A 1 324 ? 3.410 -10.656 -22.387 1.00 46.94 324 ALA A CA 1
ATOM 2469 C C . ALA A 1 324 ? 2.246 -9.651 -22.279 1.00 46.94 324 ALA A C 1
ATOM 2471 O O . ALA A 1 324 ? 1.083 -10.013 -22.461 1.00 46.94 324 ALA A O 1
ATOM 2472 N N . THR A 1 325 ? 2.552 -8.378 -22.017 1.00 44.00 325 THR A N 1
ATOM 2473 C CA . THR A 1 325 ? 1.568 -7.308 -21.773 1.00 44.00 325 THR A CA 1
ATOM 2474 C C . THR A 1 325 ? 0.902 -6.813 -23.065 1.00 44.00 325 THR A C 1
ATOM 2476 O O . THR A 1 325 ? 1.149 -5.705 -23.545 1.00 44.00 325 THR A O 1
ATOM 2479 N N . GLY A 1 326 ? 0.050 -7.655 -23.652 1.00 38.19 326 GLY A N 1
ATOM 2480 C CA . GLY A 1 326 ? -0.738 -7.353 -24.847 1.00 38.19 326 GLY A CA 1
ATOM 2481 C C . GLY A 1 326 ? -1.960 -6.478 -24.553 1.00 38.19 326 GLY A C 1
ATOM 2482 O O . GLY A 1 326 ? -3.046 -6.996 -24.320 1.00 38.19 326 GLY A O 1
ATOM 2483 N N . GLY A 1 327 ? -1.807 -5.151 -24.605 1.00 34.72 327 GLY A N 1
ATOM 2484 C CA . GLY A 1 327 ? -2.933 -4.218 -24.457 1.00 34.72 327 GLY A CA 1
ATOM 2485 C C . GLY A 1 327 ? -4.015 -4.399 -25.538 1.00 34.72 327 GLY A C 1
ATOM 2486 O O . GLY A 1 327 ? -3.704 -4.526 -26.725 1.00 34.72 327 GLY A O 1
ATOM 2487 N N . ASN A 1 328 ? -5.291 -4.382 -25.135 1.00 39.72 328 ASN A N 1
ATOM 2488 C CA . ASN A 1 328 ? -6.436 -4.738 -25.983 1.00 39.72 328 ASN A CA 1
ATOM 2489 C C . ASN A 1 328 ? -6.745 -3.698 -27.084 1.00 39.72 328 ASN A C 1
ATOM 2491 O O . ASN A 1 328 ? -7.542 -2.775 -26.918 1.00 39.72 328 ASN A O 1
ATOM 2495 N N . LYS A 1 329 ? -6.151 -3.886 -28.269 1.00 42.75 329 LYS A N 1
ATOM 2496 C CA . LYS A 1 329 ? -6.292 -2.979 -29.429 1.00 42.75 329 LYS A CA 1
ATOM 2497 C C . LYS A 1 329 ? -7.636 -3.074 -30.175 1.00 42.75 329 LYS A C 1
ATOM 2499 O O . LYS A 1 329 ? -7.869 -2.277 -31.074 1.00 42.75 329 LYS A O 1
ATOM 2504 N N . GLY A 1 330 ? -8.522 -4.016 -29.843 1.00 38.22 330 GLY A N 1
ATOM 2505 C CA . GLY A 1 330 ? -9.733 -4.287 -30.635 1.00 38.22 330 GLY A CA 1
ATOM 2506 C C . GLY A 1 330 ? -10.786 -3.168 -30.637 1.00 38.22 330 GLY A C 1
ATOM 2507 O O . GLY A 1 330 ? -11.324 -2.826 -31.689 1.00 38.22 330 GLY A O 1
ATOM 2508 N N . LEU A 1 331 ? -11.081 -2.580 -29.472 1.00 40.84 331 LEU A N 1
ATOM 2509 C CA . LEU A 1 331 ? -12.260 -1.717 -29.304 1.00 40.84 331 LEU A CA 1
ATOM 2510 C C . LEU A 1 331 ? -12.095 -0.315 -29.923 1.00 40.84 331 LEU A C 1
ATOM 2512 O O . LEU A 1 331 ? -13.054 0.245 -30.455 1.00 40.84 331 LEU A O 1
ATOM 2516 N N . TRP A 1 332 ? -10.883 0.251 -29.896 1.00 35.16 332 TRP A N 1
ATOM 2517 C CA . TRP A 1 332 ? -10.654 1.625 -30.358 1.00 35.16 332 TRP A CA 1
ATOM 2518 C C . TRP A 1 332 ? -10.712 1.766 -31.884 1.00 35.16 332 TRP A C 1
ATOM 2520 O O . TRP A 1 332 ? -11.256 2.753 -32.374 1.00 35.16 332 TRP A O 1
ATOM 2530 N N . TYR A 1 333 ? -10.255 0.765 -32.649 1.00 44.91 333 TYR A N 1
ATOM 2531 C CA . TYR A 1 333 ? -10.366 0.778 -34.114 1.00 44.91 333 TYR A CA 1
ATOM 2532 C C . TYR A 1 333 ? -11.824 0.802 -34.597 1.00 44.91 333 TYR A C 1
ATOM 2534 O O . TYR A 1 333 ? -12.125 1.466 -35.589 1.00 44.91 333 TYR A O 1
ATOM 2542 N N . ALA A 1 334 ? -12.742 0.131 -33.890 1.00 42.81 334 ALA A N 1
ATOM 2543 C CA . ALA A 1 334 ? -14.167 0.150 -34.224 1.00 42.81 334 ALA A CA 1
ATOM 2544 C C . ALA A 1 334 ? -14.775 1.556 -34.058 1.00 42.81 334 ALA A C 1
ATOM 2546 O O . ALA A 1 334 ? -15.509 2.025 -34.929 1.00 42.81 334 ALA A O 1
ATOM 2547 N N . LEU A 1 335 ? -14.418 2.259 -32.977 1.00 46.06 335 LEU A N 1
ATOM 2548 C CA . LEU A 1 335 ? -14.845 3.640 -32.735 1.00 46.06 335 LEU A CA 1
ATOM 2549 C C . LEU A 1 335 ? -14.193 4.623 -33.722 1.00 46.06 335 LEU A C 1
ATOM 2551 O O . LEU A 1 335 ? -14.874 5.502 -34.250 1.00 46.06 335 LEU A O 1
ATOM 2555 N N . LEU A 1 336 ? -12.906 4.437 -34.039 1.00 48.75 336 LEU A N 1
ATOM 2556 C CA . LEU A 1 336 ? -12.187 5.254 -35.019 1.00 48.75 336 LEU A CA 1
ATOM 2557 C C . LEU A 1 336 ? -12.804 5.134 -36.424 1.00 48.75 336 LEU A C 1
ATOM 2559 O O . LEU A 1 336 ? -12.970 6.140 -37.110 1.00 48.75 336 LEU A O 1
ATOM 2563 N N . ALA A 1 337 ? -13.201 3.926 -36.839 1.00 54.50 337 ALA A N 1
ATOM 2564 C CA . ALA A 1 337 ? -13.852 3.697 -38.129 1.00 54.50 337 ALA A CA 1
ATOM 2565 C C . ALA A 1 337 ? -15.194 4.446 -38.251 1.00 54.50 337 ALA A C 1
ATOM 2567 O O . ALA A 1 337 ? -15.468 5.055 -39.286 1.00 54.50 337 ALA A O 1
ATOM 2568 N N . VAL A 1 338 ? -16.004 4.464 -37.185 1.00 58.91 338 VAL A N 1
ATOM 2569 C CA . VAL A 1 338 ? -17.253 5.248 -37.139 1.00 58.91 338 VAL A CA 1
ATOM 2570 C C . VAL A 1 338 ? -16.958 6.752 -37.181 1.00 58.91 338 VAL A C 1
ATOM 2572 O O . VAL A 1 338 ? -17.614 7.483 -37.925 1.00 58.91 338 VAL A O 1
ATOM 2575 N N . LEU A 1 339 ? -15.940 7.217 -36.448 1.00 54.44 339 LEU A N 1
ATOM 2576 C CA . LEU A 1 339 ? -15.542 8.626 -36.425 1.00 54.44 339 LEU A CA 1
ATOM 2577 C C . LEU A 1 339 ? -15.088 9.122 -37.810 1.00 54.44 339 LEU A C 1
ATOM 2579 O O . LEU A 1 339 ? -15.536 10.175 -38.258 1.00 54.44 339 LEU A O 1
ATOM 2583 N N . VAL A 1 340 ? -14.258 8.349 -38.519 1.00 64.38 340 VAL A N 1
ATOM 2584 C CA . VAL A 1 340 ? -13.756 8.698 -39.862 1.00 64.38 340 VAL A CA 1
ATOM 2585 C C . VAL A 1 340 ? -14.894 8.818 -40.882 1.00 64.38 340 VAL A C 1
ATOM 2587 O O . VAL A 1 340 ? -14.889 9.747 -41.691 1.00 64.38 340 VAL A O 1
ATOM 2590 N N . VAL A 1 341 ? -15.906 7.944 -40.821 1.00 63.19 341 VAL A N 1
ATOM 2591 C CA . VAL A 1 341 ? -17.089 8.034 -41.699 1.00 63.19 341 VAL A CA 1
ATOM 2592 C C . VAL A 1 341 ? -17.910 9.297 -41.409 1.00 63.19 341 VAL A C 1
ATOM 2594 O O . VAL A 1 341 ? -18.322 9.983 -42.344 1.00 63.19 341 VAL A O 1
ATOM 2597 N N . LEU A 1 342 ? -18.112 9.648 -40.134 1.00 55.47 342 LEU A N 1
ATOM 2598 C CA . LEU A 1 342 ? -18.863 10.850 -39.748 1.00 55.47 342 LEU A CA 1
ATOM 2599 C C . LEU A 1 342 ? -18.125 12.147 -40.124 1.00 55.47 342 LEU A C 1
ATOM 2601 O O . LEU A 1 342 ? -18.737 13.064 -40.676 1.00 55.47 342 LEU A O 1
ATOM 2605 N N . VAL A 1 343 ? -16.810 12.214 -39.892 1.00 57.41 343 VAL A N 1
ATOM 2606 C CA . VAL A 1 343 ? -15.979 13.374 -40.262 1.00 57.41 343 VAL A CA 1
ATOM 2607 C C . VAL A 1 343 ? -15.898 13.536 -41.784 1.00 57.41 343 VAL A C 1
ATOM 2609 O O . VAL A 1 343 ? -16.031 14.654 -42.280 1.00 57.41 343 VAL A O 1
ATOM 2612 N N . GLY A 1 344 ? -15.762 12.441 -42.540 1.00 52.75 344 GLY A N 1
ATOM 2613 C CA . GLY A 1 344 ? -15.708 12.480 -44.006 1.00 52.75 344 GLY A CA 1
ATOM 2614 C C . GLY A 1 344 ? -16.961 13.083 -44.655 1.00 52.75 344 GLY A C 1
ATOM 2615 O O . GLY A 1 344 ? -16.848 13.850 -45.611 1.00 52.75 344 GLY A O 1
ATOM 2616 N N . VAL A 1 345 ? -18.149 12.803 -44.106 1.00 54.19 345 VAL A N 1
ATOM 2617 C CA . VAL A 1 345 ? -19.413 13.405 -44.571 1.00 54.19 345 VAL A CA 1
ATOM 2618 C C . VAL A 1 345 ? -19.514 14.885 -44.178 1.00 54.19 345 VAL A C 1
ATOM 2620 O O . VAL A 1 345 ? -19.990 15.693 -44.975 1.00 54.19 345 VAL A O 1
ATOM 2623 N N . GLY A 1 346 ? -19.037 15.264 -42.987 1.00 48.06 346 GLY A N 1
ATOM 2624 C CA . GLY A 1 346 ? -19.062 16.654 -42.517 1.00 48.06 346 GLY A CA 1
ATOM 2625 C C . GLY A 1 346 ? -18.135 17.593 -43.299 1.00 48.06 346 GLY A C 1
ATOM 2626 O O . GLY A 1 346 ? -18.546 18.688 -43.678 1.00 48.06 346 GLY A O 1
ATOM 2627 N N . VAL A 1 347 ? -16.902 17.163 -43.591 1.00 48.97 347 VAL A N 1
ATOM 2628 C CA . VAL A 1 347 ? -15.897 18.002 -44.278 1.00 48.97 347 VAL A CA 1
ATOM 2629 C C . VAL A 1 347 ? -16.297 18.314 -45.725 1.00 48.97 347 VAL A C 1
ATOM 2631 O O . VAL A 1 347 ? -16.073 19.431 -46.190 1.00 48.97 347 VAL A O 1
ATOM 2634 N N . PHE A 1 348 ? -16.952 17.382 -46.426 1.00 43.88 348 PHE A N 1
ATOM 2635 C CA . PHE A 1 348 ? -17.421 17.612 -47.799 1.00 43.88 348 PHE A CA 1
ATOM 2636 C C . PHE A 1 348 ? -18.493 18.717 -47.894 1.00 43.88 348 PHE A C 1
ATOM 2638 O O . PHE A 1 348 ? -18.609 19.371 -48.927 1.00 43.88 348 PHE A O 1
ATOM 2645 N N . ALA A 1 349 ? -19.249 18.964 -46.818 1.00 48.44 349 ALA A N 1
ATOM 2646 C CA . ALA A 1 349 ? -20.300 19.982 -46.775 1.00 48.44 349 ALA A CA 1
ATOM 2647 C C . ALA A 1 349 ? -19.804 21.402 -46.419 1.00 48.44 349 ALA A C 1
ATOM 2649 O O . ALA A 1 349 ? -20.576 22.349 -46.540 1.00 48.44 349 ALA A O 1
ATOM 2650 N N . LEU A 1 350 ? -18.547 21.562 -45.979 1.00 50.03 350 LEU A N 1
ATOM 2651 C CA . LEU A 1 350 ? -17.979 22.839 -45.501 1.00 50.03 350 LEU A CA 1
ATOM 2652 C C . LEU A 1 350 ? -16.944 23.466 -46.455 1.00 50.03 350 LEU A C 1
ATOM 2654 O O . LEU A 1 350 ? -16.320 24.465 -46.111 1.00 50.03 350 LEU A O 1
ATOM 2658 N N . LEU A 1 351 ? -16.752 22.892 -47.646 1.00 47.66 351 LEU A N 1
ATOM 2659 C CA . LEU A 1 351 ? -15.791 23.357 -48.659 1.00 47.66 351 LEU A CA 1
ATOM 2660 C C . LEU A 1 351 ? -16.494 23.885 -49.924 1.00 47.66 351 LEU A C 1
ATOM 2662 O O . LEU A 1 351 ? -16.079 23.617 -51.051 1.00 47.66 351 LEU A O 1
ATOM 2666 N N . SER A 1 352 ? -17.598 24.611 -49.751 1.00 44.84 352 SER A N 1
ATOM 2667 C CA . SER A 1 352 ? -18.324 25.308 -50.822 1.00 44.84 352 SER A CA 1
ATOM 2668 C C . SER A 1 352 ? -18.856 26.646 -50.301 1.00 44.84 352 SER A C 1
ATOM 2670 O O . SER A 1 352 ? -19.375 26.690 -49.189 1.00 44.84 352 SER A O 1
ATOM 2672 N N . ASP A 1 353 ? -18.712 27.695 -51.121 1.00 41.41 353 ASP A N 1
ATOM 2673 C CA . ASP A 1 353 ? -18.890 29.130 -50.813 1.00 41.41 353 ASP A CA 1
ATOM 2674 C C . ASP A 1 353 ? -17.914 29.708 -49.747 1.00 41.41 353 ASP A C 1
ATOM 2676 O O . ASP A 1 353 ? -17.485 29.017 -48.828 1.00 41.41 353 ASP A O 1
ATOM 2680 N N . GLY A 1 354 ? -17.481 30.977 -49.808 1.00 37.47 354 GLY A N 1
ATOM 2681 C CA . GLY A 1 354 ? -17.645 31.974 -50.880 1.00 37.47 354 GLY A CA 1
ATOM 2682 C C . GLY A 1 354 ? -17.263 33.415 -50.465 1.00 37.47 354 GLY A C 1
ATOM 2683 O O . GLY A 1 354 ? -17.845 33.945 -49.529 1.00 37.47 354 GLY A O 1
ATOM 2684 N N . ASP A 1 355 ? -16.326 34.024 -51.205 1.00 36.34 355 ASP A N 1
ATOM 2685 C CA . ASP A 1 355 ? -16.008 35.469 -51.368 1.00 36.34 355 ASP A CA 1
ATOM 2686 C C . ASP A 1 355 ? -15.623 36.427 -50.193 1.00 36.34 355 ASP A C 1
ATOM 2688 O O . ASP A 1 355 ? -16.444 36.872 -49.398 1.00 36.34 355 ASP A O 1
ATOM 2692 N N . ASP A 1 356 ? -14.362 36.896 -50.285 1.00 39.00 356 ASP A N 1
ATOM 2693 C CA . ASP A 1 356 ? -13.933 38.309 -50.495 1.00 39.00 356 ASP A CA 1
ATOM 2694 C C . ASP A 1 356 ? -13.844 39.363 -49.341 1.00 39.00 356 ASP A C 1
ATOM 2696 O O . ASP A 1 356 ? -14.463 39.290 -48.282 1.00 39.00 356 ASP A O 1
ATOM 2700 N N . SER A 1 357 ? -13.064 40.420 -49.636 1.00 39.59 357 SER A N 1
ATOM 2701 C CA . SER A 1 357 ? -12.779 41.692 -48.935 1.00 39.59 357 SER A CA 1
ATOM 2702 C C . SER A 1 357 ? -11.603 41.749 -47.927 1.00 39.59 357 SER A C 1
ATOM 2704 O O . SER A 1 357 ? -11.156 40.747 -47.376 1.00 39.59 357 SER A O 1
ATOM 2706 N N . GLY A 1 358 ? -11.005 42.950 -47.791 1.00 34.94 358 GLY A N 1
ATOM 2707 C CA . GLY A 1 358 ? -9.607 43.160 -47.356 1.00 34.94 358 GLY A CA 1
ATOM 2708 C C . GLY A 1 358 ? -9.355 44.085 -46.136 1.00 34.94 358 GLY A C 1
ATOM 2709 O O . GLY A 1 358 ? -10.279 44.388 -45.386 1.00 34.94 358 GLY A O 1
ATOM 2710 N N . PRO A 1 359 ? -8.090 44.516 -45.901 1.00 71.06 359 PRO A N 1
ATOM 2711 C CA . PRO A 1 359 ? -7.589 44.882 -44.562 1.00 71.06 359 PRO A CA 1
ATOM 2712 C C . PRO A 1 359 ? -7.467 46.393 -44.253 1.00 71.06 359 PRO A C 1
ATOM 2714 O O . PRO A 1 359 ? -7.434 47.229 -45.156 1.00 71.06 359 PRO A O 1
ATOM 2717 N N . ALA A 1 360 ? -7.278 46.732 -42.966 1.00 33.69 360 ALA A N 1
ATOM 2718 C CA . ALA A 1 360 ? -6.938 48.082 -42.487 1.00 33.69 360 ALA A CA 1
ATOM 2719 C C . ALA A 1 360 ? -5.941 48.090 -41.298 1.00 33.69 360 ALA A C 1
ATOM 2721 O O . ALA A 1 360 ? -5.782 47.105 -40.583 1.00 33.69 360 ALA A O 1
ATOM 2722 N N . THR A 1 361 ? -5.246 49.219 -41.133 1.00 36.12 361 THR A N 1
ATOM 2723 C CA . THR A 1 361 ? -4.006 49.454 -40.355 1.00 36.12 361 THR A CA 1
ATOM 2724 C C . THR A 1 361 ? -4.184 50.056 -38.945 1.00 36.12 361 THR A C 1
ATOM 2726 O O . THR A 1 361 ? -5.193 50.714 -38.718 1.00 36.12 361 THR A O 1
ATOM 2729 N N . ALA A 1 362 ? -3.085 50.069 -38.154 1.00 36.50 362 ALA A N 1
ATOM 2730 C CA . ALA A 1 362 ? -2.720 51.091 -37.131 1.00 36.50 362 ALA A CA 1
ATOM 2731 C C . ALA A 1 362 ? -3.502 51.094 -35.783 1.00 36.50 362 ALA A C 1
ATOM 2733 O O . ALA A 1 362 ? -4.641 50.651 -35.749 1.00 36.50 362 ALA A O 1
ATOM 2734 N N . ASN A 1 363 ? -3.002 51.610 -34.638 1.00 34.25 363 ASN A N 1
ATOM 2735 C CA . ASN A 1 363 ? -1.651 51.963 -34.112 1.00 34.25 363 ASN A CA 1
ATOM 2736 C C . ASN A 1 363 ? -1.781 52.298 -32.580 1.00 34.25 363 ASN A C 1
ATOM 2738 O O . ASN A 1 363 ? -2.881 52.220 -32.046 1.00 34.25 363 ASN A O 1
ATOM 2742 N N . GLU A 1 364 ? -0.691 52.743 -31.927 1.00 31.80 364 GLU A N 1
ATOM 2743 C CA . GLU A 1 364 ? -0.611 53.600 -30.708 1.00 31.80 364 GLU A CA 1
ATOM 2744 C C . GLU A 1 364 ? -0.301 52.973 -29.322 1.00 31.80 364 GLU A C 1
ATOM 2746 O O . GLU A 1 364 ? -1.171 52.630 -28.531 1.00 31.80 364 GLU A O 1
ATOM 2751 N N . ASN A 1 365 ? 1.005 52.931 -29.021 1.00 36.16 365 ASN A N 1
ATOM 2752 C CA . ASN A 1 365 ? 1.719 53.416 -27.819 1.00 36.16 365 ASN A CA 1
ATOM 2753 C C . ASN A 1 365 ? 0.990 53.695 -26.474 1.00 36.16 365 ASN A C 1
ATOM 2755 O O . ASN A 1 365 ? 0.133 54.571 -26.391 1.00 36.16 365 ASN A O 1
ATOM 2759 N N . GLY A 1 366 ? 1.607 53.201 -25.384 1.00 31.98 366 GLY A N 1
ATOM 2760 C CA . GLY A 1 366 ? 1.940 53.997 -24.181 1.00 31.98 366 GLY A CA 1
ATOM 2761 C C . GLY A 1 366 ? 1.586 53.396 -22.803 1.00 31.98 366 GLY A C 1
ATOM 2762 O O . GLY A 1 366 ? 0.581 52.708 -22.679 1.00 31.98 366 GLY A O 1
ATOM 2763 N N . ASP A 1 367 ? 2.310 53.649 -21.697 1.00 34.97 367 ASP A N 1
ATOM 2764 C CA . ASP A 1 367 ? 3.712 54.084 -21.456 1.00 34.97 367 ASP A CA 1
ATOM 2765 C C . ASP A 1 367 ? 4.029 54.007 -19.922 1.00 34.97 367 ASP A C 1
ATOM 2767 O O . ASP A 1 367 ? 3.102 54.021 -19.115 1.00 34.97 367 ASP A O 1
ATOM 2771 N N . ASN A 1 368 ? 5.314 54.049 -19.526 1.00 36.06 368 ASN A N 1
ATOM 2772 C CA . ASN A 1 368 ? 5.896 54.324 -18.183 1.00 36.06 368 ASN A CA 1
ATOM 2773 C C . ASN A 1 368 ? 5.805 53.309 -17.008 1.00 36.06 368 ASN A C 1
ATOM 2775 O O . ASN A 1 368 ? 4.762 52.735 -16.715 1.00 36.06 368 ASN A O 1
ATOM 2779 N N . GLY A 1 369 ? 6.905 53.231 -16.221 1.00 30.45 369 GLY A N 1
ATOM 2780 C CA . GLY A 1 369 ? 6.932 52.700 -14.835 1.00 30.45 369 GLY A CA 1
ATOM 2781 C C . GLY A 1 369 ? 8.023 51.657 -14.486 1.00 30.45 369 GLY A C 1
ATOM 2782 O O . GLY A 1 369 ? 7.694 50.590 -13.993 1.00 30.45 369 GLY A O 1
ATOM 2783 N N . SER A 1 370 ? 9.307 51.797 -14.840 1.00 29.23 370 SER A N 1
ATOM 2784 C CA . SER A 1 370 ? 10.327 52.686 -14.232 1.00 29.23 370 SER A CA 1
ATOM 2785 C C . SER A 1 370 ? 10.822 52.347 -12.795 1.00 29.23 370 SER A C 1
ATOM 2787 O O . SER A 1 370 ? 10.397 52.998 -11.844 1.00 29.23 370 SER A O 1
ATOM 2789 N N . LEU A 1 371 ? 11.889 51.522 -12.711 1.00 33.44 371 LEU A N 1
ATOM 2790 C CA . LEU A 1 371 ? 13.011 51.577 -11.725 1.00 33.44 371 LEU A CA 1
ATOM 2791 C C . LEU A 1 371 ? 12.704 51.243 -10.228 1.00 33.44 371 LEU A C 1
ATOM 2793 O O . LEU A 1 371 ? 11.555 51.254 -9.814 1.00 33.44 371 LEU A O 1
ATOM 2797 N N . VAL A 1 372 ? 13.663 50.891 -9.343 1.00 34.38 372 VAL A N 1
ATOM 2798 C CA . VAL A 1 372 ? 15.151 50.981 -9.356 1.00 34.38 372 VAL A CA 1
ATOM 2799 C C . VAL A 1 372 ? 15.836 49.807 -8.600 1.00 34.38 372 VAL A C 1
ATOM 2801 O O . VAL A 1 372 ? 15.266 49.304 -7.643 1.00 34.38 372 VAL A O 1
ATOM 2804 N N . ALA A 1 373 ? 17.075 49.470 -9.011 1.00 33.09 373 ALA A N 1
ATOM 2805 C CA . ALA A 1 373 ? 18.274 48.942 -8.297 1.00 33.09 373 ALA A CA 1
ATOM 2806 C C . ALA A 1 373 ? 18.199 48.149 -6.952 1.00 33.09 373 ALA A C 1
ATOM 2808 O O . ALA A 1 373 ? 17.419 48.463 -6.064 1.00 33.09 373 ALA A O 1
ATOM 2809 N N . GLY A 1 374 ? 19.126 47.214 -6.662 1.00 31.28 374 GLY A N 1
ATOM 2810 C CA . GLY A 1 374 ? 20.307 46.742 -7.424 1.00 31.28 374 GLY A CA 1
ATOM 2811 C C . GLY A 1 374 ? 21.464 46.235 -6.523 1.00 31.28 374 GLY A C 1
ATOM 2812 O O . GLY A 1 374 ? 21.240 46.036 -5.333 1.00 31.28 374 GLY A O 1
ATOM 2813 N N . THR A 1 375 ? 22.692 46.133 -7.082 1.00 30.67 375 THR A N 1
ATOM 2814 C CA . THR A 1 375 ? 24.013 45.985 -6.385 1.00 30.67 375 THR A CA 1
ATOM 2815 C C . THR A 1 375 ? 24.338 44.597 -5.782 1.00 30.67 375 THR A C 1
ATOM 2817 O O . THR A 1 375 ? 23.487 44.044 -5.103 1.00 30.67 375 THR A O 1
ATOM 2820 N N . THR A 1 376 ? 25.532 43.964 -5.832 1.00 34.75 376 THR A N 1
ATOM 2821 C CA . THR A 1 376 ? 26.773 43.842 -6.682 1.00 34.75 376 THR A CA 1
ATOM 2822 C C . THR A 1 376 ? 27.533 42.587 -6.131 1.00 34.75 376 THR A C 1
ATOM 2824 O O . THR A 1 376 ? 27.134 42.109 -5.074 1.00 34.75 376 THR A O 1
ATOM 2827 N N . ALA A 1 377 ? 28.609 41.959 -6.644 1.00 29.39 377 ALA A N 1
ATOM 2828 C CA . ALA A 1 377 ? 29.647 42.149 -7.687 1.00 29.39 377 ALA A CA 1
ATOM 2829 C C . ALA A 1 377 ? 30.123 40.727 -8.153 1.00 29.39 377 ALA A C 1
ATOM 2831 O O . ALA A 1 377 ? 29.616 39.742 -7.626 1.00 29.39 377 ALA A O 1
ATOM 2832 N N . GLY A 1 378 ? 31.082 40.473 -9.061 1.00 29.14 378 GLY A N 1
ATOM 2833 C CA . GLY A 1 378 ? 31.902 41.326 -9.938 1.00 29.14 378 GLY A CA 1
ATOM 2834 C C . GLY A 1 378 ? 33.423 41.077 -9.820 1.00 29.14 378 GLY A C 1
ATOM 2835 O O . GLY A 1 378 ? 34.023 41.516 -8.846 1.00 29.14 378 GLY A O 1
ATOM 2836 N N . SER A 1 379 ? 34.044 40.443 -10.828 1.00 28.66 379 SER A N 1
ATOM 2837 C CA . SER A 1 379 ? 35.445 40.663 -11.259 1.00 28.66 379 SER A CA 1
ATOM 2838 C C . SER A 1 379 ? 35.710 39.973 -12.603 1.00 28.66 379 SER A C 1
ATOM 2840 O O . SER A 1 379 ? 35.263 38.849 -12.818 1.00 28.66 379 SER A O 1
ATOM 2842 N N . SER A 1 380 ? 36.463 40.629 -13.480 1.00 35.53 380 SER A N 1
ATOM 2843 C CA . SER A 1 380 ? 37.108 40.045 -14.664 1.00 35.53 380 SER A CA 1
ATOM 2844 C C . SER A 1 380 ? 38.575 39.735 -14.365 1.00 35.53 380 SER A C 1
ATOM 2846 O O . SER A 1 380 ? 39.141 40.366 -13.475 1.00 35.53 380 SER A O 1
ATOM 2848 N N . ASP A 1 381 ? 39.209 38.875 -15.162 1.00 30.59 381 ASP A N 1
ATOM 2849 C CA . ASP A 1 381 ? 40.625 39.043 -15.515 1.00 30.59 381 ASP A CA 1
ATOM 2850 C C . ASP A 1 381 ? 40.933 38.354 -16.856 1.00 30.59 381 ASP A C 1
ATOM 2852 O O . ASP A 1 381 ? 40.219 37.440 -17.271 1.00 30.59 381 ASP A O 1
ATOM 2856 N N . GLU A 1 382 ? 41.959 38.831 -17.560 1.00 34.31 382 GLU A N 1
ATOM 2857 C CA . GLU A 1 382 ? 42.208 38.536 -18.980 1.00 34.31 382 GLU A CA 1
ATOM 2858 C C . GLU A 1 382 ? 43.644 38.038 -19.197 1.00 34.31 382 GLU A C 1
ATOM 2860 O O . GLU A 1 382 ? 44.598 38.655 -18.714 1.00 34.31 382 GLU A O 1
ATOM 2865 N N . LYS A 1 383 ? 43.839 36.944 -19.956 1.00 29.81 383 LYS A N 1
ATOM 2866 C CA . LYS A 1 383 ? 45.177 36.609 -20.466 1.00 29.81 383 LYS A CA 1
ATOM 2867 C C . LYS A 1 383 ? 45.194 35.752 -21.729 1.00 29.81 383 LYS A C 1
ATOM 2869 O O . LYS A 1 383 ? 44.388 34.845 -21.901 1.00 29.81 383 LYS A O 1
ATOM 2874 N N . THR A 1 384 ? 46.169 36.048 -22.581 1.00 32.53 384 THR A N 1
ATOM 2875 C CA . THR A 1 384 ? 46.432 35.406 -23.871 1.00 32.53 384 THR A CA 1
ATOM 2876 C C . THR A 1 384 ? 47.383 34.210 -23.763 1.00 32.53 384 THR A C 1
ATOM 2878 O O . THR A 1 384 ? 48.218 34.135 -22.859 1.00 32.53 384 THR A O 1
ATOM 2881 N N . GLY A 1 385 ? 47.295 33.310 -24.745 1.00 30.67 385 GLY A N 1
ATOM 2882 C CA . GLY A 1 385 ? 48.247 32.226 -24.980 1.00 30.67 385 GLY A CA 1
ATOM 2883 C C . GLY A 1 385 ? 47.956 31.537 -26.312 1.00 30.67 385 GLY A C 1
ATOM 2884 O O . GLY A 1 385 ? 46.932 30.878 -26.446 1.00 30.67 385 GLY A O 1
ATOM 2885 N N . GLU A 1 386 ? 48.836 31.717 -27.296 1.00 36.72 386 GLU A N 1
ATOM 2886 C CA . GLU A 1 386 ? 48.818 30.952 -28.548 1.00 36.72 386 GLU A CA 1
ATOM 2887 C C . GLU A 1 386 ? 49.569 29.629 -28.350 1.00 36.72 386 GLU A C 1
ATOM 2889 O O . GLU A 1 386 ? 50.717 29.643 -27.905 1.00 36.72 386 GLU A O 1
ATOM 2894 N N . ASP A 1 387 ? 48.969 28.510 -28.754 1.00 32.72 387 ASP A N 1
ATOM 2895 C CA . ASP A 1 387 ? 49.710 27.313 -29.163 1.00 32.72 387 ASP A CA 1
ATOM 2896 C C . ASP A 1 387 ? 48.951 26.599 -30.295 1.00 32.72 387 ASP A C 1
ATOM 2898 O O . ASP A 1 387 ? 47.721 26.564 -30.303 1.00 32.72 387 ASP A O 1
ATOM 2902 N N . ASN A 1 388 ? 49.681 26.054 -31.268 1.00 36.41 388 ASN A N 1
ATOM 2903 C CA . ASN A 1 388 ? 49.135 25.334 -32.423 1.00 36.41 388 ASN A CA 1
ATOM 2904 C C . ASN A 1 388 ? 49.396 23.828 -32.271 1.00 36.41 388 ASN A C 1
ATOM 2906 O O . ASN A 1 388 ? 50.142 23.218 -33.041 1.00 36.41 388 ASN A O 1
ATOM 2910 N N . GLY A 1 389 ? 48.763 23.226 -31.263 1.00 32.84 389 GLY A N 1
ATOM 2911 C CA . GLY A 1 389 ? 48.718 21.776 -31.086 1.00 32.84 389 GLY A CA 1
ATOM 2912 C C . GLY A 1 389 ? 47.728 21.134 -32.058 1.00 32.84 389 GLY A C 1
ATOM 2913 O O . GLY A 1 389 ? 46.527 21.128 -31.804 1.00 32.84 389 GLY A O 1
ATOM 2914 N N . GLN A 1 390 ? 48.220 20.597 -33.176 1.00 39.56 390 GLN A N 1
ATOM 2915 C CA . GLN A 1 390 ? 47.389 19.861 -34.131 1.00 39.56 390 GLN A CA 1
ATOM 2916 C C . GLN A 1 390 ? 47.163 18.421 -33.642 1.00 39.56 390 GLN A C 1
ATOM 2918 O O . GLN A 1 390 ? 47.982 17.547 -33.925 1.00 39.56 390 GLN A O 1
ATOM 2923 N N . ASP A 1 391 ? 46.050 18.184 -32.946 1.00 32.06 391 ASP A N 1
ATOM 2924 C CA . ASP A 1 391 ? 45.603 16.844 -32.542 1.00 32.06 391 ASP A CA 1
ATOM 2925 C C . ASP A 1 391 ? 44.259 16.450 -33.189 1.00 32.06 391 ASP A C 1
ATOM 2927 O O . ASP A 1 391 ? 43.558 17.241 -33.825 1.00 32.06 391 ASP A O 1
ATOM 2931 N N . SER A 1 392 ? 43.970 15.165 -33.062 1.00 36.41 392 SER A N 1
ATOM 2932 C CA . SER A 1 392 ? 42.860 14.381 -33.580 1.00 36.41 392 SER A CA 1
ATOM 2933 C C . SER A 1 392 ? 41.511 14.874 -33.050 1.00 36.41 392 SER A C 1
ATOM 2935 O O . SER A 1 392 ? 41.396 15.306 -31.907 1.00 36.41 392 SER A O 1
ATOM 2937 N N . GLY A 1 393 ? 40.460 14.778 -33.867 1.00 39.19 393 GLY A N 1
ATOM 2938 C CA . GLY A 1 393 ? 39.131 15.247 -33.476 1.00 39.19 393 GLY A CA 1
ATOM 2939 C C . GLY A 1 393 ? 38.450 14.353 -32.437 1.00 39.19 393 GLY A C 1
ATOM 2940 O O . GLY A 1 393 ? 37.918 13.304 -32.794 1.00 39.19 393 GLY A O 1
ATOM 2941 N N . GLU A 1 394 ? 38.376 14.816 -31.189 1.00 33.81 394 GLU A N 1
ATOM 2942 C CA . GLU A 1 394 ? 37.422 14.328 -30.186 1.00 33.81 394 GLU A CA 1
ATOM 2943 C C . GLU A 1 394 ? 36.196 15.259 -30.147 1.00 33.81 394 GLU A C 1
ATOM 2945 O O . GLU A 1 394 ? 36.245 16.367 -29.607 1.00 33.81 394 GLU A O 1
ATOM 2950 N N . ASN A 1 395 ? 35.082 14.823 -30.750 1.00 34.84 395 ASN A N 1
ATOM 2951 C CA . ASN A 1 395 ? 33.820 15.565 -30.699 1.00 34.84 395 ASN A CA 1
ATOM 2952 C C . ASN A 1 395 ? 33.267 15.539 -29.266 1.00 34.84 395 ASN A C 1
ATOM 2954 O O . ASN A 1 395 ? 32.899 14.480 -28.760 1.00 34.84 395 ASN A O 1
ATOM 2958 N N . SER A 1 396 ? 33.213 16.698 -28.613 1.00 42.16 396 SER A N 1
ATOM 2959 C CA . SER A 1 396 ? 32.782 16.839 -27.221 1.00 42.16 396 SER A CA 1
ATOM 2960 C C . SER A 1 396 ? 31.561 17.754 -27.130 1.00 42.16 396 SER A C 1
ATOM 2962 O O . SER A 1 396 ? 31.662 18.961 -27.333 1.00 42.16 396 SER A O 1
ATOM 2964 N N . GLY A 1 397 ? 30.396 17.182 -26.806 1.00 36.94 397 GLY A N 1
ATOM 2965 C CA . GLY A 1 397 ? 29.184 17.963 -26.525 1.00 36.94 397 GLY A CA 1
ATOM 2966 C C . GLY A 1 397 ? 27.851 17.263 -26.796 1.00 36.94 397 GLY A C 1
ATOM 2967 O O . GLY A 1 397 ? 26.862 17.604 -26.157 1.00 36.94 397 GLY A O 1
ATOM 2968 N N . GLU A 1 398 ? 27.806 16.271 -27.687 1.00 43.62 398 GLU A N 1
ATOM 2969 C CA . GLU A 1 398 ? 26.571 15.534 -27.998 1.00 43.62 398 GLU A CA 1
ATOM 2970 C C . GLU A 1 398 ? 26.358 14.371 -27.016 1.00 43.62 398 GLU A C 1
ATOM 2972 O O . GLU A 1 398 ? 26.706 13.221 -27.283 1.00 43.62 398 GLU A O 1
ATOM 2977 N N . GLY A 1 399 ? 25.788 14.686 -25.849 1.00 56.19 399 GLY A N 1
ATOM 2978 C CA . GLY A 1 399 ? 25.143 13.681 -25.002 1.00 56.19 399 GLY A CA 1
ATOM 2979 C C . GLY A 1 399 ? 23.929 13.079 -25.718 1.00 56.19 399 GLY A C 1
ATOM 2980 O O . GLY A 1 399 ? 23.244 13.781 -26.463 1.00 56.19 399 GLY A O 1
ATOM 2981 N N . ASP A 1 400 ? 23.652 11.784 -25.520 1.00 81.81 400 ASP A N 1
ATOM 2982 C CA . ASP A 1 400 ? 22.488 11.157 -26.158 1.00 81.81 400 ASP A CA 1
ATOM 2983 C C . ASP A 1 400 ? 21.199 11.774 -25.587 1.00 81.81 400 ASP A C 1
ATOM 2985 O O . ASP A 1 400 ? 20.836 11.560 -24.426 1.00 81.81 400 ASP A O 1
ATOM 2989 N N . ALA A 1 401 ? 20.516 12.568 -26.415 1.00 87.00 401 ALA A N 1
ATOM 2990 C CA . ALA A 1 401 ? 19.321 13.311 -26.032 1.00 87.00 401 ALA A CA 1
ATOM 2991 C C . ALA A 1 401 ? 18.179 12.398 -25.551 1.00 87.00 401 ALA A C 1
ATOM 2993 O O . ALA A 1 401 ? 17.328 12.853 -24.783 1.00 87.00 401 ALA A O 1
ATOM 2994 N N . LEU A 1 402 ? 18.166 11.119 -25.956 1.00 90.44 402 LEU A N 1
ATOM 2995 C CA . LEU A 1 402 ? 17.219 10.130 -25.447 1.00 90.44 402 LEU A CA 1
ATOM 2996 C C . LEU A 1 402 ? 17.541 9.771 -23.990 1.00 90.44 402 LEU A C 1
ATOM 2998 O O . LEU A 1 402 ? 16.662 9.859 -23.138 1.00 90.44 402 LEU A O 1
ATOM 3002 N N . ALA A 1 403 ? 18.807 9.483 -23.676 1.00 92.38 403 ALA A N 1
ATOM 3003 C CA . ALA A 1 403 ? 19.252 9.206 -22.307 1.00 92.38 403 ALA A CA 1
ATOM 3004 C C . ALA A 1 403 ? 19.071 10.427 -21.381 1.00 92.38 403 ALA A C 1
ATOM 3006 O O . ALA A 1 403 ? 18.724 10.289 -20.207 1.00 92.38 403 ALA A O 1
ATOM 3007 N N . GLU A 1 404 ? 19.237 11.646 -21.904 1.00 93.56 404 GLU A N 1
ATOM 3008 C CA . GLU A 1 404 ? 18.909 12.868 -21.162 1.00 93.56 404 GLU A CA 1
ATOM 3009 C C . GLU A 1 404 ? 17.400 13.047 -20.898 1.00 93.56 404 GLU A C 1
ATOM 3011 O O . GLU A 1 404 ? 17.030 13.670 -19.896 1.00 93.56 404 GLU A O 1
ATOM 3016 N N . ALA A 1 405 ? 16.534 12.535 -21.779 1.00 94.06 405 ALA A N 1
ATOM 3017 C CA . ALA A 1 405 ? 15.082 12.543 -21.605 1.00 94.06 405 ALA A CA 1
ATOM 3018 C C . ALA A 1 405 ? 14.621 11.452 -20.622 1.00 94.06 405 ALA A C 1
ATOM 3020 O O . ALA A 1 405 ? 13.794 11.720 -19.751 1.00 94.06 405 ALA A O 1
ATOM 3021 N N . GLU A 1 406 ? 15.220 10.260 -20.690 1.00 92.12 406 GLU A N 1
ATOM 3022 C CA . GLU A 1 406 ? 15.059 9.181 -19.707 1.00 92.12 406 GLU A CA 1
ATOM 3023 C C . GLU A 1 406 ? 15.475 9.629 -18.301 1.00 92.12 406 GLU A C 1
ATOM 3025 O O . GLU A 1 406 ? 14.750 9.389 -17.336 1.00 92.12 406 GLU A O 1
ATOM 3030 N N . ALA A 1 407 ? 16.592 10.353 -18.171 1.00 94.38 407 ALA A N 1
ATOM 3031 C CA . ALA A 1 407 ? 17.035 10.915 -16.896 1.00 94.38 407 ALA A CA 1
ATOM 3032 C C . ALA A 1 407 ? 16.039 11.944 -16.323 1.00 94.38 407 ALA A C 1
ATOM 3034 O O . ALA A 1 407 ? 15.794 11.956 -15.115 1.00 94.38 407 ALA A O 1
ATOM 3035 N N . ALA A 1 408 ? 15.428 12.779 -17.173 1.00 95.44 408 ALA A N 1
ATOM 3036 C CA . ALA A 1 408 ? 14.381 13.715 -16.757 1.00 95.44 408 ALA A CA 1
ATOM 3037 C C . ALA A 1 408 ? 13.087 12.988 -16.337 1.00 95.44 408 ALA A C 1
ATOM 3039 O O . ALA A 1 408 ? 12.517 13.298 -15.289 1.00 95.44 408 ALA A O 1
ATOM 3040 N N . ALA A 1 409 ? 12.673 11.958 -17.082 1.00 90.81 409 ALA A N 1
ATOM 3041 C CA . ALA A 1 409 ? 11.533 11.110 -16.733 1.00 90.81 409 ALA A CA 1
ATOM 3042 C C . ALA A 1 409 ? 11.753 10.368 -15.399 1.00 90.81 409 ALA A C 1
ATOM 3044 O O . ALA A 1 409 ? 10.868 10.340 -14.545 1.00 90.81 409 ALA A O 1
ATOM 3045 N N . ALA A 1 410 ? 12.959 9.839 -15.163 1.00 90.25 410 ALA A N 1
ATOM 3046 C CA . ALA A 1 410 ? 13.340 9.214 -13.896 1.00 90.25 410 ALA A CA 1
ATOM 3047 C C . ALA A 1 410 ? 13.328 10.205 -12.712 1.00 90.25 410 ALA A C 1
ATOM 3049 O O . ALA A 1 410 ? 13.018 9.816 -11.585 1.00 90.25 410 ALA A O 1
ATOM 3050 N N . ALA A 1 411 ? 13.605 11.488 -12.965 1.00 93.94 411 ALA A N 1
ATOM 3051 C CA . ALA A 1 411 ? 13.477 12.572 -11.990 1.00 93.94 411 ALA A CA 1
ATOM 3052 C C . ALA A 1 411 ? 12.026 13.073 -11.788 1.00 93.94 411 ALA A C 1
ATOM 3054 O O . ALA A 1 411 ? 11.804 13.950 -10.951 1.00 93.94 411 ALA A O 1
ATOM 3055 N N . ARG A 1 412 ? 11.041 12.519 -12.517 1.00 94.06 412 ARG A N 1
ATOM 3056 C CA . ARG A 1 412 ? 9.648 13.002 -12.626 1.00 94.06 412 ARG A CA 1
ATOM 3057 C C . ARG A 1 412 ? 9.516 14.443 -13.169 1.00 94.06 412 ARG A C 1
ATOM 3059 O O . ARG A 1 412 ? 8.514 15.107 -12.909 1.00 94.06 412 ARG A O 1
ATOM 3066 N N . ASP A 1 413 ? 10.496 14.928 -13.935 1.00 96.50 413 ASP A N 1
ATOM 3067 C CA . ASP A 1 413 ? 10.417 16.205 -14.662 1.00 96.50 413 ASP A CA 1
ATOM 3068 C C . ASP A 1 413 ? 9.868 15.960 -16.075 1.00 96.50 413 ASP A C 1
ATOM 3070 O O . ASP A 1 413 ? 10.607 15.814 -17.050 1.00 96.50 413 ASP A O 1
ATOM 3074 N N . TRP A 1 414 ? 8.542 15.851 -16.177 1.00 95.81 414 TRP A N 1
ATOM 3075 C CA . TRP A 1 414 ? 7.854 15.499 -17.425 1.00 95.81 414 TRP A CA 1
ATOM 3076 C C . TRP A 1 414 ? 7.929 16.584 -18.499 1.00 95.81 414 TRP A C 1
ATOM 3078 O O . TRP A 1 414 ? 7.901 16.271 -19.689 1.00 95.81 414 TRP A O 1
ATOM 3088 N N . ASP A 1 415 ? 8.045 17.848 -18.090 1.00 96.00 415 ASP A N 1
ATOM 3089 C CA . ASP A 1 415 ? 8.208 18.969 -19.011 1.00 96.00 415 ASP A CA 1
ATOM 3090 C C . ASP A 1 415 ? 9.601 18.936 -19.657 1.00 96.00 415 ASP A C 1
ATOM 3092 O O . ASP A 1 415 ? 9.708 19.012 -20.885 1.00 96.00 415 ASP A O 1
ATOM 3096 N N . ALA A 1 416 ? 10.664 18.708 -18.875 1.00 95.69 416 ALA A N 1
ATOM 3097 C CA . ALA A 1 416 ? 11.992 18.472 -19.437 1.00 95.69 416 ALA A CA 1
ATOM 3098 C C . ALA A 1 416 ? 12.070 17.148 -20.218 1.00 95.69 416 ALA A C 1
ATOM 3100 O O . ALA A 1 416 ? 12.721 17.107 -21.262 1.00 95.69 416 ALA A O 1
ATOM 3101 N N . ALA A 1 417 ? 11.398 16.084 -19.765 1.00 96.31 417 ALA A N 1
ATOM 3102 C CA . ALA A 1 417 ? 11.382 14.790 -20.449 1.00 96.31 417 ALA A CA 1
ATOM 3103 C C . ALA A 1 417 ? 10.734 14.881 -21.838 1.00 96.31 417 ALA A C 1
ATOM 3105 O O . ALA A 1 417 ? 11.376 14.515 -22.819 1.00 96.31 417 ALA A O 1
ATOM 3106 N N . SER A 1 418 ? 9.518 15.432 -21.955 1.00 97.00 418 SER A N 1
ATOM 3107 C CA . SER A 1 418 ? 8.848 15.616 -23.255 1.00 97.00 418 SER A CA 1
ATOM 3108 C C . SER A 1 418 ? 9.649 16.554 -24.168 1.00 97.00 418 SER A C 1
ATOM 3110 O O . SER A 1 418 ? 9.861 16.244 -25.342 1.00 97.00 418 SER A O 1
ATOM 3112 N N . ALA A 1 419 ? 10.191 17.659 -23.637 1.00 96.75 419 ALA A N 1
ATOM 3113 C CA . ALA A 1 419 ? 11.021 18.577 -24.418 1.00 96.75 419 ALA A CA 1
ATOM 3114 C C . ALA A 1 419 ? 12.290 17.904 -24.975 1.00 96.75 419 ALA A C 1
ATOM 3116 O O . ALA A 1 419 ? 12.587 18.037 -26.163 1.00 96.75 419 ALA A O 1
ATOM 3117 N N . LYS A 1 420 ? 13.020 17.145 -24.149 1.00 96.19 420 LYS A N 1
ATOM 3118 C CA . LYS A 1 420 ? 14.237 16.433 -24.567 1.00 96.19 420 LYS A CA 1
ATOM 3119 C C . LYS A 1 420 ? 13.939 15.252 -25.487 1.00 96.19 420 LYS A C 1
ATOM 3121 O O . LYS A 1 420 ? 14.659 15.059 -26.462 1.00 96.19 420 LYS A O 1
ATOM 3126 N N . ALA A 1 421 ? 12.852 14.520 -25.248 1.00 96.00 421 ALA A N 1
ATOM 3127 C CA . ALA A 1 421 ? 12.416 13.424 -26.109 1.00 96.00 421 ALA A CA 1
ATOM 3128 C C . ALA A 1 421 ? 12.031 13.917 -27.512 1.00 96.00 421 ALA A C 1
ATOM 3130 O O . ALA A 1 421 ? 12.374 13.277 -28.501 1.00 96.00 421 ALA A O 1
ATOM 3131 N N . ARG A 1 422 ? 11.413 15.101 -27.629 1.00 96.50 422 ARG A N 1
ATOM 3132 C CA . ARG A 1 422 ? 11.168 15.759 -28.926 1.00 96.50 422 ARG A CA 1
ATOM 3133 C C . ARG A 1 422 ? 12.475 16.118 -29.646 1.00 96.50 422 ARG A C 1
ATOM 3135 O O . ARG A 1 422 ? 12.574 15.895 -30.849 1.00 96.50 422 ARG A O 1
ATOM 3142 N N . THR A 1 423 ? 13.498 16.587 -28.927 1.00 95.44 423 THR A N 1
ATOM 3143 C CA . THR A 1 423 ? 14.846 16.789 -29.494 1.00 95.44 423 THR A CA 1
ATOM 3144 C C . THR A 1 423 ? 15.466 15.465 -29.957 1.00 95.44 423 THR A C 1
ATOM 3146 O O . THR A 1 423 ? 15.945 15.382 -31.088 1.00 95.44 423 THR A O 1
ATOM 3149 N N . ALA A 1 424 ? 15.393 14.411 -29.138 1.00 93.38 424 ALA A N 1
ATOM 3150 C CA . ALA A 1 424 ? 15.880 13.073 -29.478 1.00 93.38 424 ALA A CA 1
ATOM 3151 C C . ALA A 1 424 ? 15.186 12.501 -30.726 1.00 93.38 424 ALA A C 1
ATOM 3153 O O . ALA A 1 424 ? 15.860 12.004 -31.624 1.00 93.38 424 ALA A O 1
ATOM 3154 N N . LEU A 1 425 ? 13.863 12.660 -30.832 1.00 94.62 425 LEU A N 1
ATOM 3155 C CA . LEU A 1 425 ? 13.063 12.268 -31.995 1.00 94.62 425 LEU A CA 1
ATOM 3156 C C . LEU A 1 425 ? 13.532 12.972 -33.279 1.00 94.62 425 LEU A C 1
ATOM 3158 O O . LEU A 1 425 ? 13.619 12.335 -34.325 1.00 94.62 425 LEU A O 1
ATOM 3162 N N . THR A 1 426 ? 13.880 14.264 -33.209 1.00 93.00 426 THR A N 1
ATOM 3163 C CA . THR A 1 426 ? 14.430 14.995 -34.368 1.00 93.00 426 THR A CA 1
ATOM 3164 C C . THR A 1 426 ? 15.880 14.636 -34.699 1.00 93.00 426 THR A C 1
ATOM 3166 O O . THR A 1 426 ? 16.254 14.680 -35.869 1.00 93.00 426 THR A O 1
ATOM 3169 N N . ALA A 1 427 ? 16.691 14.263 -33.705 1.00 90.56 427 ALA A N 1
ATOM 3170 C CA . ALA A 1 427 ? 18.067 13.807 -33.913 1.00 90.56 427 ALA A CA 1
ATOM 3171 C C . ALA A 1 427 ? 18.124 12.380 -34.492 1.00 90.56 427 ALA A C 1
ATOM 3173 O O . ALA A 1 427 ? 19.002 12.064 -35.289 1.00 90.56 427 ALA A O 1
ATOM 3174 N N . ALA A 1 428 ? 17.150 11.533 -34.151 1.00 89.44 428 ALA A N 1
ATOM 3175 C CA . ALA A 1 428 ? 17.010 10.157 -34.622 1.00 89.44 428 ALA A CA 1
ATOM 3176 C C . ALA A 1 428 ? 16.481 10.033 -36.069 1.00 89.44 428 ALA A C 1
ATOM 3178 O O . ALA A 1 428 ? 15.862 9.029 -36.406 1.00 89.44 428 ALA A O 1
ATOM 3179 N N . ALA A 1 429 ? 16.680 11.026 -36.943 1.00 85.44 429 ALA A N 1
ATOM 3180 C CA . ALA A 1 429 ? 16.028 11.114 -38.260 1.00 85.44 429 ALA A CA 1
ATOM 3181 C C . ALA A 1 429 ? 16.186 9.862 -39.159 1.00 85.44 429 ALA A C 1
ATOM 3183 O O . ALA A 1 429 ? 15.261 9.530 -39.899 1.00 85.44 429 ALA A O 1
ATOM 3184 N N . ASP A 1 430 ? 17.309 9.146 -39.040 1.00 90.75 430 ASP A N 1
ATOM 3185 C CA . ASP A 1 430 ? 17.622 7.919 -39.791 1.00 90.75 430 ASP A CA 1
ATOM 3186 C C . ASP A 1 430 ? 17.554 6.622 -38.939 1.00 90.75 430 ASP A C 1
ATOM 3188 O O . ASP A 1 430 ? 17.879 5.541 -39.431 1.00 90.75 430 ASP A O 1
ATOM 3192 N N . ASP A 1 431 ? 17.134 6.702 -37.668 1.00 91.44 431 ASP A N 1
ATOM 3193 C CA . ASP A 1 431 ? 17.111 5.593 -36.695 1.00 91.44 431 ASP A CA 1
ATOM 3194 C C . ASP A 1 431 ? 15.679 5.341 -36.183 1.00 91.44 431 ASP A C 1
ATOM 3196 O O . ASP A 1 431 ? 15.184 6.005 -35.269 1.00 91.44 431 ASP A O 1
ATOM 3200 N N . ALA A 1 432 ? 14.991 4.375 -36.799 1.00 90.50 432 ALA A N 1
ATOM 3201 C CA . ALA A 1 432 ? 13.586 4.077 -36.513 1.00 90.50 432 ALA A CA 1
ATOM 3202 C C . ALA A 1 432 ? 13.343 3.546 -35.086 1.00 90.50 432 ALA A C 1
ATOM 3204 O O . ALA A 1 432 ? 12.296 3.836 -34.502 1.00 90.50 432 ALA A O 1
ATOM 3205 N N . ASP A 1 433 ? 14.302 2.818 -34.506 1.00 89.06 433 ASP A N 1
ATOM 3206 C CA . ASP A 1 433 ? 14.178 2.282 -33.148 1.00 89.06 433 ASP A CA 1
ATOM 3207 C C . ASP A 1 433 ? 14.299 3.419 -32.120 1.00 89.06 433 ASP A C 1
ATOM 3209 O O . ASP A 1 433 ? 13.484 3.513 -31.196 1.00 89.06 433 ASP A O 1
ATOM 3213 N N . LYS A 1 434 ? 15.237 4.359 -32.326 1.00 88.50 434 LYS A N 1
ATOM 3214 C CA . LYS A 1 434 ? 15.323 5.583 -31.513 1.00 88.50 434 LYS A CA 1
ATOM 3215 C C . LYS A 1 434 ? 14.126 6.513 -31.708 1.00 88.50 434 LYS A C 1
ATOM 3217 O O . LYS A 1 434 ? 13.680 7.099 -30.724 1.00 88.50 434 LYS A O 1
ATOM 3222 N N . GLN A 1 435 ? 13.562 6.630 -32.915 1.00 91.88 435 GLN A N 1
ATOM 3223 C CA . GLN A 1 435 ? 12.310 7.375 -33.125 1.00 91.88 435 GLN A CA 1
ATOM 3224 C C . GLN A 1 435 ? 11.156 6.768 -32.323 1.00 91.88 435 GLN A C 1
ATOM 3226 O O . GLN A 1 435 ? 10.435 7.494 -31.638 1.00 91.88 435 GLN A O 1
ATOM 3231 N N . GLN A 1 436 ? 10.997 5.440 -32.360 1.00 90.31 436 GLN A N 1
ATOM 3232 C CA . GLN A 1 436 ? 9.952 4.752 -31.606 1.00 90.31 436 GLN A CA 1
ATOM 3233 C C . GLN A 1 436 ? 10.146 4.913 -30.089 1.00 90.31 436 GLN A C 1
ATOM 3235 O O . GLN A 1 436 ? 9.175 5.181 -29.380 1.00 90.31 436 GLN A O 1
ATOM 3240 N N . ALA A 1 437 ? 11.381 4.797 -29.590 1.00 88.19 437 ALA A N 1
ATOM 3241 C CA . ALA A 1 437 ? 11.699 5.009 -28.178 1.00 88.19 437 ALA A CA 1
ATOM 3242 C C . ALA A 1 437 ? 11.428 6.458 -27.733 1.00 88.19 437 ALA A C 1
ATOM 3244 O O . ALA A 1 437 ? 10.765 6.681 -26.719 1.00 88.19 437 ALA A O 1
ATOM 3245 N N . ALA A 1 438 ? 11.871 7.444 -28.520 1.00 93.62 438 ALA A N 1
ATOM 3246 C CA . ALA A 1 438 ? 11.644 8.856 -28.240 1.00 93.62 438 ALA A CA 1
ATOM 3247 C C . ALA A 1 438 ? 10.146 9.207 -28.238 1.00 93.62 438 ALA A C 1
ATOM 3249 O O . ALA A 1 438 ? 9.681 9.853 -27.302 1.00 93.62 438 ALA A O 1
ATOM 3250 N N . GLN A 1 439 ? 9.368 8.732 -29.220 1.00 94.50 439 GLN A N 1
ATOM 3251 C CA . GLN A 1 439 ? 7.920 8.964 -29.256 1.00 94.50 439 GLN A CA 1
ATOM 3252 C C . GLN A 1 439 ? 7.202 8.304 -28.071 1.00 94.50 439 GLN A C 1
ATOM 3254 O O . GLN A 1 439 ? 6.404 8.960 -27.408 1.00 94.50 439 GLN A O 1
ATOM 3259 N N . ALA A 1 440 ? 7.535 7.055 -27.731 1.00 90.69 440 ALA A N 1
ATOM 3260 C CA . ALA A 1 440 ? 6.955 6.385 -26.566 1.00 90.69 440 ALA A CA 1
ATOM 3261 C C . ALA A 1 440 ? 7.257 7.125 -25.246 1.00 90.69 440 ALA A C 1
ATOM 3263 O O . ALA A 1 440 ? 6.435 7.113 -24.325 1.00 90.69 440 ALA A O 1
ATOM 3264 N N . LEU A 1 441 ? 8.408 7.803 -25.149 1.00 91.88 441 LEU A N 1
ATOM 3265 C CA . LEU A 1 441 ? 8.763 8.617 -23.988 1.00 91.88 441 LEU A CA 1
ATOM 3266 C C . LEU A 1 441 ? 8.038 9.976 -23.970 1.00 91.88 441 LEU A C 1
ATOM 3268 O O . LEU A 1 441 ? 7.667 10.427 -22.887 1.00 91.88 441 LEU A O 1
ATOM 3272 N N . ILE A 1 442 ? 7.745 10.580 -25.131 1.00 94.94 442 ILE A N 1
ATOM 3273 C CA . ILE A 1 442 ? 6.835 11.740 -25.248 1.00 94.94 442 ILE A CA 1
ATOM 3274 C C . ILE A 1 442 ? 5.435 11.358 -24.747 1.00 94.94 442 ILE A C 1
ATOM 3276 O O . ILE A 1 442 ? 4.925 11.993 -23.824 1.00 94.94 442 ILE A O 1
ATOM 3280 N N . ASP A 1 443 ? 4.856 10.283 -25.292 1.00 92.88 443 ASP A N 1
ATOM 3281 C CA . ASP A 1 443 ? 3.515 9.789 -24.940 1.00 92.88 443 ASP A CA 1
ATOM 3282 C C . ASP A 1 443 ? 3.413 9.444 -23.440 1.00 92.88 443 ASP A C 1
ATOM 3284 O O . ASP A 1 443 ? 2.388 9.665 -22.787 1.00 92.88 443 ASP A O 1
ATOM 3288 N N . THR A 1 444 ? 4.502 8.917 -22.869 1.00 91.75 444 THR A N 1
ATOM 3289 C CA . THR A 1 444 ? 4.604 8.626 -21.434 1.00 91.75 444 THR A CA 1
ATOM 3290 C C . THR A 1 444 ? 4.670 9.909 -20.608 1.00 91.75 444 THR A C 1
ATOM 3292 O O . THR A 1 444 ? 3.893 10.053 -19.665 1.00 91.75 444 THR A O 1
ATOM 3295 N N . ALA A 1 445 ? 5.555 10.847 -20.953 1.00 95.38 445 ALA A N 1
ATOM 3296 C CA . ALA A 1 445 ? 5.731 12.092 -20.210 1.00 95.38 445 ALA A CA 1
ATOM 3297 C C . ALA A 1 445 ? 4.468 12.968 -20.230 1.00 95.38 445 ALA A C 1
ATOM 3299 O O . ALA A 1 445 ? 4.113 13.549 -19.208 1.00 95.38 445 ALA A O 1
ATOM 3300 N N . GLU A 1 446 ? 3.751 13.034 -21.354 1.00 94.81 446 GLU A N 1
ATOM 3301 C CA . GLU A 1 446 ? 2.523 13.830 -21.461 1.00 94.81 446 GLU A CA 1
ATOM 3302 C C . GLU A 1 446 ? 1.397 13.271 -20.579 1.00 94.81 446 GLU A C 1
ATOM 3304 O O . GLU A 1 446 ? 0.798 14.034 -19.821 1.00 94.81 446 GLU A O 1
ATOM 3309 N N . ARG A 1 447 ? 1.205 11.945 -20.546 1.00 95.62 447 ARG A N 1
ATOM 3310 C CA . ARG A 1 447 ? 0.310 11.281 -19.579 1.00 95.62 447 ARG A CA 1
ATOM 3311 C C . ARG A 1 447 ? 0.706 11.540 -18.120 1.00 95.62 447 ARG A C 1
ATOM 3313 O O . ARG A 1 447 ? -0.117 11.979 -17.322 1.00 95.62 447 ARG A O 1
ATOM 3320 N N . GLU A 1 448 ? 1.958 11.260 -17.738 1.00 95.31 448 GLU A N 1
ATOM 3321 C CA . GLU A 1 448 ? 2.377 11.391 -16.331 1.00 95.31 448 GLU A CA 1
ATOM 3322 C C . GLU A 1 448 ? 2.353 12.855 -15.847 1.00 95.31 448 GLU A C 1
ATOM 3324 O O . GLU A 1 448 ? 2.190 13.100 -14.652 1.00 95.31 448 GLU A O 1
ATOM 3329 N N . ARG A 1 449 ? 2.411 13.840 -16.756 1.00 95.81 449 ARG A N 1
ATOM 3330 C CA . ARG A 1 449 ? 2.183 15.265 -16.462 1.00 95.81 449 ARG A CA 1
ATOM 3331 C C . ARG A 1 449 ? 0.728 15.585 -16.097 1.00 95.81 449 ARG A C 1
ATOM 3333 O O . ARG A 1 449 ? 0.487 16.393 -15.194 1.00 95.81 449 ARG A O 1
ATOM 3340 N N . GLU A 1 450 ? -0.245 14.966 -16.761 1.00 95.31 450 GLU A N 1
ATOM 3341 C CA . GLU A 1 450 ? -1.661 15.095 -16.391 1.00 95.31 450 GLU A CA 1
ATOM 3342 C C . GLU A 1 450 ? -1.907 14.482 -15.002 1.00 95.31 450 GLU A C 1
ATOM 3344 O O . GLU A 1 450 ? -2.471 15.139 -14.121 1.00 95.31 450 GLU A O 1
ATOM 3349 N N . PHE A 1 451 ? -1.357 13.292 -14.738 1.00 97.19 451 PHE A N 1
ATOM 3350 C CA . PHE A 1 451 ? -1.427 12.657 -13.416 1.00 97.19 451 PHE A CA 1
ATOM 3351 C C . PHE A 1 451 ? -0.681 13.447 -12.327 1.00 97.19 451 PHE A C 1
ATOM 3353 O O . PHE A 1 451 ? -1.182 13.568 -11.210 1.00 97.19 451 PHE A O 1
ATOM 3360 N N . ALA A 1 452 ? 0.449 14.093 -12.641 1.00 96.44 452 ALA A N 1
ATOM 3361 C CA . ALA A 1 452 ? 1.128 15.015 -11.725 1.00 96.44 452 ALA A CA 1
ATOM 3362 C C . ALA A 1 452 ? 0.233 16.205 -11.327 1.00 96.44 452 ALA A C 1
ATOM 3364 O O . ALA A 1 452 ? 0.230 16.633 -10.169 1.00 96.44 452 ALA A O 1
ATOM 3365 N N . THR A 1 453 ? -0.561 16.714 -12.274 1.00 97.12 453 THR A N 1
ATOM 3366 C CA . THR A 1 453 ? -1.503 17.821 -12.053 1.00 97.12 453 THR A CA 1
ATOM 3367 C C . THR A 1 453 ? -2.660 17.380 -11.149 1.00 97.12 453 THR A C 1
ATOM 3369 O O . THR A 1 453 ? -2.982 18.073 -10.180 1.00 97.12 453 THR A O 1
ATOM 3372 N N . HIS A 1 454 ? -3.233 16.195 -11.388 1.00 98.00 454 HIS A N 1
ATOM 3373 C CA . HIS A 1 454 ? -4.240 15.609 -10.499 1.00 98.00 454 HIS A CA 1
ATOM 3374 C C . HIS A 1 454 ? -3.682 15.295 -9.103 1.00 98.00 454 HIS A C 1
ATOM 3376 O O . HIS A 1 454 ? -4.360 15.553 -8.109 1.00 98.00 454 HIS A O 1
ATOM 3382 N N . TYR A 1 455 ? -2.434 14.833 -8.990 1.00 97.62 455 TYR A N 1
ATOM 3383 C CA . TYR A 1 455 ? -1.806 14.540 -7.702 1.00 97.62 455 TYR A CA 1
ATOM 3384 C C . TYR A 1 455 ? -1.602 15.809 -6.862 1.00 97.62 455 TYR A C 1
ATOM 3386 O O . TYR A 1 455 ? -1.959 15.831 -5.683 1.00 97.62 455 TYR A O 1
ATOM 3394 N N . ALA A 1 456 ? -1.126 16.901 -7.468 1.00 97.50 456 ALA A N 1
ATOM 3395 C CA . ALA A 1 456 ? -1.010 18.192 -6.789 1.00 97.50 456 ALA A CA 1
ATOM 3396 C C . ALA A 1 456 ? -2.380 18.734 -6.327 1.00 97.50 456 ALA A C 1
ATOM 3398 O O . ALA A 1 456 ? -2.506 19.264 -5.220 1.00 97.50 456 ALA A O 1
ATOM 3399 N N . ALA A 1 457 ? -3.429 18.560 -7.139 1.00 97.75 457 ALA A N 1
ATOM 3400 C CA . ALA A 1 457 ? -4.793 18.931 -6.766 1.00 97.75 457 ALA A CA 1
ATOM 3401 C C . ALA A 1 457 ? -5.357 18.043 -5.636 1.00 97.75 457 ALA A C 1
ATOM 3403 O O . ALA A 1 457 ? -6.021 18.546 -4.726 1.00 97.75 457 ALA A O 1
ATOM 3404 N N . LEU A 1 458 ? -5.045 16.741 -5.634 1.00 97.81 458 LEU A N 1
ATOM 3405 C CA . LEU A 1 458 ? -5.387 15.800 -4.563 1.00 97.81 458 LEU A CA 1
ATOM 3406 C C . LEU A 1 458 ? -4.725 16.195 -3.239 1.00 97.81 458 LEU A C 1
ATOM 3408 O O . LEU A 1 458 ? -5.403 16.206 -2.213 1.00 97.81 458 LEU A O 1
ATOM 3412 N N . GLN A 1 459 ? -3.441 16.570 -3.251 1.00 96.19 459 GLN A N 1
ATOM 3413 C CA . GLN A 1 459 ? -2.737 17.061 -2.060 1.00 96.19 459 GLN A CA 1
ATOM 3414 C C . GLN A 1 459 ? -3.421 18.310 -1.476 1.00 96.19 459 GLN A C 1
ATOM 3416 O O . GLN A 1 459 ? -3.743 18.337 -0.289 1.00 96.19 459 GLN A O 1
ATOM 3421 N N . GLN A 1 460 ? -3.752 19.300 -2.311 1.00 97.06 460 GLN A N 1
ATOM 3422 C CA . GLN A 1 460 ? -4.487 20.495 -1.868 1.00 97.06 460 GLN A CA 1
ATOM 3423 C C . GLN A 1 460 ? -5.900 20.163 -1.354 1.00 97.06 460 GLN A C 1
ATOM 3425 O O . GLN A 1 460 ? -6.385 20.775 -0.400 1.00 97.06 460 GLN A O 1
ATOM 3430 N N . ALA A 1 461 ? -6.581 19.186 -1.961 1.00 95.81 461 ALA A N 1
ATOM 3431 C CA . ALA A 1 461 ? -7.877 18.707 -1.490 1.00 95.81 461 ALA A CA 1
ATOM 3432 C C . ALA A 1 461 ? -7.770 17.976 -0.138 1.00 95.81 461 ALA A C 1
ATOM 3434 O O . ALA A 1 461 ? -8.655 18.139 0.703 1.00 95.81 461 ALA A O 1
ATOM 3435 N N . ALA A 1 462 ? -6.690 17.223 0.085 1.00 91.44 462 ALA A N 1
ATOM 3436 C CA . ALA A 1 462 ? -6.390 16.526 1.332 1.00 91.44 462 ALA A CA 1
ATOM 3437 C C . ALA A 1 462 ? -6.126 17.511 2.479 1.00 91.44 462 ALA A C 1
ATOM 3439 O O . ALA A 1 462 ? -6.793 17.433 3.510 1.00 91.44 462 ALA A O 1
ATOM 3440 N N . GLU A 1 463 ? -5.238 18.488 2.271 1.00 90.56 463 GLU A N 1
ATOM 3441 C CA . GLU A 1 463 ? -4.952 19.562 3.235 1.00 90.56 463 GLU A CA 1
ATOM 3442 C C . GLU A 1 463 ? -6.201 20.396 3.566 1.00 90.56 463 GLU A C 1
ATOM 3444 O O . GLU A 1 463 ? -6.414 20.788 4.712 1.00 90.56 463 GLU A O 1
ATOM 3449 N N . ALA A 1 464 ? -7.077 20.620 2.580 1.00 92.25 464 ALA A N 1
ATOM 3450 C CA . ALA A 1 464 ? -8.347 21.320 2.764 1.00 92.25 464 ALA A CA 1
ATOM 3451 C C . ALA A 1 464 ? -9.492 20.441 3.320 1.00 92.25 464 ALA A C 1
ATOM 3453 O O . ALA A 1 464 ? -10.626 20.919 3.410 1.00 92.25 464 ALA A O 1
ATOM 3454 N N . GLY A 1 465 ? -9.250 19.163 3.643 1.00 88.62 465 GLY A N 1
ATOM 3455 C CA . GLY A 1 465 ? -10.260 18.228 4.165 1.00 88.62 465 GLY A CA 1
ATOM 3456 C C . GLY A 1 465 ? -11.388 17.864 3.182 1.00 88.62 465 GLY A C 1
ATOM 3457 O O . GLY A 1 465 ? -12.436 17.359 3.589 1.00 88.62 465 GLY A O 1
ATOM 3458 N N . LYS A 1 466 ? -11.213 18.124 1.881 1.00 93.25 466 LYS A N 1
ATOM 3459 C CA . LYS A 1 466 ? -12.240 17.987 0.833 1.00 93.25 466 LYS A CA 1
ATOM 3460 C C . LYS A 1 466 ? -12.346 16.547 0.322 1.00 93.25 466 LYS A C 1
ATOM 3462 O O . LYS A 1 466 ? -12.010 16.260 -0.824 1.00 93.25 466 LYS A O 1
ATOM 3467 N N . ALA A 1 467 ? -12.869 15.650 1.156 1.00 89.75 467 ALA A N 1
ATOM 3468 C CA . ALA A 1 467 ? -12.970 14.208 0.886 1.00 89.75 467 ALA A CA 1
ATOM 3469 C C . ALA A 1 467 ? -13.547 13.819 -0.497 1.00 89.75 467 ALA A C 1
ATOM 3471 O O . ALA A 1 467 ? -13.130 12.819 -1.076 1.00 89.75 467 ALA A O 1
ATOM 3472 N N . ALA A 1 468 ? -14.481 14.602 -1.052 1.00 91.75 468 ALA A N 1
ATOM 3473 C CA . ALA A 1 468 ? -15.006 14.376 -2.402 1.00 91.75 468 ALA A CA 1
ATOM 3474 C C . ALA A 1 468 ? -13.952 14.627 -3.500 1.00 91.75 468 ALA A C 1
ATOM 3476 O O . ALA A 1 468 ? -13.723 13.745 -4.321 1.00 91.75 468 ALA A O 1
ATOM 3477 N N . ALA A 1 469 ? -13.260 15.771 -3.462 1.00 93.69 469 ALA A N 1
ATOM 3478 C CA . ALA A 1 469 ? -12.225 16.129 -4.437 1.00 93.69 469 ALA A CA 1
ATOM 3479 C C . ALA A 1 469 ? -10.963 15.250 -4.308 1.00 93.69 469 ALA A C 1
ATOM 3481 O O . ALA A 1 469 ? -10.313 14.947 -5.303 1.00 93.69 469 ALA A O 1
ATOM 3482 N N . VAL A 1 470 ? -10.650 14.771 -3.095 1.00 94.12 470 VAL A N 1
ATOM 3483 C CA . VAL A 1 470 ? -9.593 13.762 -2.881 1.00 94.12 470 VAL A CA 1
ATOM 3484 C C . VAL A 1 470 ? -9.908 12.458 -3.622 1.00 94.12 470 VAL A C 1
ATOM 3486 O O . VAL A 1 470 ? -8.996 11.838 -4.156 1.00 94.12 470 VAL A O 1
ATOM 3489 N N . ARG A 1 471 ? -11.182 12.037 -3.672 1.00 91.19 471 ARG A N 1
ATOM 3490 C CA . ARG A 1 471 ? -11.600 10.866 -4.462 1.00 91.19 471 ARG A CA 1
ATOM 3491 C C . ARG A 1 471 ? -11.594 11.173 -5.957 1.00 91.19 471 ARG A C 1
ATOM 3493 O O . ARG A 1 471 ? -10.944 10.457 -6.696 1.00 91.19 471 ARG A O 1
ATOM 3500 N N . GLU A 1 472 ? -12.201 12.280 -6.375 1.00 95.19 472 GLU A N 1
ATOM 3501 C CA . GLU A 1 472 ? -12.257 12.719 -7.779 1.00 95.19 472 GLU A CA 1
ATOM 3502 C C . GLU A 1 472 ? -10.872 12.766 -8.454 1.00 95.19 472 GLU A C 1
ATOM 3504 O O . GLU A 1 472 ? -10.693 12.247 -9.553 1.00 95.19 472 GLU A O 1
ATOM 3509 N N . HIS A 1 473 ? -9.864 13.325 -7.778 1.00 97.25 473 HIS A N 1
ATOM 3510 C CA . HIS A 1 473 ? -8.496 13.379 -8.300 1.00 97.25 473 HIS A CA 1
ATOM 3511 C C . HIS A 1 473 ? -7.707 12.069 -8.132 1.00 97.25 473 HIS A C 1
ATOM 3513 O O . HIS A 1 473 ? -6.696 11.893 -8.805 1.00 97.25 473 HIS A O 1
ATOM 3519 N N . LEU A 1 474 ? -8.153 11.142 -7.275 1.00 92.81 474 LEU A N 1
ATOM 3520 C CA . LEU A 1 474 ? -7.595 9.786 -7.198 1.00 92.81 474 LEU A CA 1
ATOM 3521 C C . LEU A 1 474 ? -8.180 8.888 -8.296 1.00 92.81 474 LEU A C 1
ATOM 3523 O O . LEU A 1 474 ? -7.466 8.067 -8.865 1.00 92.81 474 LEU A O 1
ATOM 3527 N N . ASP A 1 475 ? -9.461 9.048 -8.614 1.00 92.50 475 ASP A N 1
ATOM 3528 C CA . ASP A 1 475 ? -10.147 8.289 -9.659 1.00 92.50 475 ASP A CA 1
ATOM 3529 C C . ASP A 1 475 ? -9.606 8.682 -11.056 1.00 92.50 475 ASP A C 1
ATOM 3531 O O . ASP A 1 475 ? -9.492 7.832 -11.934 1.00 92.50 475 ASP A O 1
ATOM 3535 N N . ALA A 1 476 ? -9.128 9.925 -11.219 1.00 95.00 476 ALA A N 1
ATOM 3536 C CA . ALA A 1 476 ? -8.334 10.393 -12.368 1.00 95.00 476 ALA A CA 1
ATOM 3537 C C . ALA A 1 476 ? -6.867 9.876 -12.413 1.00 95.00 476 ALA A C 1
ATOM 3539 O O . ALA A 1 476 ? -6.099 10.285 -13.278 1.00 95.00 476 ALA A O 1
ATOM 3540 N N . ILE A 1 477 ? -6.479 9.001 -11.476 1.00 88.62 477 ILE A N 1
ATOM 3541 C CA . ILE A 1 477 ? -5.135 8.439 -11.221 1.00 88.62 477 ILE A CA 1
ATOM 3542 C C . ILE A 1 477 ? -4.368 7.812 -12.411 1.00 88.62 477 ILE A C 1
ATOM 3544 O O . ILE A 1 477 ? -3.173 8.016 -12.595 1.00 88.62 477 ILE A O 1
ATOM 3548 N N . ASP A 1 478 ? -5.074 6.934 -13.133 1.00 84.56 478 ASP A N 1
ATOM 3549 C CA . ASP A 1 478 ? -4.565 5.670 -13.713 1.00 84.56 478 ASP A CA 1
ATOM 3550 C C . ASP A 1 478 ? -3.819 4.744 -12.720 1.00 84.56 478 ASP A C 1
ATOM 3552 O O . ASP A 1 478 ? -3.071 5.163 -11.837 1.00 84.56 478 ASP A O 1
ATOM 3556 N N . ASP A 1 479 ? -4.020 3.432 -12.847 1.00 75.75 479 ASP A N 1
ATOM 3557 C CA . ASP A 1 479 ? -3.453 2.425 -11.932 1.00 75.75 479 ASP A CA 1
ATOM 3558 C C . ASP A 1 479 ? -1.970 2.116 -12.200 1.00 75.75 479 ASP A C 1
ATOM 3560 O O . ASP A 1 479 ? -1.296 1.508 -11.365 1.00 75.75 479 ASP A O 1
ATOM 3564 N N . ASN A 1 480 ? -1.439 2.561 -13.341 1.00 74.31 480 ASN A N 1
ATOM 3565 C CA . ASN A 1 480 ? -0.044 2.383 -13.738 1.00 74.31 480 ASN A CA 1
ATOM 3566 C C . ASN A 1 480 ? 0.780 3.671 -13.616 1.00 74.31 480 ASN A C 1
ATOM 3568 O O . ASN A 1 480 ? 2.002 3.597 -13.770 1.00 74.31 480 ASN A O 1
ATOM 3572 N N . SER A 1 481 ? 0.150 4.820 -13.334 1.00 87.44 481 SER A N 1
ATOM 3573 C CA . SER A 1 481 ? 0.864 6.084 -13.139 1.00 87.44 481 SER A CA 1
ATOM 3574 C C . SER A 1 481 ? 1.871 5.980 -11.998 1.00 87.44 481 SER A C 1
ATOM 3576 O O . SER A 1 481 ? 1.596 5.401 -10.941 1.00 87.44 481 SER A O 1
ATOM 3578 N N . VAL A 1 482 ? 3.022 6.638 -12.155 1.00 85.81 482 VAL A N 1
ATOM 3579 C CA . VAL A 1 482 ? 4.022 6.714 -11.082 1.00 85.81 482 VAL A CA 1
ATOM 3580 C C . VAL A 1 482 ? 3.534 7.505 -9.864 1.00 85.81 482 VAL A C 1
ATOM 3582 O O . VAL A 1 482 ? 4.200 7.461 -8.830 1.00 85.81 482 VAL A O 1
ATOM 3585 N N . TYR A 1 483 ? 2.399 8.207 -9.962 1.00 87.19 483 TYR A N 1
ATOM 3586 C CA . TYR A 1 483 ? 1.760 8.936 -8.864 1.00 87.19 483 TYR A CA 1
ATOM 3587 C C . TYR A 1 483 ? 0.728 8.115 -8.080 1.00 87.19 483 TYR A C 1
ATOM 3589 O O . TYR A 1 483 ? 0.360 8.538 -6.985 1.00 87.19 483 TYR A O 1
ATOM 3597 N N . ARG A 1 484 ? 0.284 6.946 -8.574 1.00 90.50 484 ARG A N 1
ATOM 3598 C CA . ARG A 1 484 ? -0.801 6.146 -7.966 1.00 90.50 484 ARG A CA 1
ATOM 3599 C C . ARG A 1 484 ? -0.568 5.843 -6.481 1.00 90.50 484 ARG A C 1
ATOM 3601 O O . ARG A 1 484 ? -1.408 6.190 -5.652 1.00 90.50 484 ARG A O 1
ATOM 3608 N N . ASP A 1 485 ? 0.589 5.279 -6.138 1.00 70.19 485 ASP A N 1
ATOM 3609 C CA . ASP A 1 485 ? 0.956 4.943 -4.750 1.00 70.19 485 ASP A CA 1
ATOM 3610 C C . ASP A 1 485 ? 0.996 6.173 -3.823 1.00 70.19 485 ASP A C 1
ATOM 3612 O O . ASP A 1 485 ? 0.588 6.112 -2.660 1.00 70.19 485 ASP A O 1
ATOM 3616 N N . ASP A 1 486 ? 1.529 7.288 -4.330 1.00 83.25 486 ASP A N 1
ATOM 3617 C CA . ASP A 1 486 ? 1.699 8.527 -3.569 1.00 83.25 486 ASP A CA 1
ATOM 3618 C C . ASP A 1 486 ? 0.331 9.215 -3.352 1.00 83.25 486 ASP A C 1
ATOM 3620 O O . ASP A 1 486 ? 0.048 9.733 -2.267 1.00 83.25 486 ASP A O 1
ATOM 3624 N N . ALA A 1 487 ? -0.556 9.144 -4.351 1.00 86.44 487 ALA A N 1
ATOM 3625 C CA . ALA A 1 487 ? -1.936 9.623 -4.313 1.00 86.44 487 ALA A CA 1
ATOM 3626 C C . ALA A 1 487 ? -2.812 8.829 -3.326 1.00 86.44 487 ALA A C 1
ATOM 3628 O O . ALA A 1 487 ? -3.533 9.428 -2.522 1.00 86.44 487 ALA A O 1
ATOM 3629 N N . GLU A 1 488 ? -2.721 7.494 -3.325 1.00 79.56 488 GLU A N 1
ATOM 3630 C CA . GLU A 1 488 ? -3.420 6.646 -2.349 1.00 79.56 488 GLU A CA 1
ATOM 3631 C C . GLU A 1 488 ? -2.957 6.932 -0.914 1.00 79.56 488 GLU A C 1
ATOM 3633 O O . GLU A 1 488 ? -3.786 7.089 -0.013 1.00 79.56 488 GLU A O 1
ATOM 3638 N N . ALA A 1 489 ? -1.646 7.080 -0.697 1.00 75.25 489 ALA A N 1
ATOM 3639 C CA . ALA A 1 489 ? -1.092 7.414 0.614 1.00 75.25 489 ALA A CA 1
ATOM 3640 C C . ALA A 1 489 ? -1.556 8.796 1.118 1.00 75.25 489 ALA A C 1
ATOM 3642 O O . ALA A 1 489 ? -1.877 8.947 2.301 1.00 75.25 489 ALA A O 1
ATOM 3643 N N . ALA A 1 490 ? -1.638 9.796 0.234 1.00 82.19 490 ALA A N 1
ATOM 3644 C CA . ALA A 1 490 ? -2.177 11.115 0.562 1.00 82.19 490 ALA A CA 1
ATOM 3645 C C . ALA A 1 490 ? -3.682 11.060 0.894 1.00 82.19 490 ALA A C 1
ATOM 3647 O O . ALA A 1 490 ? -4.121 11.667 1.875 1.00 82.19 490 ALA A O 1
ATOM 3648 N N . ARG A 1 491 ? -4.466 10.275 0.141 1.00 91.00 491 ARG A N 1
ATOM 3649 C CA . ARG A 1 491 ? -5.894 10.031 0.404 1.00 91.00 491 ARG A CA 1
ATOM 3650 C C . ARG A 1 491 ? -6.132 9.367 1.759 1.00 91.00 491 ARG A C 1
ATOM 3652 O O . ARG A 1 491 ? -7.040 9.775 2.484 1.00 91.00 491 ARG A O 1
ATOM 3659 N N . ASP A 1 492 ? -5.330 8.370 2.117 1.00 80.88 492 ASP A N 1
ATOM 3660 C CA . ASP A 1 492 ? -5.450 7.677 3.403 1.00 80.88 492 ASP A CA 1
ATOM 3661 C C . ASP A 1 492 ? -5.047 8.567 4.586 1.00 80.88 492 ASP A C 1
ATOM 3663 O O . ASP A 1 492 ? -5.745 8.586 5.598 1.00 80.88 492 ASP A O 1
ATOM 3667 N N . SER A 1 493 ? -4.008 9.392 4.424 1.00 79.88 493 SER A N 1
ATOM 3668 C CA . SER A 1 493 ? -3.648 10.432 5.398 1.00 79.88 493 SER A CA 1
ATOM 3669 C C . SER A 1 493 ? -4.799 11.429 5.626 1.00 79.88 493 SER A C 1
ATOM 3671 O O . SER A 1 493 ? -5.158 11.726 6.767 1.00 79.88 493 SER A O 1
ATOM 3673 N N . ALA A 1 494 ? -5.450 11.887 4.547 1.00 85.94 494 ALA A N 1
ATOM 3674 C CA . ALA A 1 494 ? -6.599 12.794 4.612 1.00 85.94 494 ALA A CA 1
ATOM 3675 C C . ALA A 1 494 ? -7.818 12.170 5.314 1.00 85.94 494 ALA A C 1
ATOM 3677 O O . ALA A 1 494 ? -8.510 12.841 6.085 1.00 85.94 494 ALA A O 1
ATOM 3678 N N . ARG A 1 495 ? -8.079 10.880 5.061 1.00 90.38 495 ARG A N 1
ATOM 3679 C CA . ARG A 1 495 ? -9.118 10.104 5.749 1.00 90.38 495 ARG A CA 1
ATOM 3680 C C . ARG A 1 495 ? -8.839 10.034 7.248 1.00 90.38 495 ARG A C 1
ATOM 3682 O O . ARG A 1 495 ? -9.730 10.341 8.036 1.00 90.38 495 ARG A O 1
ATOM 3689 N N . ASP A 1 496 ? -7.630 9.648 7.638 1.00 82.06 496 ASP A N 1
ATOM 3690 C CA . ASP A 1 496 ? -7.297 9.389 9.042 1.00 82.06 496 ASP A CA 1
ATOM 3691 C C . ASP A 1 496 ? -7.274 10.687 9.869 1.00 82.06 496 ASP A C 1
ATOM 3693 O O . ASP A 1 496 ? -7.827 10.722 10.970 1.00 82.06 496 ASP A O 1
ATOM 3697 N N . ALA A 1 497 ? -6.764 11.788 9.303 1.00 83.19 497 ALA A N 1
ATOM 3698 C CA . ALA A 1 497 ? -6.838 13.116 9.919 1.00 83.19 497 ALA A CA 1
ATOM 3699 C C . ALA A 1 497 ? -8.288 13.626 10.062 1.00 83.19 497 ALA A C 1
ATOM 3701 O O . ALA A 1 497 ? -8.656 14.197 11.094 1.00 83.19 497 ALA A O 1
ATOM 3702 N N . TYR A 1 498 ? -9.146 13.385 9.061 1.00 88.50 498 TYR A N 1
ATOM 3703 C CA . TYR A 1 498 ? -10.573 13.704 9.165 1.00 88.50 498 TYR A CA 1
ATOM 3704 C C . TYR A 1 498 ? -11.247 12.885 10.275 1.00 88.50 498 TYR A C 1
ATOM 3706 O O . TYR A 1 498 ? -11.972 13.460 11.091 1.00 88.50 498 TYR A O 1
ATOM 3714 N N . ILE A 1 499 ? -10.974 11.575 10.350 1.00 84.94 499 ILE A N 1
ATOM 3715 C CA . ILE A 1 499 ? -11.478 10.690 11.411 1.00 84.94 499 ILE A CA 1
ATOM 3716 C C . ILE A 1 499 ? -11.095 11.238 12.791 1.00 84.94 499 ILE A C 1
ATOM 3718 O O . ILE A 1 499 ? -11.984 11.408 13.621 1.00 84.94 499 ILE A O 1
ATOM 3722 N N . GLU A 1 500 ? -9.828 11.588 13.032 1.00 85.19 500 GLU A N 1
ATOM 3723 C CA . GLU A 1 500 ? -9.385 12.144 14.321 1.00 85.19 500 GLU A CA 1
ATOM 3724 C C . GLU A 1 500 ? -10.163 13.422 14.697 1.00 85.19 500 GLU A C 1
ATOM 3726 O O . GLU A 1 500 ? -10.741 13.500 15.785 1.00 85.19 500 GLU A O 1
ATOM 3731 N N . SER A 1 501 ? -10.296 14.372 13.760 1.00 88.44 501 SER A N 1
ATOM 3732 C CA . SER A 1 501 ? -11.038 15.630 13.973 1.00 88.44 501 SER A CA 1
ATOM 3733 C C . SER A 1 501 ? -12.535 15.433 14.272 1.00 88.44 501 SER A C 1
ATOM 3735 O O . SER A 1 501 ? -13.160 16.210 15.001 1.00 88.44 501 SER A O 1
ATOM 3737 N N . VAL A 1 502 ? -13.135 14.380 13.713 1.00 92.25 502 VAL A N 1
ATOM 3738 C CA . VAL A 1 502 ? -14.550 14.052 13.897 1.00 92.25 502 VAL A CA 1
ATOM 3739 C C . VAL A 1 502 ? -14.775 13.240 15.171 1.00 92.25 502 VAL A C 1
ATOM 3741 O O . VAL A 1 502 ? -15.800 13.428 15.829 1.00 92.25 502 VAL A O 1
ATOM 3744 N N . LEU A 1 503 ? -13.823 12.397 15.578 1.00 91.25 503 LEU A N 1
ATOM 3745 C CA . LEU A 1 503 ? -13.900 11.668 16.842 1.00 91.25 503 LEU A CA 1
ATOM 3746 C C . LEU A 1 503 ? -13.825 12.616 18.048 1.00 91.25 503 LEU A C 1
ATOM 3748 O O . LEU A 1 503 ? -14.600 12.433 18.983 1.00 91.25 503 LEU A O 1
ATOM 3752 N N . GLU A 1 504 ? -13.018 13.684 18.006 1.00 92.06 504 GLU A N 1
ATOM 3753 C CA . GLU A 1 504 ? -13.030 14.721 19.057 1.00 92.06 504 GLU A CA 1
ATOM 3754 C C . GLU A 1 504 ? -14.419 15.384 19.185 1.00 92.06 504 GLU A C 1
ATOM 3756 O O . GLU A 1 504 ? -14.984 15.478 20.282 1.00 92.06 504 GLU A O 1
ATOM 3761 N N . ARG A 1 505 ? -15.033 15.762 18.051 1.00 96.25 505 ARG A N 1
ATOM 3762 C CA . ARG A 1 505 ? -16.420 16.269 18.007 1.00 96.25 505 ARG A CA 1
ATOM 3763 C C . ARG A 1 505 ? -17.409 15.241 18.573 1.00 96.25 505 ARG A C 1
ATOM 3765 O O . ARG A 1 505 ? -18.327 15.612 19.306 1.00 96.25 505 ARG A O 1
ATOM 3772 N N . ALA A 1 506 ? -17.230 13.960 18.256 1.00 94.44 506 ALA A N 1
ATOM 3773 C CA . ALA A 1 506 ? -18.104 12.876 18.689 1.00 94.44 506 ALA A CA 1
ATOM 3774 C C . ALA A 1 506 ? -18.014 12.602 20.201 1.00 94.44 506 ALA A C 1
ATOM 3776 O O . ALA A 1 506 ? -19.050 12.470 20.859 1.00 94.44 506 ALA A O 1
ATOM 3777 N N . GLU A 1 507 ? -16.808 12.579 20.777 1.00 92.75 507 GLU A N 1
ATOM 3778 C CA . GLU A 1 507 ? -16.601 12.441 22.223 1.00 92.75 507 GLU A CA 1
ATOM 3779 C C . GLU A 1 507 ? -17.223 13.614 22.993 1.00 92.75 507 GLU A C 1
ATOM 3781 O O . GLU A 1 507 ? -17.958 13.396 23.959 1.00 92.75 507 GLU A O 1
ATOM 3786 N N . ALA A 1 508 ? -17.037 14.852 22.521 1.00 93.38 508 ALA A N 1
ATOM 3787 C CA . ALA A 1 508 ? -17.650 16.031 23.132 1.00 93.38 508 ALA A CA 1
ATOM 3788 C C . ALA A 1 508 ? -19.194 15.979 23.113 1.00 93.38 508 ALA A C 1
ATOM 3790 O O . ALA A 1 508 ? -19.851 16.400 24.072 1.00 93.38 508 ALA A O 1
ATOM 3791 N N . LEU A 1 509 ? -19.800 15.433 22.050 1.00 94.94 509 LEU A N 1
ATOM 3792 C CA . LEU A 1 509 ? -21.251 15.227 21.967 1.00 94.94 509 LEU A CA 1
ATOM 3793 C C . LEU A 1 509 ? -21.739 14.077 22.863 1.00 94.94 509 LEU A C 1
ATOM 3795 O O . LEU A 1 509 ? -22.790 14.223 23.495 1.00 94.94 509 LEU A O 1
ATOM 3799 N N . ARG A 1 510 ? -20.983 12.972 22.963 1.00 93.44 510 ARG A N 1
ATOM 3800 C CA . ARG A 1 510 ? -21.250 11.853 23.887 1.00 93.44 510 ARG A CA 1
ATOM 3801 C C . ARG A 1 510 ? -21.241 12.324 25.338 1.00 93.44 510 ARG A C 1
ATOM 3803 O O . ARG A 1 510 ? -22.192 12.056 26.072 1.00 93.44 510 ARG A O 1
ATOM 3810 N N . ASP A 1 511 ? -20.209 13.057 25.742 1.00 89.75 511 ASP A N 1
ATOM 3811 C CA . ASP A 1 511 ? -20.020 13.487 27.131 1.00 89.75 511 ASP A CA 1
ATOM 3812 C C . ASP A 1 511 ? -21.048 14.559 27.530 1.00 89.75 511 ASP A C 1
ATOM 3814 O O . ASP A 1 511 ? -21.581 14.539 28.642 1.00 89.75 511 ASP A O 1
ATOM 3818 N N . ALA A 1 512 ? -21.452 15.411 26.580 1.00 92.06 512 ALA A N 1
ATOM 3819 C CA . ALA A 1 512 ? -22.607 16.300 26.716 1.00 92.06 512 ALA A CA 1
ATOM 3820 C C . ALA A 1 512 ? -23.979 15.593 26.570 1.00 92.06 512 ALA A C 1
ATOM 3822 O O . ALA A 1 512 ? -25.015 16.259 26.621 1.00 92.06 512 ALA A O 1
ATOM 3823 N N . ARG A 1 513 ? -24.005 14.262 26.384 1.00 91.62 513 ARG A N 1
ATOM 3824 C CA . ARG A 1 513 ? -25.19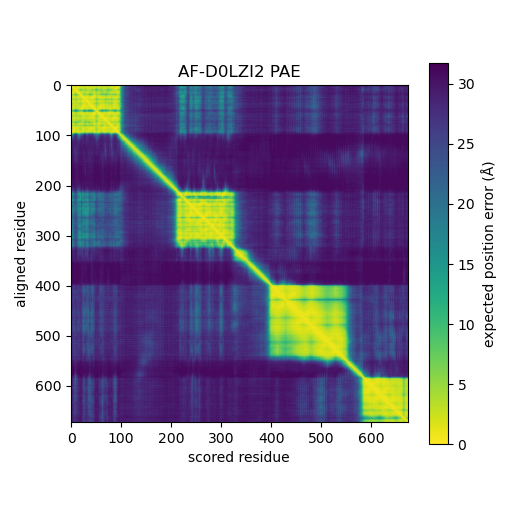0 13.394 26.194 1.00 91.62 513 ARG A CA 1
ATOM 3825 C C . ARG A 1 513 ? -26.112 13.794 25.033 1.00 91.62 513 ARG A C 1
ATOM 3827 O O . ARG A 1 513 ? -27.303 13.481 25.036 1.00 91.62 513 ARG A O 1
ATOM 3834 N N . LYS A 1 514 ? -25.583 14.470 24.012 1.00 94.62 514 LYS A N 1
ATOM 3835 C CA . LYS A 1 514 ? -26.343 14.988 22.862 1.00 94.62 514 LYS A CA 1
ATOM 3836 C C . LYS A 1 514 ? -26.490 13.940 21.752 1.00 94.62 514 LYS A C 1
ATOM 3838 O O . LYS A 1 514 ? -26.159 14.216 20.602 1.00 94.62 514 LYS A O 1
ATOM 3843 N N . CYS A 1 515 ? -26.982 12.742 22.075 1.00 92.06 515 CYS A N 1
ATOM 3844 C CA . CYS A 1 515 ? -26.899 11.592 21.163 1.00 92.06 515 CYS A CA 1
ATOM 3845 C C . CYS A 1 515 ? -27.532 11.846 19.777 1.00 92.06 5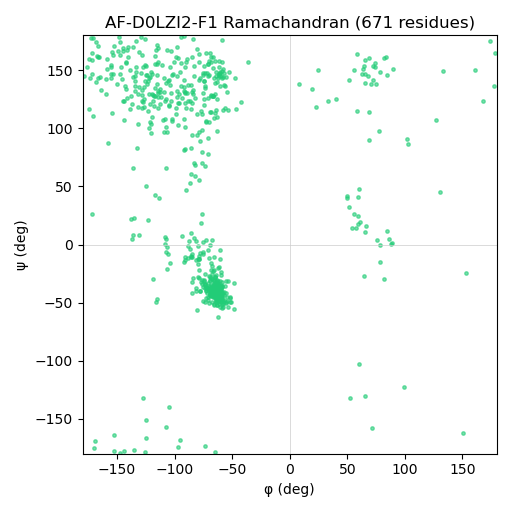15 CYS A C 1
ATOM 3847 O O . CYS A 1 515 ? -26.941 11.471 18.779 1.00 92.06 515 CYS A O 1
ATOM 3849 N N . ALA A 1 516 ? -28.630 12.605 19.676 1.00 92.56 516 ALA A N 1
ATOM 3850 C CA . ALA A 1 516 ? -29.214 12.967 18.376 1.00 92.56 516 ALA A CA 1
ATOM 3851 C C . ALA A 1 516 ? -28.307 13.858 17.491 1.00 92.56 516 ALA A C 1
ATOM 3853 O O . ALA A 1 516 ? -28.394 13.801 16.269 1.00 92.56 516 ALA A O 1
ATOM 3854 N N . GLN A 1 517 ? -27.423 14.673 18.083 1.00 94.69 517 GLN A N 1
ATOM 3855 C CA . GLN A 1 517 ? -26.403 15.426 17.335 1.00 94.69 517 GLN A CA 1
ATOM 3856 C C . GLN A 1 517 ? -25.209 14.537 16.958 1.00 94.69 517 GLN A C 1
ATOM 3858 O O . GLN A 1 517 ? -24.572 14.775 15.939 1.00 94.69 517 GLN A O 1
ATOM 3863 N N . LEU A 1 518 ? -24.927 13.507 17.757 1.00 95.19 518 LEU A N 1
ATOM 3864 C CA . LEU A 1 518 ? -23.896 12.503 17.492 1.00 95.19 518 LEU A CA 1
ATOM 3865 C C . LEU A 1 518 ? -24.317 11.538 16.366 1.00 95.19 518 LEU A C 1
ATOM 3867 O O . LEU A 1 518 ? -23.522 11.261 15.475 1.00 95.19 518 LEU A O 1
ATOM 3871 N N . ASP A 1 519 ? -25.583 11.119 16.335 1.00 93.50 519 ASP A N 1
ATOM 3872 C CA . ASP A 1 519 ? -26.173 10.359 15.225 1.00 93.50 519 ASP A CA 1
ATOM 3873 C C . ASP A 1 519 ? -26.221 11.195 13.924 1.00 93.50 519 ASP A C 1
ATOM 3875 O O . ASP A 1 519 ? -25.985 10.667 12.839 1.00 93.50 519 ASP A O 1
ATOM 3879 N N . ALA A 1 520 ? -26.435 12.515 14.013 1.00 95.19 520 ALA A N 1
ATOM 3880 C CA . ALA A 1 520 ? -26.314 13.419 12.863 1.00 95.19 520 ALA A CA 1
ATOM 3881 C C . ALA A 1 520 ? -24.855 13.572 12.382 1.00 95.19 520 ALA A C 1
ATOM 3883 O O . ALA A 1 520 ? -24.593 13.485 11.182 1.00 95.19 520 ALA A O 1
ATOM 3884 N N . LEU A 1 521 ? -23.901 13.726 13.311 1.00 95.88 521 LEU A N 1
ATOM 3885 C CA . LEU A 1 521 ? -22.463 13.749 13.014 1.00 95.88 521 LEU A CA 1
ATOM 3886 C C . LEU A 1 521 ? -22.000 12.445 12.349 1.00 95.88 521 LEU A C 1
ATOM 3888 O O . LEU A 1 521 ? -21.152 12.480 11.465 1.00 95.88 521 LEU A O 1
ATOM 3892 N N . ARG A 1 522 ? -22.588 11.300 12.718 1.00 96.19 522 ARG A N 1
ATOM 3893 C CA . ARG A 1 522 ? -22.329 10.012 12.063 1.00 96.19 522 ARG A CA 1
ATOM 3894 C C . ARG A 1 522 ? -22.663 10.053 10.567 1.00 96.19 522 ARG A C 1
ATOM 3896 O O . ARG A 1 522 ? -21.893 9.544 9.758 1.00 96.19 522 ARG A O 1
ATOM 3903 N N . GLY A 1 523 ? -23.789 10.670 10.203 1.00 93.31 523 GLY A N 1
ATOM 3904 C CA . GLY A 1 523 ? -24.205 10.850 8.808 1.00 93.31 523 GLY A CA 1
ATOM 3905 C C . GLY A 1 523 ? -23.315 11.830 8.037 1.00 93.31 523 GLY A C 1
ATOM 3906 O O . GLY A 1 523 ? -22.927 11.538 6.909 1.00 93.31 523 GLY A O 1
ATOM 3907 N N . GLU A 1 524 ? -22.942 12.952 8.665 1.00 93.69 524 GLU A N 1
ATOM 3908 C CA . GLU A 1 524 ? -21.955 13.908 8.132 1.00 93.69 524 GLU A CA 1
ATOM 3909 C C . GLU A 1 524 ? -20.622 13.203 7.821 1.00 93.69 524 GLU A C 1
ATOM 3911 O O . GLU A 1 524 ? -20.102 13.301 6.710 1.00 93.69 524 GLU A O 1
ATOM 3916 N N . ALA A 1 525 ? -20.123 12.422 8.783 1.00 93.75 525 ALA A N 1
ATOM 3917 C CA . ALA A 1 525 ? -18.872 11.684 8.686 1.00 93.75 525 ALA A CA 1
ATOM 3918 C C . ALA A 1 525 ? -18.907 10.610 7.588 1.00 93.75 525 ALA A C 1
ATOM 3920 O O . ALA A 1 525 ? -18.000 10.565 6.760 1.00 93.75 525 ALA A O 1
ATOM 3921 N N . ALA A 1 526 ? -19.970 9.797 7.538 1.00 92.31 526 ALA A N 1
ATOM 3922 C CA . ALA A 1 526 ? -20.153 8.749 6.531 1.00 92.31 526 ALA A CA 1
ATOM 3923 C C . ALA A 1 526 ? -20.152 9.296 5.092 1.00 92.31 526 ALA A C 1
ATOM 3925 O O . ALA A 1 526 ? -19.627 8.647 4.188 1.00 92.31 526 ALA A O 1
ATOM 3926 N N . GLY A 1 527 ? -20.724 10.490 4.882 1.00 89.88 527 GLY A N 1
ATOM 3927 C CA . GLY A 1 527 ? -20.763 11.158 3.577 1.00 89.88 527 GLY A CA 1
ATOM 3928 C C . GLY A 1 527 ? -19.401 11.673 3.095 1.00 89.88 527 GLY A C 1
ATOM 3929 O O . GLY A 1 527 ? -19.175 11.756 1.887 1.00 89.88 527 GLY A O 1
ATOM 3930 N N . ALA A 1 528 ? -18.483 11.983 4.016 1.00 89.69 528 ALA A N 1
ATOM 3931 C CA . ALA A 1 528 ? -17.091 12.284 3.692 1.00 89.69 528 ALA A CA 1
ATOM 3932 C C . ALA A 1 528 ? -16.282 10.991 3.481 1.00 89.69 528 ALA A C 1
ATOM 3934 O O . ALA A 1 528 ? -15.713 10.784 2.408 1.00 89.69 528 ALA A O 1
ATOM 3935 N N . TRP A 1 529 ? -16.282 10.106 4.483 1.00 90.19 529 TRP A N 1
ATOM 3936 C CA . TRP A 1 529 ? -15.586 8.819 4.476 1.00 90.19 529 TRP A CA 1
ATOM 3937 C C . TRP A 1 529 ? -16.411 7.761 5.233 1.00 90.19 529 TRP A C 1
ATOM 3939 O O . TRP A 1 529 ? -16.655 7.946 6.427 1.00 90.19 529 TRP A O 1
ATOM 3949 N N . PRO A 1 530 ? -16.769 6.609 4.627 1.00 89.38 530 PRO A N 1
ATOM 3950 C CA . PRO A 1 530 ? -17.558 5.571 5.303 1.00 89.38 530 PRO A CA 1
ATOM 3951 C C . PRO A 1 530 ? -16.985 5.146 6.664 1.00 89.38 530 PRO A C 1
ATOM 3953 O O . PRO A 1 530 ? -17.691 5.197 7.667 1.00 89.38 530 PRO A O 1
ATOM 3956 N N . ALA A 1 531 ? -15.670 4.899 6.731 1.00 81.44 531 ALA A N 1
ATOM 3957 C CA . ALA A 1 531 ? -14.965 4.532 7.962 1.00 81.44 531 ALA A CA 1
ATOM 3958 C C . ALA A 1 531 ? -15.065 5.584 9.091 1.00 81.44 531 ALA A C 1
ATOM 3960 O O . ALA A 1 531 ? -15.010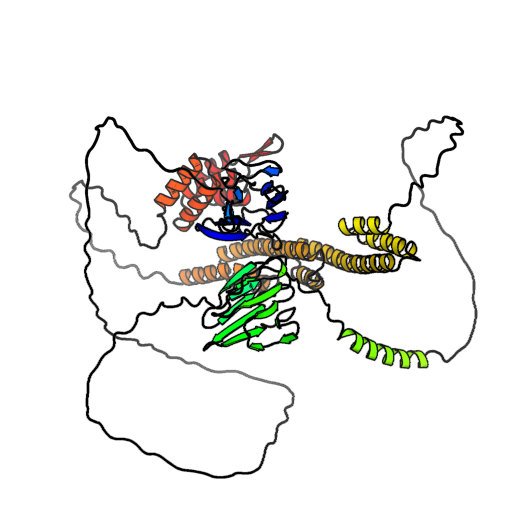 5.229 10.268 1.00 81.44 531 ALA A O 1
ATOM 3961 N N . ALA A 1 532 ? -15.256 6.869 8.766 1.00 88.12 532 ALA A N 1
ATOM 3962 C CA . ALA A 1 532 ? -15.526 7.901 9.769 1.00 88.12 532 ALA A CA 1
ATOM 3963 C C . ALA A 1 532 ? -16.958 7.784 10.321 1.00 88.12 532 ALA A C 1
ATOM 3965 O O . ALA A 1 532 ? -17.180 7.942 11.520 1.00 88.12 532 ALA A O 1
ATOM 3966 N N . GLY A 1 533 ? -17.926 7.441 9.466 1.00 92.12 533 GLY A N 1
ATOM 3967 C CA . GLY A 1 533 ? -19.290 7.098 9.872 1.00 92.12 533 GLY A CA 1
ATOM 3968 C C . GLY A 1 533 ? -19.377 5.837 10.739 1.00 92.12 533 GLY A C 1
ATOM 3969 O O . GLY A 1 533 ? -20.232 5.754 11.623 1.00 92.12 533 GLY A O 1
ATOM 3970 N N . ASP A 1 534 ? -18.482 4.874 10.538 1.00 90.00 534 ASP A N 1
ATOM 3971 C CA . ASP A 1 534 ? -18.400 3.673 11.373 1.00 90.00 534 ASP A CA 1
ATOM 3972 C C . ASP A 1 534 ? -17.769 3.977 12.737 1.00 90.00 534 ASP A C 1
ATOM 3974 O O . ASP A 1 534 ? -18.383 3.693 13.767 1.00 90.00 534 ASP A O 1
ATOM 3978 N N . ALA A 1 535 ? -16.628 4.676 12.764 1.00 85.31 535 ALA A N 1
ATOM 3979 C CA . ALA A 1 535 ? -15.948 5.059 14.004 1.00 85.31 535 ALA A CA 1
ATOM 3980 C C . ALA A 1 535 ? -16.803 5.983 14.904 1.00 85.31 535 ALA A C 1
ATOM 3982 O O . ALA A 1 535 ? -16.841 5.817 16.124 1.00 85.31 535 ALA A O 1
ATOM 3983 N N . VAL A 1 536 ? -17.574 6.914 14.324 1.00 93.00 536 VAL A N 1
ATOM 3984 C CA . VAL A 1 536 ? -18.573 7.698 15.083 1.00 93.00 536 VAL A CA 1
ATOM 3985 C C . VAL A 1 536 ? -19.747 6.823 15.542 1.00 93.00 536 VAL A C 1
ATOM 3987 O O . VAL A 1 536 ? -20.316 7.067 16.608 1.00 93.00 536 VAL A O 1
ATOM 3990 N N . GLY A 1 537 ? -20.101 5.785 14.778 1.00 90.19 537 GLY A N 1
ATOM 3991 C CA . GLY A 1 537 ? -21.148 4.821 15.121 1.00 90.19 537 GLY A CA 1
ATOM 3992 C C . GLY A 1 537 ? -20.863 4.039 16.404 1.00 90.19 537 GLY A C 1
ATOM 3993 O O . GLY A 1 537 ? -21.773 3.852 17.217 1.00 90.19 537 GLY A O 1
ATOM 3994 N N . GLU A 1 538 ? -19.605 3.660 16.638 1.00 90.88 538 GLU A N 1
ATOM 3995 C CA . GLU A 1 538 ? -19.182 3.046 17.903 1.00 90.88 538 GLU A CA 1
ATOM 3996 C C . GLU A 1 538 ? -19.470 3.979 19.088 1.00 90.88 538 GLU A C 1
ATOM 3998 O O . GLU A 1 538 ? -20.161 3.592 20.037 1.00 90.88 538 GLU A O 1
ATOM 4003 N N . ILE A 1 539 ? -19.038 5.244 19.003 1.00 89.38 539 ILE A N 1
ATOM 4004 C CA . ILE A 1 539 ? -19.274 6.259 20.043 1.00 89.38 539 ILE A CA 1
ATOM 4005 C C . ILE A 1 539 ? -20.782 6.500 20.239 1.00 89.38 539 ILE A C 1
ATOM 4007 O O . ILE A 1 539 ? -21.252 6.550 21.383 1.00 89.38 539 ILE A O 1
ATOM 4011 N N . ALA A 1 540 ? -21.560 6.586 19.155 1.00 89.81 540 ALA A N 1
ATOM 4012 C CA . ALA A 1 540 ? -23.013 6.773 19.189 1.00 89.81 540 ALA A CA 1
ATOM 4013 C C . ALA A 1 540 ? -23.733 5.673 19.987 1.00 89.81 540 ALA A C 1
ATOM 4015 O O . ALA A 1 540 ? -24.573 5.983 20.841 1.00 89.81 540 ALA A O 1
ATOM 4016 N N . SER A 1 541 ? -23.338 4.406 19.802 1.00 87.12 541 SER A N 1
ATOM 4017 C CA . SER A 1 541 ? -23.910 3.269 20.537 1.00 87.12 541 SER A CA 1
ATOM 4018 C C . SER A 1 541 ? -23.772 3.427 22.062 1.00 87.12 541 SER A C 1
ATOM 4020 O O . SER A 1 541 ? -24.728 3.202 22.813 1.00 87.12 541 SER A O 1
ATOM 4022 N N . THR A 1 542 ? -22.619 3.922 22.532 1.00 87.56 542 THR A N 1
ATOM 4023 C CA . THR A 1 542 ? -22.365 4.152 23.965 1.00 87.56 542 THR A CA 1
ATOM 4024 C C . THR A 1 542 ? -23.216 5.293 24.530 1.00 87.56 542 THR A C 1
ATOM 4026 O O . THR A 1 542 ? -23.694 5.204 25.664 1.00 87.56 542 THR A O 1
ATOM 4029 N N . CYS A 1 543 ? -23.473 6.338 23.734 1.00 87.19 543 CYS A N 1
ATOM 4030 C CA . CYS A 1 543 ? -24.311 7.472 24.128 1.00 87.19 543 CYS A CA 1
ATOM 4031 C C . CYS A 1 543 ? -25.761 7.025 24.369 1.00 87.19 543 CYS A C 1
ATOM 4033 O O . CYS A 1 543 ? -26.339 7.305 25.424 1.00 87.19 543 CYS A O 1
ATOM 4035 N N . GLN A 1 544 ? -26.330 6.269 23.423 1.00 76.62 544 GLN A N 1
ATOM 4036 C CA . GLN A 1 544 ? -27.697 5.753 23.521 1.00 76.62 544 GLN A CA 1
ATOM 4037 C C . GLN A 1 544 ? -27.856 4.816 24.736 1.00 76.62 544 GLN A C 1
ATOM 4039 O O . GLN A 1 544 ? -28.809 4.958 25.510 1.00 76.62 544 GLN A O 1
ATOM 4044 N N . ALA A 1 545 ? -26.878 3.935 24.984 1.00 75.75 545 ALA A N 1
ATOM 4045 C CA . ALA A 1 545 ? -26.854 3.070 26.165 1.00 75.75 545 ALA A CA 1
ATOM 4046 C C . ALA A 1 545 ? -26.795 3.860 27.491 1.00 75.75 545 ALA A C 1
ATOM 4048 O O . ALA A 1 545 ? -27.533 3.548 28.431 1.00 75.75 545 ALA A O 1
ATOM 4049 N N . ALA A 1 546 ? -25.970 4.910 27.572 1.00 71.94 546 ALA A N 1
ATOM 4050 C CA . ALA A 1 546 ? -25.846 5.749 28.766 1.00 71.94 546 ALA A CA 1
ATOM 4051 C C . ALA A 1 546 ? -27.142 6.518 29.090 1.00 71.94 546 ALA A C 1
ATOM 4053 O O . ALA A 1 546 ? -27.534 6.621 30.258 1.00 71.94 546 ALA A O 1
ATOM 4054 N N . VAL A 1 547 ? -27.853 7.014 28.070 1.00 73.81 547 VAL A N 1
ATOM 4055 C CA . VAL A 1 547 ? -29.167 7.657 28.245 1.00 73.81 547 VAL A CA 1
ATOM 4056 C C . VAL A 1 547 ? -30.218 6.643 28.719 1.00 73.81 547 VAL A C 1
ATOM 4058 O O . VAL A 1 547 ? -30.952 6.930 29.667 1.00 73.81 547 VAL A O 1
ATOM 4061 N N . ALA A 1 548 ? -30.247 5.437 28.142 1.00 67.69 548 ALA A N 1
ATOM 4062 C CA . ALA A 1 548 ? -31.198 4.378 28.498 1.00 67.69 548 ALA A CA 1
ATOM 4063 C C . ALA A 1 548 ? -31.020 3.810 29.924 1.00 67.69 548 ALA A C 1
ATOM 4065 O O . ALA A 1 548 ? -31.963 3.257 30.497 1.00 67.69 548 ALA A O 1
ATOM 4066 N N . GLN A 1 549 ? -29.833 3.939 30.523 1.00 63.16 549 GLN A N 1
ATOM 4067 C CA . GLN A 1 549 ? -29.619 3.612 31.938 1.00 63.16 549 GLN A CA 1
ATOM 4068 C C . GLN A 1 549 ? -30.150 4.716 32.863 1.00 63.16 549 GLN A C 1
ATOM 4070 O O . GLN A 1 549 ? -30.779 4.423 33.879 1.00 63.16 549 GLN A O 1
ATOM 4075 N N . ASN A 1 550 ? -29.957 5.988 32.500 1.00 57.94 550 ASN A N 1
ATOM 4076 C CA . ASN A 1 550 ? -30.281 7.141 33.347 1.00 57.94 550 ASN A CA 1
ATOM 4077 C C . ASN A 1 550 ? -31.796 7.451 33.432 1.00 57.94 550 ASN A C 1
ATOM 4079 O O . ASN A 1 550 ? -32.204 8.300 34.223 1.00 57.94 550 ASN A O 1
ATOM 4083 N N . THR A 1 551 ? -32.636 6.781 32.638 1.00 58.25 551 THR A N 1
ATOM 4084 C CA . THR A 1 551 ? -34.109 6.839 32.728 1.00 58.25 551 THR A CA 1
ATOM 4085 C C . THR A 1 551 ? -34.707 5.764 33.640 1.00 58.25 551 THR A C 1
ATOM 4087 O O . THR A 1 551 ? -35.885 5.849 33.998 1.00 58.25 551 THR A O 1
ATOM 4090 N N . ARG A 1 552 ? -33.919 4.768 34.073 1.00 54.72 552 ARG A N 1
ATOM 4091 C CA . ARG A 1 552 ? -34.378 3.744 35.020 1.00 54.72 552 ARG A CA 1
ATOM 4092 C C . ARG A 1 552 ? -34.498 4.356 36.414 1.00 54.72 552 ARG A C 1
ATOM 4094 O O . ARG A 1 552 ? -33.501 4.598 37.091 1.00 54.72 552 ARG A O 1
ATOM 4101 N N . ARG A 1 553 ? -35.737 4.596 36.855 1.00 49.34 553 ARG A N 1
ATOM 4102 C CA . ARG A 1 553 ? -36.038 5.002 38.236 1.00 49.34 553 ARG A CA 1
ATOM 4103 C C . ARG A 1 553 ? -35.427 3.966 39.197 1.00 49.34 553 ARG A C 1
ATOM 4105 O O . ARG A 1 553 ? -35.653 2.776 38.976 1.00 49.34 553 ARG A O 1
ATOM 4112 N N . PRO A 1 554 ? -34.679 4.370 40.243 1.00 58.09 554 PRO A N 1
ATOM 4113 C CA . PRO A 1 554 ? -34.154 3.410 41.207 1.00 58.09 554 PRO A CA 1
ATOM 4114 C C . PRO A 1 554 ? -35.314 2.648 41.871 1.00 58.09 554 PRO A C 1
ATOM 4116 O O . PRO A 1 554 ? -36.375 3.249 42.090 1.00 58.09 554 PRO A O 1
ATOM 4119 N N . PRO A 1 555 ? -35.138 1.353 42.196 1.00 57.72 555 PRO A N 1
ATOM 4120 C CA . PRO A 1 555 ? -36.145 0.607 42.939 1.00 57.72 555 PRO A CA 1
ATOM 4121 C C . PRO A 1 555 ? -36.425 1.291 44.289 1.00 57.72 555 PRO A C 1
ATOM 4123 O O . PRO A 1 555 ? -35.541 1.965 44.836 1.00 57.72 555 PRO A O 1
ATOM 4126 N N . PRO A 1 556 ? -37.649 1.159 44.837 1.00 58.47 556 PRO A N 1
ATOM 4127 C CA . PRO A 1 556 ? -37.927 1.626 46.189 1.00 58.47 556 PRO A CA 1
ATOM 4128 C C . PRO A 1 556 ? -36.952 0.949 47.158 1.00 58.47 556 PRO A C 1
ATOM 4130 O O . PRO A 1 556 ? -36.688 -0.243 47.038 1.00 58.47 556 PRO A O 1
ATOM 4133 N N . ARG A 1 557 ? -36.392 1.715 48.100 1.00 60.72 557 ARG A N 1
ATOM 4134 C CA . ARG A 1 557 ? -35.487 1.153 49.109 1.00 60.72 557 ARG A CA 1
ATOM 4135 C C . ARG A 1 557 ? -36.270 0.217 50.021 1.00 60.72 557 ARG A C 1
ATOM 4137 O O . ARG A 1 557 ? -37.266 0.647 50.603 1.00 60.72 557 ARG A O 1
ATOM 4144 N N . ASP A 1 558 ? -35.778 -1.005 50.179 1.00 60.62 558 ASP A N 1
ATOM 4145 C CA . ASP A 1 558 ? -36.285 -1.937 51.180 1.00 60.62 558 ASP A CA 1
ATOM 4146 C C . ASP A 1 558 ? -36.190 -1.335 52.596 1.00 60.62 558 ASP A C 1
ATOM 4148 O O . ASP A 1 558 ? -35.280 -0.540 52.879 1.00 60.62 558 ASP A O 1
ATOM 4152 N N . PRO A 1 559 ? -37.124 -1.676 53.503 1.00 56.78 559 PRO A N 1
ATOM 4153 C CA . PRO A 1 559 ? -37.046 -1.245 54.891 1.00 56.78 559 PRO A CA 1
ATOM 4154 C C . PRO A 1 559 ? -35.779 -1.814 55.558 1.00 56.78 559 PRO A C 1
ATOM 4156 O O . PRO A 1 559 ? -35.395 -2.952 55.280 1.00 56.78 559 PRO A O 1
ATOM 4159 N N . PRO A 1 560 ? -35.115 -1.052 56.447 1.00 52.41 560 PRO A N 1
ATOM 4160 C CA . PRO A 1 560 ? -33.874 -1.499 57.066 1.00 52.41 560 PRO A CA 1
ATOM 4161 C C . PRO A 1 560 ? -34.109 -2.736 57.953 1.00 52.41 560 PRO A C 1
ATOM 4163 O O . PRO A 1 560 ? -35.097 -2.764 58.695 1.00 52.41 560 PRO A O 1
ATOM 4166 N N . PRO A 1 561 ? -33.205 -3.734 57.931 1.00 51.03 561 PRO A N 1
ATOM 4167 C CA . PRO A 1 561 ? -33.305 -4.901 58.801 1.00 51.03 561 PRO A CA 1
ATOM 4168 C C . PRO A 1 561 ? -33.159 -4.517 60.288 1.00 51.03 561 PRO A C 1
ATOM 4170 O O . PRO A 1 561 ? -32.583 -3.469 60.610 1.00 51.03 561 PRO A O 1
ATOM 4173 N N . PRO A 1 562 ? -33.670 -5.352 61.215 1.00 49.88 562 PRO A N 1
ATOM 4174 C CA . PRO A 1 562 ? -33.480 -5.154 62.650 1.00 49.88 562 PRO A CA 1
ATOM 4175 C C . PRO A 1 562 ? -31.993 -5.205 63.039 1.00 49.88 562 PRO A C 1
ATOM 4177 O O . PRO A 1 562 ? -31.158 -5.746 62.317 1.00 49.88 562 PRO A O 1
ATOM 4180 N N . ARG A 1 563 ? -31.657 -4.609 64.189 1.00 45.28 563 ARG A N 1
ATOM 4181 C CA . ARG A 1 563 ? -30.279 -4.528 64.694 1.00 45.28 563 ARG A CA 1
ATOM 4182 C C . ARG A 1 563 ? -29.973 -5.678 65.648 1.00 45.28 563 ARG A C 1
ATOM 4184 O O . ARG A 1 563 ? -30.645 -5.796 66.670 1.00 45.28 563 ARG A O 1
ATOM 4191 N N . ASP A 1 564 ? -28.905 -6.411 65.362 1.00 44.78 564 ASP A N 1
ATOM 4192 C CA . ASP A 1 564 ? -28.327 -7.415 66.257 1.00 44.78 564 ASP A CA 1
ATOM 4193 C C . ASP A 1 564 ? -27.253 -6.824 67.210 1.00 44.78 564 ASP A C 1
ATOM 4195 O O . ASP A 1 564 ? -26.747 -5.720 66.969 1.00 44.78 564 ASP A O 1
ATOM 4199 N N . PRO A 1 565 ? -26.947 -7.503 68.338 1.00 44.47 565 PRO A N 1
ATOM 4200 C CA . PRO A 1 565 ? -26.066 -7.001 69.404 1.00 44.47 565 PRO A CA 1
ATOM 4201 C C . PRO A 1 565 ? -24.553 -6.972 69.056 1.00 44.47 565 PRO A C 1
ATOM 4203 O O . PRO A 1 565 ? -24.124 -7.584 68.079 1.00 44.47 565 PRO A O 1
ATOM 4206 N N . PRO A 1 566 ? -23.725 -6.251 69.850 1.00 40.69 566 PRO A N 1
ATOM 4207 C CA . PRO A 1 566 ? -22.297 -6.024 69.574 1.00 40.69 566 PRO A CA 1
ATOM 4208 C C . PRO A 1 566 ? -21.400 -7.283 69.675 1.00 40.69 566 PRO A C 1
ATOM 4210 O O . PRO A 1 566 ? -21.791 -8.275 70.292 1.00 40.69 566 PRO A O 1
ATOM 4213 N N . PRO A 1 567 ? -20.191 -7.249 69.072 1.00 46.66 567 PRO A N 1
ATOM 4214 C CA . PRO A 1 567 ? -19.478 -8.450 68.633 1.00 46.66 567 PRO A CA 1
ATOM 4215 C C . PRO A 1 567 ? -18.628 -9.135 69.712 1.00 46.66 567 PRO A C 1
ATOM 4217 O O . PRO A 1 567 ? -18.192 -8.518 70.684 1.00 46.66 567 PRO A O 1
ATOM 4220 N N . GLN A 1 568 ? -18.291 -10.403 69.455 1.00 34.84 568 GLN A N 1
ATOM 4221 C CA . GLN A 1 568 ? -17.127 -11.069 70.045 1.00 34.84 568 GLN A CA 1
ATOM 4222 C C . GLN A 1 568 ? -15.974 -11.110 69.035 1.00 34.84 568 GLN A C 1
ATOM 4224 O O . GLN A 1 568 ? -16.199 -11.183 67.828 1.00 34.84 568 GLN A O 1
ATOM 4229 N N . ASN A 1 569 ? -14.743 -11.026 69.542 1.00 35.41 569 ASN A N 1
ATOM 4230 C CA . ASN A 1 569 ? -13.524 -10.917 68.743 1.00 35.41 569 ASN A CA 1
ATOM 4231 C C . ASN A 1 569 ? -12.775 -12.254 68.677 1.00 35.41 569 ASN A C 1
ATOM 4233 O O . ASN A 1 569 ? -12.473 -12.825 69.725 1.00 35.41 569 ASN A O 1
ATOM 4237 N N . THR A 1 570 ? -12.402 -12.698 67.475 1.00 36.88 570 THR A N 1
ATOM 4238 C CA . THR A 1 570 ? -11.437 -13.791 67.267 1.00 36.88 570 THR A CA 1
ATOM 4239 C C . THR A 1 570 ? -10.580 -13.519 66.035 1.00 36.88 570 THR A C 1
ATOM 4241 O O . THR A 1 570 ? -11.042 -13.674 64.905 1.00 36.88 570 THR A O 1
ATOM 4244 N N . ASP A 1 571 ? -9.318 -13.161 66.252 1.00 34.12 571 ASP A N 1
ATOM 4245 C CA . ASP A 1 571 ? -8.303 -13.096 65.204 1.00 34.12 571 ASP A CA 1
ATOM 4246 C C . ASP A 1 571 ? -7.949 -14.498 64.680 1.00 34.12 571 ASP A C 1
ATOM 4248 O O . ASP A 1 571 ? -7.551 -15.360 65.469 1.00 34.12 571 ASP A O 1
ATOM 4252 N N . ASN A 1 572 ? -8.006 -14.709 63.358 1.00 33.91 572 ASN A N 1
ATOM 4253 C CA . ASN A 1 572 ? -6.894 -15.272 62.570 1.00 33.91 572 ASN A CA 1
ATOM 4254 C C . ASN A 1 572 ? -7.221 -15.445 61.077 1.00 33.91 572 ASN A C 1
ATOM 4256 O O . ASN A 1 572 ? -8.380 -15.517 60.685 1.00 33.91 572 ASN A O 1
ATOM 4260 N N . GLY A 1 573 ? -6.166 -15.648 60.279 1.00 29.41 573 GLY A N 1
ATOM 4261 C CA . GLY A 1 573 ? -6.261 -16.369 59.004 1.00 29.41 573 GLY A CA 1
ATOM 4262 C C . GLY A 1 573 ? -6.265 -15.500 57.749 1.00 29.41 573 GLY A C 1
ATOM 4263 O O . GLY A 1 573 ? -7.312 -15.219 57.176 1.00 29.41 573 GLY A O 1
ATOM 4264 N N . SER A 1 574 ? -5.071 -15.166 57.255 1.00 34.03 574 SER A N 1
ATOM 4265 C CA . SER A 1 574 ? -4.903 -14.757 55.857 1.00 34.03 574 SER A CA 1
ATOM 4266 C C . SER A 1 574 ? -5.144 -15.948 54.923 1.00 34.03 574 SER A C 1
ATOM 4268 O O . SER A 1 574 ? -4.509 -16.990 55.089 1.00 34.03 574 SER A O 1
ATOM 4270 N N . SER A 1 575 ? -6.008 -15.783 53.921 1.00 31.67 575 SER A N 1
ATOM 4271 C CA . SER A 1 575 ? -5.945 -16.532 52.661 1.00 31.67 575 SER A CA 1
ATOM 4272 C C . SER A 1 575 ? -6.627 -15.730 51.547 1.00 31.67 575 SER A C 1
ATOM 4274 O O . SER A 1 575 ? -7.555 -14.964 51.809 1.00 31.67 575 SER A O 1
ATOM 4276 N N . GLY A 1 576 ? -6.127 -15.851 50.317 1.00 34.47 576 GLY A N 1
ATOM 4277 C CA . GLY A 1 576 ? -6.565 -15.035 49.180 1.00 34.47 576 GLY A CA 1
ATOM 4278 C C . GLY A 1 576 ? -7.889 -15.489 48.560 1.00 34.47 576 GLY A C 1
ATOM 4279 O O . GLY A 1 576 ? -8.326 -16.620 48.757 1.00 34.47 576 GLY A O 1
ATOM 4280 N N . ASN A 1 577 ? -8.500 -14.615 47.755 1.00 30.03 577 ASN A N 1
ATOM 4281 C CA . ASN A 1 577 ? -9.698 -14.941 46.977 1.00 30.03 577 ASN A CA 1
ATOM 4282 C C . ASN A 1 577 ? -9.593 -14.402 45.536 1.00 30.03 577 ASN A C 1
ATOM 4284 O O . ASN A 1 577 ? -10.318 -13.492 45.132 1.00 30.03 577 ASN A O 1
ATOM 4288 N N . ASN A 1 578 ? -8.642 -14.948 44.770 1.00 33.31 578 ASN A N 1
ATOM 4289 C CA . ASN A 1 578 ? -8.496 -14.654 43.345 1.00 33.31 578 ASN A CA 1
ATOM 4290 C C . ASN A 1 578 ? -9.525 -15.461 42.542 1.00 33.31 578 ASN A C 1
ATOM 4292 O O . ASN A 1 578 ? -9.283 -16.616 42.191 1.00 33.31 578 ASN A O 1
ATOM 4296 N N . ASN A 1 579 ? -10.655 -14.833 42.212 1.00 35.69 579 ASN A N 1
ATOM 4297 C CA . ASN A 1 579 ? -11.626 -15.376 41.260 1.00 35.69 579 ASN A CA 1
ATOM 4298 C C . ASN A 1 579 ? -11.072 -15.319 39.824 1.00 35.69 579 ASN A C 1
ATOM 4300 O O . ASN A 1 579 ? -11.458 -14.460 39.029 1.00 35.69 579 ASN A O 1
ATOM 4304 N N . ASN A 1 580 ? -10.181 -16.251 39.482 1.00 37.25 580 ASN A N 1
ATOM 4305 C CA . ASN A 1 580 ? -9.839 -16.528 38.090 1.00 37.25 580 ASN A CA 1
ATOM 4306 C C . ASN A 1 580 ? -11.060 -17.120 37.373 1.00 37.25 580 ASN A C 1
ATOM 4308 O O . ASN A 1 580 ? -11.619 -18.121 37.816 1.00 37.25 580 ASN A O 1
ATOM 4312 N N . ASN A 1 581 ? -11.432 -16.539 36.231 1.00 35.00 581 ASN A N 1
ATOM 4313 C CA . ASN A 1 581 ? -12.337 -17.160 35.268 1.00 35.00 581 ASN A CA 1
ATOM 4314 C C . ASN A 1 581 ? -11.605 -17.263 33.923 1.00 35.00 581 ASN A C 1
ATOM 4316 O O . ASN A 1 581 ? -11.098 -16.265 33.411 1.00 35.00 581 ASN A O 1
ATOM 4320 N N . SER A 1 582 ? -11.463 -18.478 33.400 1.00 39.72 582 SER A N 1
ATOM 4321 C CA . SER A 1 582 ? -10.392 -18.811 32.455 1.00 39.72 582 SER A CA 1
ATOM 4322 C C . SER A 1 582 ? -10.753 -18.584 30.987 1.00 39.72 582 SER A C 1
ATOM 4324 O O . SER A 1 582 ? -11.731 -19.144 30.501 1.00 39.72 582 SER A O 1
ATOM 4326 N N . ARG A 1 583 ? -9.872 -17.892 30.247 1.00 37.81 583 ARG A N 1
ATOM 4327 C CA . ARG A 1 583 ? -9.694 -18.019 28.783 1.00 37.81 583 ARG A CA 1
ATOM 4328 C C . ARG A 1 583 ? -8.301 -17.526 28.357 1.00 37.81 583 ARG A C 1
ATOM 4330 O O . ARG A 1 583 ? -8.146 -16.364 28.010 1.00 37.81 583 ARG A O 1
ATOM 4337 N N . GLY A 1 584 ? -7.300 -18.412 28.392 1.00 50.88 584 GLY A N 1
ATOM 4338 C CA . GLY A 1 584 ? -6.008 -18.308 27.679 1.00 50.88 584 GLY A CA 1
ATOM 4339 C C . GLY A 1 584 ? -5.021 -17.173 28.023 1.00 50.88 584 GLY A C 1
ATOM 4340 O O . GLY A 1 584 ? -3.825 -17.355 27.827 1.00 50.88 584 GLY A O 1
ATOM 4341 N N . GLY A 1 585 ? -5.478 -16.021 28.513 1.00 63.75 585 GLY A N 1
ATOM 4342 C CA . GLY A 1 585 ? -4.641 -14.849 28.774 1.00 63.75 585 GLY A CA 1
ATOM 4343 C C . GLY A 1 585 ? -3.923 -14.882 30.124 1.00 63.75 585 GLY A C 1
ATOM 4344 O O . GLY A 1 585 ? -4.413 -15.465 31.092 1.00 63.75 585 GLY A O 1
ATOM 4345 N N . LYS A 1 586 ? -2.781 -14.187 30.189 1.00 82.31 586 LYS A N 1
ATOM 4346 C CA . LYS A 1 586 ? -2.090 -13.853 31.444 1.00 82.31 586 LYS A CA 1
ATOM 4347 C C . LYS A 1 586 ? -2.992 -12.980 32.321 1.00 82.31 586 LYS A C 1
ATOM 4349 O O . LYS A 1 586 ? -3.730 -12.136 31.810 1.00 82.31 586 LYS A O 1
ATOM 4354 N N . SER A 1 587 ? -2.921 -13.160 33.635 1.00 93.38 587 SER A N 1
ATOM 4355 C CA . SER A 1 587 ? -3.642 -12.314 34.587 1.00 93.38 587 SER A CA 1
ATOM 4356 C C . SER A 1 587 ? -3.104 -10.879 34.585 1.00 93.38 587 SER A C 1
ATOM 4358 O O . SER A 1 587 ? -1.982 -10.608 34.154 1.00 93.38 587 SER A O 1
ATOM 4360 N N . PHE A 1 588 ? -3.897 -9.940 35.110 1.00 93.81 588 PHE A N 1
ATOM 4361 C CA . PHE A 1 588 ? -3.471 -8.545 35.237 1.00 93.81 588 PHE A CA 1
ATOM 4362 C C . PHE A 1 588 ? -2.155 -8.403 36.019 1.00 93.81 588 PHE A C 1
ATOM 4364 O O . PHE A 1 588 ? -1.304 -7.608 35.630 1.00 93.81 588 PHE A O 1
ATOM 4371 N N . ASP A 1 589 ? -1.988 -9.151 37.113 1.00 93.62 589 ASP A N 1
ATOM 4372 C CA . ASP A 1 589 ? -0.829 -8.997 37.995 1.00 93.62 589 ASP A CA 1
ATOM 4373 C C . ASP A 1 589 ? 0.448 -9.577 37.347 1.00 93.62 589 ASP A C 1
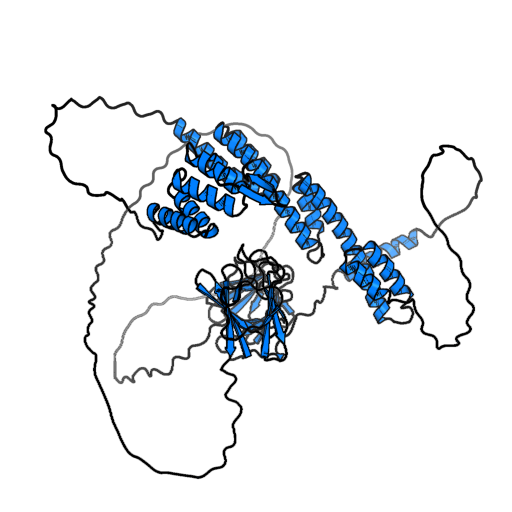ATOM 4375 O O . ASP A 1 589 ? 1.519 -8.985 37.474 1.00 93.62 589 ASP A O 1
ATOM 4379 N N . GLU A 1 590 ? 0.332 -10.652 36.553 1.00 93.44 590 GLU A N 1
ATOM 4380 C CA . GLU A 1 590 ? 1.422 -11.179 35.709 1.00 93.44 590 GLU A CA 1
ATOM 4381 C C . GLU A 1 590 ? 1.801 -10.202 34.584 1.00 93.44 590 GLU A C 1
ATOM 4383 O O . GLU A 1 590 ? 2.983 -9.923 34.374 1.00 93.44 590 GLU A O 1
ATOM 4388 N N . LEU A 1 591 ? 0.808 -9.635 33.886 1.00 93.94 591 LEU A N 1
ATOM 4389 C CA . LEU A 1 591 ? 1.031 -8.624 32.845 1.00 93.94 591 LEU A CA 1
ATOM 4390 C C . LEU A 1 591 ? 1.713 -7.374 33.408 1.00 93.94 591 LEU A C 1
ATOM 4392 O O . LEU A 1 591 ? 2.614 -6.831 32.770 1.00 93.94 591 LEU A O 1
ATOM 4396 N N . LEU A 1 592 ? 1.313 -6.928 34.602 1.00 96.38 592 LEU A N 1
ATOM 4397 C CA . LEU A 1 592 ? 1.908 -5.772 35.263 1.00 96.38 592 LEU A CA 1
ATOM 4398 C C . LEU A 1 592 ? 3.352 -6.054 35.706 1.00 96.38 592 LEU A C 1
ATOM 4400 O O . LEU A 1 592 ? 4.224 -5.219 35.468 1.00 96.38 592 LEU A O 1
ATOM 4404 N N . ALA A 1 593 ? 3.618 -7.231 36.282 1.00 96.12 593 ALA A N 1
ATOM 4405 C CA . ALA A 1 593 ? 4.962 -7.645 36.682 1.00 96.12 593 ALA A CA 1
ATOM 4406 C C . ALA A 1 593 ? 5.915 -7.749 35.478 1.00 96.12 593 ALA A C 1
ATOM 4408 O O . ALA A 1 593 ? 6.989 -7.146 35.487 1.00 96.12 593 ALA A O 1
ATOM 4409 N N . GLU A 1 594 ? 5.508 -8.416 34.391 1.00 94.50 594 GLU A N 1
ATOM 4410 C CA . GLU A 1 594 ? 6.328 -8.468 33.174 1.00 94.50 594 GLU A CA 1
ATOM 4411 C C . GLU A 1 594 ? 6.489 -7.091 32.507 1.00 94.50 594 GLU A C 1
ATOM 4413 O O . GLU A 1 594 ? 7.521 -6.839 31.881 1.00 94.50 594 GLU A O 1
ATOM 4418 N N . ALA A 1 595 ? 5.502 -6.192 32.618 1.00 93.62 595 ALA A N 1
ATOM 4419 C CA . ALA A 1 595 ? 5.613 -4.827 32.104 1.00 93.62 595 ALA A CA 1
ATOM 4420 C C . ALA A 1 595 ? 6.629 -4.001 32.907 1.00 93.62 595 ALA A C 1
ATOM 4422 O O . ALA A 1 595 ? 7.411 -3.250 32.320 1.00 93.62 595 ALA A O 1
ATOM 4423 N N . GLU A 1 596 ? 6.655 -4.160 34.234 1.00 95.62 596 GLU A N 1
ATOM 4424 C CA . GLU A 1 596 ? 7.684 -3.570 35.085 1.00 95.62 596 GLU A CA 1
ATOM 4425 C C . GLU A 1 596 ? 9.076 -4.113 34.766 1.00 95.62 596 GLU A C 1
ATOM 4427 O O . GLU A 1 596 ? 10.009 -3.327 34.625 1.00 95.62 596 GLU A O 1
ATOM 4432 N N . ASP A 1 597 ? 9.235 -5.431 34.647 1.00 94.19 597 ASP A N 1
ATOM 4433 C CA . ASP A 1 597 ? 10.543 -6.046 34.410 1.00 94.19 597 ASP A CA 1
ATOM 4434 C C . ASP A 1 597 ? 11.063 -5.745 33.001 1.00 94.19 597 ASP A C 1
ATOM 4436 O O . ASP A 1 597 ? 12.243 -5.435 32.831 1.00 94.19 597 ASP A O 1
ATOM 4440 N N . ALA A 1 598 ? 10.178 -5.681 32.002 1.00 84.75 598 ALA A N 1
ATOM 4441 C CA . ALA A 1 598 ? 10.515 -5.143 30.689 1.00 84.75 598 ALA A CA 1
ATOM 4442 C C . ALA A 1 598 ? 10.919 -3.658 30.746 1.00 84.75 598 ALA A C 1
ATOM 4444 O O . ALA A 1 598 ? 11.786 -3.247 29.979 1.00 84.75 598 ALA A O 1
ATOM 4445 N N . GLN A 1 599 ? 10.344 -2.847 31.644 1.00 92.56 599 GLN A N 1
ATOM 4446 C CA . GLN A 1 599 ? 10.754 -1.449 31.818 1.00 92.56 599 GLN A CA 1
ATOM 4447 C C . GLN A 1 599 ? 12.090 -1.317 32.572 1.00 92.56 599 GLN A C 1
ATOM 4449 O O . GLN A 1 599 ? 12.896 -0.463 32.211 1.00 92.56 599 GLN A O 1
ATOM 4454 N N . LYS A 1 600 ? 12.358 -2.172 33.571 1.00 92.25 600 LYS A N 1
ATOM 4455 C CA . LYS A 1 600 ? 13.651 -2.258 34.284 1.00 92.25 600 LYS A CA 1
ATOM 4456 C C . LYS A 1 600 ? 14.783 -2.706 33.350 1.00 92.25 600 LYS A C 1
ATOM 4458 O O . LYS A 1 600 ? 15.904 -2.236 33.493 1.00 92.25 600 LYS A O 1
ATOM 4463 N N . ALA A 1 601 ? 14.477 -3.575 32.385 1.00 89.62 601 ALA A N 1
ATOM 4464 C CA . ALA A 1 601 ? 15.396 -4.048 31.348 1.00 89.62 601 ALA A CA 1
ATOM 4465 C C . ALA A 1 601 ? 15.477 -3.130 30.106 1.00 89.62 601 ALA A C 1
ATOM 4467 O O . ALA A 1 601 ? 16.017 -3.541 29.082 1.00 89.62 601 ALA A O 1
ATOM 4468 N N . GLU A 1 602 ? 14.897 -1.924 30.157 1.00 89.94 602 GLU A N 1
ATOM 4469 C CA . GLU A 1 602 ? 14.841 -0.945 29.054 1.00 89.94 602 GLU A CA 1
ATOM 4470 C C . GLU A 1 602 ? 14.185 -1.448 27.746 1.00 89.94 602 GLU A C 1
ATOM 4472 O O . GLU A 1 602 ? 14.226 -0.795 26.701 1.00 89.94 602 GLU A O 1
ATOM 4477 N N . LEU A 1 603 ? 13.473 -2.577 27.800 1.00 83.94 603 LEU A N 1
ATOM 4478 C CA . LEU A 1 603 ? 12.692 -3.152 26.704 1.00 83.94 603 LEU A CA 1
ATOM 4479 C C . LEU A 1 603 ? 11.348 -2.421 26.558 1.00 83.94 603 LEU A C 1
ATOM 4481 O O . LEU A 1 603 ? 10.274 -3.029 26.591 1.00 83.94 603 LEU A O 1
ATOM 4485 N N . TYR A 1 604 ? 11.391 -1.098 26.383 1.00 88.94 604 TYR A N 1
ATOM 4486 C CA . TYR A 1 604 ? 10.219 -0.218 26.409 1.00 88.94 604 TYR A CA 1
ATOM 4487 C C . TYR A 1 604 ? 9.124 -0.631 25.404 1.00 88.94 604 TYR A C 1
ATOM 4489 O O . TYR A 1 604 ? 7.934 -0.501 25.696 1.00 88.94 604 TYR A O 1
ATOM 4497 N N . GLY A 1 605 ? 9.490 -1.212 24.254 1.00 80.88 605 GLY A N 1
ATOM 4498 C CA . GLY A 1 605 ? 8.536 -1.793 23.299 1.00 80.88 605 GLY A CA 1
ATOM 4499 C C . GLY A 1 605 ? 7.732 -2.977 23.863 1.00 80.88 605 GLY A C 1
ATOM 4500 O O . GLY A 1 605 ? 6.523 -3.056 23.636 1.00 80.88 605 GLY A O 1
ATOM 4501 N N . LYS A 1 606 ? 8.367 -3.859 24.653 1.00 83.25 606 LYS A N 1
ATOM 4502 C CA . LYS A 1 606 ? 7.703 -4.957 25.379 1.00 83.25 606 LYS A CA 1
ATOM 4503 C C . LYS A 1 606 ? 6.891 -4.413 26.558 1.00 83.25 606 LYS A C 1
ATOM 4505 O O . LYS A 1 606 ? 5.716 -4.754 26.678 1.00 83.25 606 LYS A O 1
ATOM 4510 N N . ALA A 1 607 ? 7.465 -3.509 27.358 1.00 85.38 607 ALA A N 1
ATOM 4511 C CA . ALA A 1 607 ? 6.773 -2.878 28.487 1.00 85.38 607 ALA A CA 1
ATOM 4512 C C . ALA A 1 607 ? 5.458 -2.206 28.051 1.00 85.38 607 ALA A C 1
ATOM 4514 O O . ALA A 1 607 ? 4.415 -2.432 28.659 1.00 85.38 607 ALA A O 1
ATOM 4515 N N . ARG A 1 608 ? 5.486 -1.465 26.930 1.00 93.31 608 ARG A N 1
ATOM 4516 C CA . ARG A 1 608 ? 4.315 -0.799 26.336 1.00 93.31 608 ARG A CA 1
ATOM 4517 C C . ARG A 1 608 ? 3.250 -1.775 25.812 1.00 93.31 608 ARG A C 1
ATOM 4519 O O . ARG A 1 608 ? 2.072 -1.429 25.849 1.00 93.31 608 ARG A O 1
ATOM 4526 N N . ARG A 1 609 ? 3.627 -2.958 25.300 1.00 88.19 609 ARG A N 1
ATOM 4527 C CA . ARG A 1 609 ? 2.653 -4.006 24.916 1.00 88.19 609 ARG A CA 1
ATOM 4528 C C . ARG A 1 609 ? 1.928 -4.532 26.163 1.00 88.19 609 ARG A C 1
ATOM 4530 O O . ARG A 1 609 ? 0.704 -4.492 26.221 1.00 88.19 609 ARG A O 1
ATOM 4537 N N . LEU A 1 610 ? 2.689 -4.928 27.181 1.00 89.25 610 LEU A N 1
ATOM 4538 C CA . LEU A 1 610 ? 2.165 -5.582 28.384 1.00 89.25 610 LEU A CA 1
ATOM 4539 C C . LEU A 1 610 ? 1.334 -4.655 29.281 1.00 89.25 610 LEU A C 1
ATOM 4541 O O . LEU A 1 610 ? 0.261 -5.051 29.728 1.00 89.25 610 LEU A O 1
ATOM 4545 N N . CYS A 1 611 ? 1.754 -3.402 29.496 1.00 93.56 611 CYS A N 1
ATOM 4546 C CA . CYS A 1 611 ? 0.913 -2.442 30.220 1.00 93.56 611 CYS A CA 1
ATOM 4547 C C . CYS A 1 611 ? -0.355 -2.070 29.433 1.00 93.56 611 CYS A C 1
ATOM 4549 O O . CYS A 1 611 ? -1.355 -1.717 30.047 1.00 93.56 611 CYS A O 1
ATOM 4551 N N . GLY A 1 612 ? -0.346 -2.182 28.097 1.00 90.06 612 GLY A N 1
ATOM 4552 C CA . GLY A 1 612 ? -1.544 -2.034 27.267 1.00 90.06 612 GLY A CA 1
ATOM 4553 C C . GLY A 1 612 ? -2.576 -3.114 27.589 1.00 90.06 612 GLY A C 1
ATOM 4554 O O . GLY A 1 612 ? -3.693 -2.791 27.981 1.00 90.06 612 GLY A O 1
ATOM 4555 N N . GLN A 1 613 ? -2.153 -4.379 27.562 1.00 88.50 613 GLN A N 1
ATOM 4556 C CA . GLN A 1 613 ? -2.980 -5.531 27.949 1.00 88.50 613 GLN A CA 1
ATOM 4557 C C . GLN A 1 613 ? -3.432 -5.452 29.421 1.00 88.50 613 GLN A C 1
ATOM 4559 O O . GLN A 1 613 ? -4.583 -5.737 29.747 1.00 88.50 613 GLN A O 1
ATOM 4564 N N . ALA A 1 614 ? -2.572 -4.980 30.331 1.00 93.56 614 ALA A N 1
ATOM 4565 C CA . ALA A 1 614 ? -2.965 -4.724 31.718 1.00 93.56 614 ALA A CA 1
ATOM 4566 C C . ALA A 1 614 ? -4.051 -3.628 31.824 1.00 93.56 614 ALA A C 1
ATOM 4568 O O . ALA A 1 614 ? -4.971 -3.744 32.635 1.00 93.56 614 ALA A O 1
ATOM 4569 N N . LEU A 1 615 ? -3.997 -2.586 30.986 1.00 93.06 615 LEU A N 1
ATOM 4570 C CA . LEU A 1 615 ? -5.034 -1.551 30.910 1.00 93.06 615 LEU A CA 1
ATOM 4571 C C . LEU A 1 615 ? -6.321 -2.036 30.228 1.00 93.06 615 LEU A C 1
ATOM 4573 O O . LEU A 1 615 ? -7.381 -1.518 30.554 1.00 93.06 615 LEU A O 1
ATOM 4577 N N . GLU A 1 616 ? -6.288 -3.039 29.355 1.00 89.12 616 GLU A N 1
ATOM 4578 C CA . GLU A 1 616 ? -7.515 -3.673 28.843 1.00 89.12 616 GLU A CA 1
ATOM 4579 C C . GLU A 1 616 ? -8.294 -4.368 29.977 1.00 89.12 616 GLU A C 1
ATOM 4581 O O . GLU A 1 616 ? -9.521 -4.289 30.022 1.00 89.12 616 GLU A O 1
ATOM 4586 N N . ILE A 1 617 ? -7.591 -4.954 30.958 1.00 90.75 617 ILE A N 1
ATOM 4587 C CA . ILE A 1 617 ? -8.207 -5.578 32.144 1.00 90.75 617 ILE A CA 1
ATOM 4588 C C . ILE A 1 617 ? -8.565 -4.540 33.231 1.00 90.75 617 ILE A C 1
ATOM 4590 O O . ILE A 1 617 ? -9.618 -4.644 33.862 1.00 90.75 617 ILE A O 1
ATOM 4594 N N . LYS A 1 618 ? -7.716 -3.528 33.475 1.00 93.38 618 LYS A N 1
ATOM 4595 C CA . LYS A 1 618 ? -7.961 -2.444 34.454 1.00 93.38 618 LYS A CA 1
ATOM 4596 C C . LYS A 1 618 ? -7.665 -1.052 33.844 1.00 93.38 618 LYS A C 1
ATOM 4598 O O . LYS A 1 618 ? -6.613 -0.479 34.136 1.00 93.38 618 LYS A O 1
ATOM 4603 N N . PRO A 1 619 ? -8.599 -0.429 33.089 1.00 86.94 619 PRO A N 1
ATOM 4604 C CA . PRO A 1 619 ? -8.354 0.787 32.278 1.00 86.94 619 PRO A CA 1
ATOM 4605 C C . PRO A 1 619 ? -7.891 2.069 32.985 1.00 86.94 619 PRO A C 1
ATOM 4607 O O . PRO A 1 619 ? -7.637 3.078 32.325 1.00 86.94 619 PRO A O 1
ATOM 4610 N N . ARG A 1 620 ? -7.813 2.073 34.318 1.00 88.06 620 ARG A N 1
ATOM 4611 C CA . ARG A 1 620 ? -7.349 3.210 35.131 1.00 88.06 620 ARG A CA 1
ATOM 4612 C C . ARG A 1 620 ? -6.378 2.804 36.243 1.00 88.06 620 ARG A C 1
ATOM 4614 O O . ARG A 1 620 ? -6.245 3.534 37.223 1.00 88.06 620 ARG A O 1
ATOM 4621 N N . ASP A 1 621 ? -5.705 1.660 36.112 1.00 95.69 621 ASP A N 1
ATOM 4622 C CA . ASP A 1 621 ? -4.677 1.284 37.081 1.00 95.69 621 ASP A CA 1
ATOM 4623 C C . ASP A 1 621 ? -3.504 2.297 37.080 1.00 95.69 621 ASP A C 1
ATOM 4625 O O . ASP A 1 621 ? -2.916 2.549 36.021 1.00 95.69 621 ASP A O 1
ATOM 4629 N N . PRO A 1 622 ? -3.132 2.893 38.233 1.00 91.50 622 PRO A N 1
ATOM 4630 C CA . PRO A 1 622 ? -2.102 3.930 38.278 1.00 91.50 622 PRO A CA 1
ATOM 4631 C C . PRO A 1 622 ? -0.696 3.458 37.887 1.00 91.50 622 PRO A C 1
ATOM 4633 O O . PRO A 1 622 ? 0.099 4.277 37.422 1.00 91.50 622 PRO A O 1
ATOM 4636 N N . GLN A 1 623 ? -0.368 2.178 38.090 1.00 93.88 623 GLN A N 1
ATOM 4637 C CA . GLN A 1 623 ? 0.949 1.618 37.783 1.00 93.88 623 GLN A CA 1
ATOM 4638 C C . GLN A 1 623 ? 1.031 1.207 36.309 1.00 93.88 623 GLN A C 1
ATOM 4640 O O . GLN A 1 623 ? 2.005 1.549 35.640 1.00 93.88 623 GLN A O 1
ATOM 4645 N N . ALA A 1 624 ? -0.021 0.593 35.759 1.00 95.50 624 ALA A N 1
ATOM 4646 C CA . ALA A 1 624 ? -0.095 0.302 34.328 1.00 95.50 624 ALA A CA 1
ATOM 4647 C C . ALA A 1 624 ? -0.072 1.596 33.486 1.00 95.50 624 ALA A C 1
ATOM 4649 O O . ALA A 1 624 ? 0.687 1.686 32.521 1.00 95.50 624 ALA A O 1
ATOM 4650 N N . LEU A 1 625 ? -0.809 2.642 33.897 1.00 94.94 625 LEU A N 1
ATOM 4651 C CA . LEU A 1 625 ? -0.750 3.974 33.272 1.00 94.94 625 LEU A CA 1
ATOM 4652 C C . LEU A 1 625 ? 0.648 4.608 33.364 1.00 94.94 625 LEU A C 1
ATOM 4654 O O . LEU A 1 625 ? 1.102 5.228 32.401 1.00 94.94 625 LEU A O 1
ATOM 4658 N N . PHE A 1 626 ? 1.342 4.449 34.496 1.00 96.38 626 PHE A N 1
ATOM 4659 C CA . PHE A 1 626 ? 2.707 4.946 34.685 1.00 96.38 626 PHE A CA 1
ATOM 4660 C C . PHE A 1 626 ? 3.706 4.270 33.738 1.00 96.38 626 PHE A C 1
ATOM 4662 O O . PHE A 1 626 ? 4.436 4.968 33.033 1.00 96.38 626 PHE A O 1
ATOM 4669 N N . ILE A 1 627 ? 3.692 2.935 33.669 1.00 95.56 627 ILE A N 1
ATOM 4670 C CA . ILE A 1 627 ? 4.558 2.152 32.775 1.00 95.56 627 ILE A CA 1
ATOM 4671 C C . ILE A 1 627 ? 4.262 2.506 31.312 1.00 95.56 627 ILE A C 1
ATOM 4673 O O . ILE A 1 627 ? 5.171 2.814 30.548 1.00 95.56 627 ILE A O 1
ATOM 4677 N N . CYS A 1 628 ? 2.987 2.569 30.921 1.00 94.06 628 CYS A N 1
ATOM 4678 C CA . CYS A 1 628 ? 2.602 2.933 29.557 1.00 94.06 628 CYS A CA 1
ATOM 4679 C C . CYS A 1 628 ? 2.980 4.374 29.181 1.00 94.06 628 CYS A C 1
ATOM 4681 O O . CYS A 1 628 ? 3.369 4.613 28.034 1.00 94.06 628 CYS A O 1
ATOM 4683 N N . GLY A 1 629 ? 2.939 5.315 30.129 1.00 93.94 629 GLY A N 1
ATOM 4684 C CA . GLY A 1 629 ? 3.472 6.666 29.953 1.00 93.94 629 GLY A CA 1
ATOM 4685 C C . GLY A 1 629 ? 4.979 6.657 29.700 1.00 93.94 629 GLY A C 1
ATOM 4686 O O . GLY A 1 629 ? 5.415 7.034 28.613 1.00 93.94 629 GLY A O 1
ATOM 4687 N N . VAL A 1 630 ? 5.767 6.171 30.665 1.00 93.62 630 VAL A N 1
ATOM 4688 C CA . VAL A 1 630 ? 7.242 6.167 30.605 1.00 93.62 630 VAL A CA 1
ATOM 4689 C C . VAL A 1 630 ? 7.763 5.373 29.403 1.00 93.62 630 VAL A C 1
ATOM 4691 O O . VAL A 1 630 ? 8.618 5.864 28.664 1.00 93.62 630 VAL A O 1
ATOM 4694 N N . ALA A 1 631 ? 7.206 4.192 29.128 1.00 93.00 631 ALA A N 1
ATOM 4695 C CA . ALA A 1 631 ? 7.581 3.400 27.964 1.00 93.00 631 ALA A CA 1
ATOM 4696 C C . ALA A 1 631 ? 7.253 4.111 26.636 1.00 93.00 631 ALA A C 1
ATOM 4698 O O . ALA A 1 631 ? 8.033 4.002 25.690 1.00 93.00 631 ALA A O 1
ATOM 4699 N N . SER A 1 632 ? 6.149 4.867 26.551 1.00 91.69 632 SER A N 1
ATOM 4700 C CA . SER A 1 632 ? 5.824 5.667 25.355 1.00 91.69 632 SER A CA 1
ATOM 4701 C C . SER A 1 632 ? 6.773 6.858 25.182 1.00 91.69 632 SER A C 1
ATOM 4703 O O . SER A 1 632 ? 7.198 7.122 24.058 1.00 91.69 632 SER A O 1
ATOM 4705 N N . CYS A 1 633 ? 7.170 7.513 26.281 1.00 90.88 633 CYS A N 1
ATOM 4706 C CA . CYS A 1 633 ? 8.193 8.564 26.282 1.00 90.88 633 CYS A CA 1
ATOM 4707 C C . CYS A 1 633 ? 9.526 8.060 25.717 1.00 90.88 633 CYS A C 1
ATOM 4709 O O . CYS A 1 633 ? 10.093 8.661 24.810 1.00 90.88 633 CYS A O 1
ATOM 4711 N N . ARG A 1 634 ? 10.002 6.909 26.211 1.00 91.12 634 ARG A N 1
ATOM 4712 C CA . ARG A 1 634 ? 11.259 6.281 25.769 1.00 91.12 634 ARG A CA 1
ATOM 4713 C C . ARG A 1 634 ? 11.205 5.694 24.350 1.00 91.12 634 ARG A C 1
ATOM 4715 O O . ARG A 1 634 ? 12.245 5.391 23.784 1.00 91.12 634 ARG A O 1
ATOM 4722 N N . GLN A 1 635 ? 10.013 5.580 23.761 1.00 87.00 635 GLN A N 1
ATOM 4723 C CA . GLN A 1 635 ? 9.787 5.276 22.338 1.00 87.00 635 GLN A CA 1
ATOM 4724 C C . GLN A 1 635 ? 9.621 6.542 21.467 1.00 87.00 635 GLN A C 1
ATOM 4726 O O . GLN A 1 635 ? 9.231 6.424 20.308 1.00 87.00 635 GLN A O 1
ATOM 4731 N N . GLY A 1 636 ? 9.838 7.750 22.007 1.00 84.44 636 GLY A N 1
ATOM 4732 C CA . GLY A 1 636 ? 9.665 9.015 21.277 1.00 84.44 636 GLY A CA 1
ATOM 4733 C C . GLY A 1 636 ? 8.217 9.319 20.862 1.00 84.44 636 GLY A C 1
ATOM 4734 O O . GLY A 1 636 ? 7.968 10.243 20.092 1.00 84.44 636 GLY A O 1
ATOM 4735 N N . ASN A 1 637 ? 7.229 8.566 21.359 1.00 85.50 637 ASN A N 1
ATOM 4736 C CA . ASN A 1 637 ? 5.847 8.672 20.902 1.00 85.50 637 ASN A CA 1
ATOM 4737 C C . ASN A 1 637 ? 5.054 9.685 21.746 1.00 85.50 637 ASN A C 1
ATOM 4739 O O . ASN A 1 637 ? 4.327 9.311 22.672 1.00 85.50 637 ASN A O 1
ATOM 4743 N N . ALA A 1 638 ? 5.198 10.968 21.402 1.00 84.19 638 ALA A N 1
ATOM 4744 C CA . ALA A 1 638 ? 4.584 12.094 22.109 1.00 84.19 638 ALA A CA 1
ATOM 4745 C C . ALA A 1 638 ? 3.068 11.928 22.309 1.00 84.19 638 ALA A C 1
ATOM 4747 O O . ALA A 1 638 ? 2.585 12.023 23.435 1.00 84.19 638 ALA A O 1
ATOM 4748 N N . ALA A 1 639 ? 2.318 11.590 21.254 1.00 78.94 639 ALA A N 1
ATOM 4749 C CA . ALA A 1 639 ? 0.862 11.437 21.318 1.00 78.94 639 ALA A CA 1
ATOM 4750 C C . ALA A 1 639 ? 0.418 10.372 22.344 1.00 78.94 639 ALA A C 1
ATOM 4752 O O . ALA A 1 639 ? -0.435 10.637 23.197 1.00 78.94 639 ALA A O 1
ATOM 4753 N N . ARG A 1 640 ? 1.035 9.178 22.339 1.00 84.31 640 ARG A N 1
ATOM 4754 C CA . ARG A 1 640 ? 0.727 8.128 23.329 1.00 84.31 640 ARG A CA 1
ATOM 4755 C C . ARG A 1 640 ? 1.195 8.507 24.731 1.00 84.31 640 ARG A C 1
ATOM 4757 O O . ARG A 1 640 ? 0.459 8.267 25.686 1.00 84.31 640 ARG A O 1
ATOM 4764 N N . ALA A 1 641 ? 2.364 9.131 24.868 1.00 86.75 641 ALA A N 1
ATOM 4765 C CA . ALA A 1 641 ? 2.846 9.626 26.155 1.00 86.75 641 ALA A CA 1
ATOM 4766 C C . ALA A 1 641 ? 1.863 10.647 26.766 1.00 86.75 641 ALA A C 1
ATOM 4768 O O . ALA A 1 641 ? 1.459 10.491 27.920 1.00 86.75 641 ALA A O 1
ATOM 4769 N N . LYS A 1 642 ? 1.385 11.613 25.967 1.00 90.75 642 LYS A N 1
ATOM 4770 C CA . LYS A 1 642 ? 0.408 12.647 26.357 1.00 90.75 642 LYS A CA 1
ATOM 4771 C C . LYS A 1 642 ? -0.957 12.034 26.710 1.00 90.75 642 LYS A C 1
ATOM 4773 O O . LYS A 1 642 ? -1.541 12.418 27.722 1.00 90.75 642 LYS A O 1
ATOM 4778 N N . ARG A 1 643 ? -1.413 10.994 25.991 1.00 87.94 643 ARG A N 1
ATOM 4779 C CA . ARG A 1 643 ? -2.609 10.191 26.346 1.00 87.94 643 ARG A CA 1
ATOM 4780 C C . ARG A 1 643 ? -2.492 9.553 27.736 1.00 87.94 643 ARG A C 1
ATOM 4782 O O . ARG A 1 643 ? -3.373 9.752 28.572 1.00 87.94 643 ARG A O 1
ATOM 4789 N N . TYR A 1 644 ? -1.416 8.814 28.015 1.00 89.69 644 TYR A N 1
ATOM 4790 C CA . TYR A 1 644 ? -1.242 8.152 29.317 1.00 89.69 644 TYR A CA 1
ATOM 4791 C C . TYR A 1 644 ? -0.992 9.150 30.457 1.00 89.69 644 TYR A C 1
ATOM 4793 O O . TYR A 1 644 ? -1.551 8.988 31.539 1.00 89.69 644 TYR A O 1
ATOM 4801 N N . TYR A 1 645 ? -0.250 10.231 30.204 1.00 92.44 645 TYR A N 1
ATOM 4802 C CA . TYR A 1 645 ? -0.096 11.360 31.127 1.00 92.44 645 TYR A CA 1
ATOM 4803 C C . TYR A 1 645 ? -1.438 12.036 31.465 1.00 92.44 645 TYR A C 1
ATOM 4805 O O . TYR A 1 645 ? -1.664 12.439 32.608 1.00 92.44 645 TYR A O 1
ATOM 4813 N N . ASN A 1 646 ? -2.359 12.143 30.503 1.00 90.44 646 ASN A N 1
ATOM 4814 C CA . ASN A 1 646 ? -3.691 12.708 30.726 1.00 90.44 646 ASN A CA 1
ATOM 4815 C C . ASN A 1 646 ? -4.627 11.782 31.509 1.00 90.44 646 ASN A C 1
ATOM 4817 O O . ASN A 1 646 ? -5.391 12.278 32.334 1.00 90.44 646 ASN A O 1
ATOM 4821 N N . LEU A 1 647 ? -4.514 10.466 31.323 1.00 88.06 647 LEU A N 1
ATOM 4822 C CA . LEU A 1 647 ? -5.260 9.463 32.093 1.00 88.06 647 LEU A CA 1
ATOM 4823 C C . LEU A 1 647 ? -4.703 9.244 33.512 1.00 88.06 647 LEU A C 1
ATOM 4825 O O . LEU A 1 647 ? -5.465 8.922 34.424 1.00 88.06 647 LEU A O 1
ATOM 4829 N N . ALA A 1 648 ? -3.392 9.410 33.709 1.00 88.44 648 ALA A N 1
ATOM 4830 C CA . ALA A 1 648 ? -2.741 9.302 35.011 1.00 88.44 648 ALA A CA 1
ATOM 4831 C C . ALA A 1 648 ? -3.133 10.450 35.958 1.00 88.44 648 ALA A C 1
ATOM 4833 O O . ALA A 1 648 ? -3.491 11.551 35.540 1.00 88.44 648 ALA A O 1
ATOM 4834 N N . SER A 1 649 ? -2.998 10.216 37.264 1.00 85.38 649 SER A N 1
ATOM 4835 C CA . SER A 1 649 ? -3.300 11.200 38.309 1.00 85.38 649 SER A CA 1
ATOM 4836 C C . SER A 1 649 ? -2.220 11.234 39.398 1.00 85.38 649 SER A C 1
ATOM 4838 O O . SER A 1 649 ? -1.304 10.405 39.423 1.00 85.38 649 SER A O 1
ATOM 4840 N N . GLY A 1 650 ? -2.300 12.239 40.277 1.00 90.62 650 GLY A N 1
ATOM 4841 C CA . GLY A 1 650 ? -1.448 12.367 41.462 1.00 90.62 650 GLY A CA 1
ATOM 4842 C C . GLY A 1 650 ? 0.054 12.277 41.170 1.00 90.62 650 GLY A C 1
ATOM 4843 O O . GLY A 1 650 ? 0.579 12.923 40.262 1.00 90.62 650 GLY A O 1
ATOM 4844 N N . GLU A 1 651 ? 0.749 11.466 41.964 1.00 86.94 651 GLU A N 1
ATOM 4845 C CA . GLU A 1 651 ? 2.198 11.267 41.876 1.00 86.94 651 GLU A CA 1
ATOM 4846 C C . GLU A 1 651 ? 2.620 10.583 40.574 1.00 86.94 651 GLU A C 1
ATOM 4848 O O . GLU A 1 651 ? 3.620 10.974 39.980 1.00 86.94 651 GLU A O 1
ATOM 4853 N N . ARG A 1 652 ? 1.827 9.629 40.066 1.00 88.94 652 ARG A N 1
ATOM 4854 C CA . ARG A 1 652 ? 2.136 8.924 38.812 1.00 88.94 652 ARG A CA 1
ATOM 4855 C C . ARG A 1 652 ? 2.111 9.863 37.609 1.00 88.94 652 ARG A C 1
ATOM 4857 O O . ARG A 1 652 ? 3.001 9.772 36.771 1.00 88.94 652 ARG A O 1
ATOM 4864 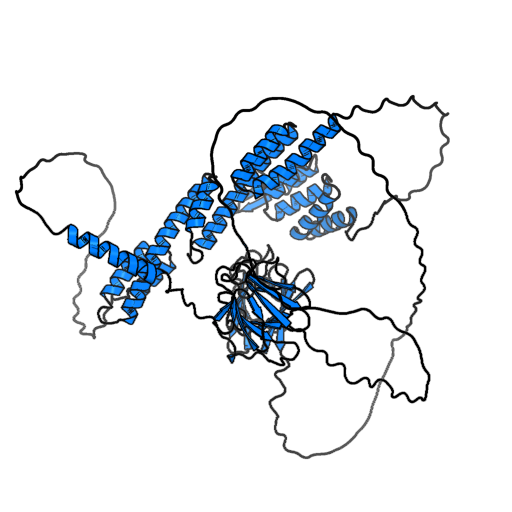N N . LYS A 1 653 ? 1.188 10.834 37.569 1.00 90.56 653 LYS A N 1
ATOM 4865 C CA . LYS A 1 653 ? 1.191 11.887 36.537 1.00 90.56 653 LYS A CA 1
ATOM 4866 C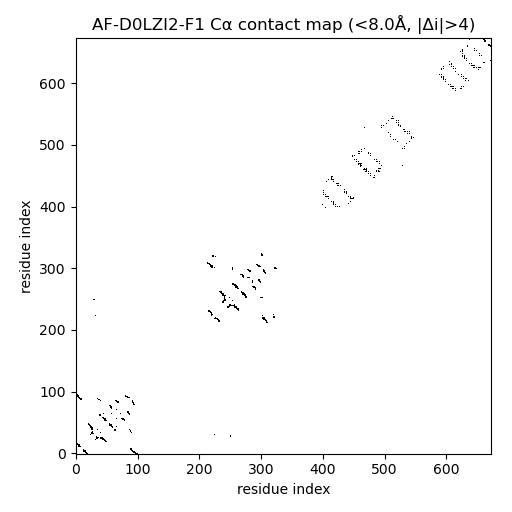 C . LYS A 1 653 ? 2.467 12.740 36.579 1.00 90.56 653 LYS A C 1
ATOM 4868 O O . LYS A 1 653 ? 3.063 12.994 35.535 1.00 90.56 653 LYS A O 1
ATOM 4873 N N . ARG A 1 654 ? 2.913 13.145 37.777 1.00 90.12 654 ARG A N 1
ATOM 4874 C CA . ARG A 1 654 ? 4.170 13.900 37.961 1.00 90.12 654 ARG A CA 1
ATOM 4875 C C . ARG A 1 654 ? 5.392 13.077 37.551 1.00 90.12 654 ARG A C 1
ATOM 4877 O O . ARG A 1 654 ? 6.251 13.591 36.845 1.00 90.12 654 ARG A O 1
ATOM 4884 N N . ALA A 1 655 ? 5.434 11.804 37.938 1.00 87.75 655 ALA A N 1
ATOM 4885 C CA . ALA A 1 655 ? 6.539 10.904 37.636 1.00 87.75 655 ALA A CA 1
ATOM 4886 C C . ALA A 1 655 ? 6.659 10.598 36.132 1.00 87.75 655 ALA A C 1
ATOM 4888 O O . ALA A 1 655 ? 7.774 10.560 35.627 1.00 87.75 655 ALA A O 1
ATOM 4889 N N . ILE A 1 656 ? 5.544 10.461 35.393 1.00 91.06 656 ILE A N 1
ATOM 4890 C CA . ILE A 1 656 ? 5.590 10.404 33.919 1.00 91.06 656 ILE A CA 1
ATOM 4891 C C . ILE A 1 656 ? 6.257 11.679 33.380 1.00 91.06 656 ILE A C 1
ATOM 4893 O O . ILE A 1 656 ? 7.221 11.582 32.630 1.00 91.06 656 ILE A O 1
ATOM 4897 N N . TYR A 1 657 ? 5.804 12.865 33.807 1.00 90.44 657 TYR A N 1
ATOM 4898 C CA . TYR A 1 657 ? 6.338 14.146 33.320 1.00 90.44 657 TYR A CA 1
ATOM 4899 C C . TYR A 1 657 ? 7.835 14.325 33.594 1.00 90.44 657 TYR A C 1
ATOM 4901 O O . TYR A 1 657 ? 8.576 14.721 32.701 1.00 90.44 657 TYR A O 1
ATOM 4909 N N . GLN A 1 658 ? 8.296 13.955 34.791 1.00 89.44 658 GLN A N 1
ATOM 4910 C CA . GLN A 1 658 ? 9.709 14.026 35.183 1.00 89.44 658 GLN A CA 1
ATOM 4911 C C . GLN A 1 658 ? 10.619 13.032 34.440 1.00 89.44 658 GLN A C 1
ATOM 4913 O O . GLN A 1 658 ? 11.834 13.201 34.460 1.00 89.44 658 GLN A O 1
ATOM 4918 N N . LEU A 1 659 ? 10.058 12.008 33.789 1.00 87.94 659 LEU A N 1
ATOM 4919 C CA . LEU A 1 659 ? 10.804 10.986 33.047 1.00 87.94 659 LEU A CA 1
ATOM 4920 C C . LEU A 1 659 ? 10.662 11.125 31.519 1.00 87.94 659 LEU A C 1
ATOM 4922 O O . LEU A 1 659 ? 11.335 10.408 30.779 1.00 87.94 659 LEU A O 1
ATOM 4926 N N . CYS A 1 660 ? 9.814 12.037 31.032 1.00 90.06 660 CYS A N 1
ATOM 4927 C CA . CYS A 1 660 ? 9.445 12.139 29.617 1.00 90.06 660 CYS A CA 1
ATOM 4928 C C . CYS A 1 660 ? 10.360 13.066 28.799 1.00 90.06 660 CYS A C 1
ATOM 4930 O O . CYS A 1 660 ? 9.881 13.910 28.048 1.00 90.06 660 CYS A O 1
ATOM 4932 N N . TYR A 1 661 ? 11.677 12.923 28.944 1.00 84.88 661 TYR A N 1
ATOM 4933 C CA . TYR A 1 661 ? 12.661 13.757 28.245 1.00 84.88 661 TYR A CA 1
ATOM 4934 C C . TYR A 1 661 ? 13.347 13.017 27.092 1.00 84.88 661 TYR A C 1
ATOM 4936 O O . TYR A 1 661 ? 13.682 11.834 27.214 1.00 84.88 661 TYR A O 1
ATOM 4944 N N . VAL A 1 662 ? 13.584 13.750 26.001 1.00 80.56 662 VAL A N 1
ATOM 4945 C CA . VAL A 1 662 ? 14.381 13.347 24.832 1.00 80.56 662 VAL A CA 1
ATOM 4946 C C . VAL A 1 662 ? 15.441 14.407 24.527 1.00 80.56 662 VAL A C 1
ATOM 4948 O O . VAL A 1 662 ? 15.258 15.584 24.841 1.00 80.56 662 VAL A O 1
ATOM 4951 N N . GLU A 1 663 ? 16.546 13.988 23.914 1.00 75.44 663 GLU A N 1
ATOM 4952 C CA . GLU A 1 663 ? 17.615 14.876 23.450 1.00 75.44 663 GLU A CA 1
ATOM 4953 C C . GLU A 1 663 ? 17.602 14.949 21.922 1.00 75.44 663 GLU A C 1
ATOM 4955 O O . GLU A 1 663 ? 17.716 13.931 21.241 1.00 75.44 663 GLU A O 1
ATOM 4960 N N . GLU A 1 664 ? 17.480 16.158 21.381 1.00 67.62 664 GLU A N 1
ATOM 4961 C CA . GLU A 1 664 ? 17.524 16.432 19.943 1.00 67.62 664 GLU A CA 1
ATOM 4962 C C . GLU A 1 664 ? 18.434 17.637 19.694 1.00 67.62 664 GLU A C 1
ATOM 4964 O O . GLU A 1 664 ? 18.335 18.650 20.383 1.00 67.62 664 GLU A O 1
ATOM 4969 N N . GLY A 1 665 ? 19.363 17.536 18.737 1.00 66.12 665 GLY A N 1
ATOM 4970 C CA . GLY A 1 665 ? 20.262 18.646 18.381 1.00 66.12 665 GLY A CA 1
ATOM 4971 C C . GLY A 1 665 ? 21.149 19.176 19.523 1.00 66.12 665 GLY A C 1
ATOM 4972 O O . GLY A 1 665 ? 21.659 20.288 19.424 1.00 66.12 665 GLY A O 1
ATOM 4973 N N . GLY A 1 666 ? 21.319 18.415 20.611 1.00 71.12 666 GLY A N 1
ATOM 4974 C CA . GLY A 1 666 ? 22.013 18.863 21.826 1.00 71.12 666 GLY A CA 1
ATOM 4975 C C . GLY A 1 666 ? 21.143 19.654 22.814 1.00 71.12 666 GLY A C 1
ATOM 4976 O O . GLY A 1 666 ? 21.681 20.236 23.753 1.00 71.12 666 GLY A O 1
ATOM 4977 N N . GLN A 1 667 ? 19.817 19.682 22.633 1.00 66.19 667 GLN A N 1
ATOM 4978 C CA . GLN A 1 667 ? 18.865 20.247 23.591 1.00 66.19 667 GLN A CA 1
ATOM 4979 C C . GLN A 1 667 ? 17.956 19.158 24.174 1.00 66.19 667 GLN A C 1
ATOM 4981 O O . GLN A 1 667 ? 17.369 18.354 23.449 1.00 66.19 667 GLN A O 1
ATOM 4986 N N . THR A 1 668 ? 17.816 19.150 25.499 1.00 80.81 668 THR A N 1
ATOM 4987 C CA . THR A 1 668 ? 16.891 18.267 26.219 1.00 80.81 668 THR A CA 1
ATOM 4988 C C . THR A 1 668 ? 15.504 18.911 26.266 1.00 80.81 668 THR A C 1
ATOM 4990 O O . THR A 1 668 ? 15.339 19.962 26.888 1.00 80.81 668 THR A O 1
ATOM 4993 N N . ARG A 1 669 ? 14.492 18.286 25.653 1.00 84.69 669 ARG A N 1
ATOM 4994 C CA . ARG A 1 669 ? 13.094 18.758 25.680 1.00 84.69 669 ARG A CA 1
ATOM 4995 C C . ARG A 1 669 ? 12.160 17.727 26.309 1.00 84.69 669 ARG A C 1
ATOM 4997 O O . ARG A 1 669 ? 12.396 16.523 26.199 1.00 84.69 669 ARG A O 1
ATOM 5004 N N . ASN A 1 670 ? 11.114 18.190 26.997 1.00 86.69 670 ASN A N 1
ATOM 5005 C CA . ASN A 1 670 ? 10.047 17.297 27.444 1.00 86.69 670 ASN A CA 1
ATOM 5006 C C . ASN A 1 670 ? 9.190 16.917 26.227 1.00 86.69 670 ASN A C 1
ATOM 5008 O O . ASN A 1 670 ? 8.923 17.747 25.362 1.00 86.69 670 ASN A O 1
ATOM 5012 N N . LEU A 1 671 ? 8.767 15.661 26.152 1.00 84.75 671 LEU A N 1
ATOM 5013 C CA . LEU A 1 671 ? 7.952 15.124 25.064 1.00 84.75 671 LEU A CA 1
ATOM 5014 C C . LEU A 1 671 ? 6.438 15.345 25.302 1.00 84.75 671 LEU A C 1
ATOM 5016 O O . LEU A 1 671 ? 5.611 14.974 24.470 1.00 84.75 671 LEU A O 1
ATOM 5020 N N . LEU A 1 672 ? 6.063 15.905 26.458 1.00 85.62 672 LEU A N 1
ATOM 5021 C CA . LEU A 1 672 ? 4.675 16.180 26.847 1.00 85.62 672 LEU A CA 1
ATOM 5022 C C . LEU A 1 672 ? 4.281 17.649 26.736 1.00 85.62 672 LEU A C 1
ATOM 5024 O O . LEU A 1 672 ? 3.079 17.918 26.758 1.00 85.62 672 LEU A O 1
ATOM 5028 N N . ASP A 1 673 ? 5.249 18.558 26.627 1.00 83.62 673 ASP A N 1
ATOM 5029 C CA . ASP A 1 673 ? 5.009 19.986 26.393 1.00 83.62 673 ASP A CA 1
ATOM 5030 C C . ASP A 1 673 ? 4.532 20.188 24.940 1.00 83.62 673 ASP A C 1
ATOM 5032 O O . ASP A 1 673 ? 3.331 20.515 24.776 1.00 83.62 673 ASP A O 1
#

pLDDT: mean 70.23, std 23.87, range [28.44, 98.0]

Solvent-accessible surface area (backbone atoms only — not comparable to full-atom values): 41530 Å² total; per-residue (Å²): 93,45,32,37,42,36,29,44,83,91,62,56,74,49,78,47,73,62,84,53,53,66,43,36,30,11,35,32,89,84,33,68,42,67,43,75,52,89,58,34,25,58,59,21,33,36,40,37,44,44,96,92,73,50,37,30,38,30,47,55,81,26,84,74,44,41,22,49,75,83,43,72,66,79,55,76,42,80,54,56,66,88,40,41,36,32,53,54,76,30,40,35,37,40,40,74,43,77,92,70,79,85,84,81,82,84,86,77,82,84,90,84,87,90,85,88,89,84,89,80,89,88,84,88,89,89,83,89,88,81,91,80,91,86,85,90,88,87,80,92,86,86,87,86,89,83,88,84,88,88,85,91,86,85,87,87,88,79,89,88,86,86,87,82,88,82,88,79,90,86,87,89,82,87,89,86,83,89,87,86,89,83,84,90,85,90,80,91,89,86,88,90,83,82,90,86,92,87,81,93,84,84,79,76,85,77,83,65,84,79,76,82,68,48,68,24,30,39,36,29,22,13,81,84,56,49,81,42,74,45,79,51,70,82,46,74,47,35,34,12,33,35,91,92,30,82,40,62,49,80,42,91,57,34,30,59,60,25,33,32,38,38,32,60,93,93,42,40,32,42,31,46,55,87,34,87,58,47,38,21,52,76,83,45,79,43,69,61,50,76,65,50,80,63,42,37,39,30,45,43,51,44,25,28,32,37,32,40,50,82,54,81,81,76,91,57,84,84,62,52,45,66,54,78,89,75,74,83,69,69,66,60,56,59,53,49,55,55,50,53,57,55,50,57,59,53,56,70,71,70,77,66,86,83,87,88,89,87,89,88,81,90,86,84,88,89,83,91,86,81,88,80,90,80,91,89,85,89,86,87,89,87,86,88,83,90,79,88,80,90,74,79,91,74,91,83,80,87,69,61,39,48,61,57,10,51,53,24,46,75,70,69,37,27,69,58,10,28,55,30,11,52,51,22,32,64,71,26,75,90,36,69,68,51,28,52,52,19,48,54,45,28,60,46,21,57,52,50,44,54,32,51,52,31,43,56,50,21,50,54,19,29,79,68,65,36,47,65,52,27,46,57,30,49,74,64,31,53,94,80,39,92,53,33,70,61,43,53,52,46,47,51,52,34,51,52,56,48,34,54,62,47,45,56,56,37,51,55,26,38,76,70,62,37,43,74,60,28,54,49,48,19,53,58,31,32,73,55,38,56,71,34,19,50,60,36,41,58,55,37,55,54,28,53,52,54,54,65,55,75,69,59,75,79,75,82,79,77,81,81,77,86,86,80,82,88,84,86,90,80,93,80,81,92,78,87,84,82,85,81,78,92,76,98,67,79,52,56,69,58,27,42,50,52,16,49,52,24,46,76,67,67,37,27,75,57,10,34,51,29,14,47,57,23,28,75,76,39,80,77,43,63,63,36,32,31,47,30,12,41,21,23,34,79,65,72,35,36,71,56,18,41,51,26,43,67,73,32,56,76,67,43,24,52,51,28,62,78,60,23,64,49,76,55,102,90,44,82,42,64,54,68,119

Radius of gyration: 39.71 Å; Cα contacts (8 Å, |Δi|>4): 847; chains: 1; bounding box: 104×126×121 Å

Sequence (673 aa):
MFKLVIQDDEGKTTVVPLIRDEITVGRKEGNTIRLTERNVSRRHARILRANGEDIAIEDLESYNGVRVNGSRIKGRQPLSLSDRVQIGDYLIEIKADDEAVAAEVPVAPPDSEPTQPIDALARPPGSPEARAAAAPAAAAAAAAVESGVPVPQVGPYAETTKMPSQLSLETTKMPSQLVPEALKQVAEGEAPPAQPELSDETPTPDVGPKVETRPARFIVLSSNLASLEYEIGEGTTVLGRTEDNDVVINHRSISRNHAKVIHEGGRYTIVDLESSNGVRINNEEFDKVELRRGDLVDLGHVRLRFADPEDDYVFTKDDISDVATGGNKGLWYALLAVLVVLVGVGVFALLSDGDDSGPATANENGDNGSLVAGTTAGSSDEKTGEDNGQDSGENSGEGDALAEAEAAAAARDWDAASAKARTALTAAADDADKQQAAQALIDTAEREREFATHYAALQQAAEAGKAAAVREHLDAIDDNSVYRDDAEAARDSARDAYIESVLERAEALRDARKCAQLDALRGEAAGAWPAAGDAVGEIASTCQAAVAQNTRRPPPRDPPPPRDPPPQNTDNGSSGNNNNNSRGGKSFDELLAEAEDAQKAELYGKARRLCGQALEIKPRDPQALFICGVASCRQGNAARAKRYYNLASGERKRAIYQLCYVEEGGQTRNLLD

InterPro domains:
  IPR000253 Forkhead-associated (FHA) domain [PF00498] (23-88)
  IPR000253 Forkhead-associated (FHA) domain [PF00498] (237-300)
  IPR000253 Forkhead-associated (FHA) domain [PS50006] (23-73)
  IPR000253 Forkhead-associated (FHA) domain [PS50006] (237-286)
  IPR000253 Forkhead-associated (FHA) domain [SM00240] (22-73)
  IPR000253 Forkhead-associated (FHA) domain [SM00240] (236-286)
  IPR008984 SMAD/FHA domain superfamily [SSF49879] (2-109)
  IPR008984 SMAD/FHA domain superfamily [SSF49879] (215-314)
  IPR011990 Tetratricopeptide-like helical domain superfamily [G3DSA:1.25.40.10] (572-657)
  IPR011990 Tetratricopeptide-like helical domain superfamily [SSF48452] (599-648)
  IPR050923 Cellular Process Regulator and RNA Processing Protein [PTHR23308] (193-545)

Foldseek 3Di:
DKWKWKAAPVGDTDIGGPPDQKFWEFCAQPGLHHDNDPQTHNTAKMWGDPPNPKIKMAGPVGPNAKDKPNHGDHGIDTDDQPIWIDGGRMIIGMDDDPVPPPPDDDDDDDDDDDDDDDDDDDDDDDDDDDDDDDDDDDDDDDDDDDDDDDDDDDDDDDDDDDDDDDDDDDDDDDDDDDDDDDDDDDDDDDDDDDDDDDDDDDDDPPCDPPPPQAAKWKAWQAPSNHGDIDGDDAAKFWEFCAPPGNHHDPDLQTHRTFWMWHHDPQWTKIAGPPGPQAWAWPNHGDRMDIDDAQIWIDRRWIIITIHHSPRPDDDDPVSRDTDDPDDDPPPVVVVVVVVCVVVVVVVVVVPDDDDDDDDDDDDDDDDDDDDDDDDDDDDDDDDDDDDDDDDDDDDPDDDQLLVVLVVCVVVLNLVSNLVSLVVQLVVCPVPVVSVVSSVVSNVLSVLLVVLVVLLVQLLVCLVVLVLVSLVVSLVVHPSPHPCNVVSVVSSVSSLVVLLVVLVVVLVVCLVVLVLVVLLVSLVVLCVSPVVSNVSSVVSSVVSVVVVVVVPDDDPDDDDDDDDDDDDDDDDDDDDDDDPDDDDDDDDLVRLLVQLVVCVVVVVLVSNLVSLVVSCVVVVQDQSSLLSNLLSCLSVLNLVSNLVSLVSHDDPSNVNSQVRNWDADPNDIDGSPD